Protein AF-A0A9D1ER00-F1 (afdb_monomer)

Radius of gyration: 28.33 Å; Cα contacts (8 Å, |Δi|>4): 1204; chains: 1; bounding box: 78×60×77 Å

Nearest PDB structures (foldseek):
  3gi7-assembly1_A  TM=8.477E-01  e=1.286E-01  Pseudomonas putida KT2440
  2x0c-assembly1_A  TM=5.395E-01  e=1.923E+00  Mus musculus
  6xz3-assembly1_A-2  TM=5.311E-01  e=5.237E+00  Homo sapiens

Mean predicted aligned error: 19.42 Å

Organism: NCBI:txid2840858

InterPro domains:
  IPR009739 Lysozyme inhibitor LprI-like, N-terminal [PF07007] (225-310)

pLDDT: mean 79.32, std 17.95, range [24.09, 98.5]

Structure (mmCIF, N/CA/C/O backbone):
data_AF-A0A9D1ER00-F1
#
_entry.id   AF-A0A9D1ER00-F1
#
loop_
_atom_site.group_PDB
_atom_site.id
_atom_site.type_symbol
_atom_site.label_atom_id
_atom_site.label_alt_id
_atom_site.label_comp_id
_atom_site.label_asym_id
_atom_site.label_entity_id
_atom_site.label_seq_id
_atom_site.pdbx_PDB_ins_code
_atom_site.Cartn_x
_atom_site.Cartn_y
_atom_site.Cartn_z
_atom_site.occupancy
_atom_site.B_iso_or_equiv
_atom_site.auth_seq_id
_atom_site.auth_comp_id
_atom_site.auth_asym_id
_atom_site.auth_atom_id
_atom_site.pdbx_PDB_model_num
ATOM 1 N N . MET A 1 1 ? -41.729 -17.213 -13.307 1.00 31.91 1 MET A N 1
ATOM 2 C CA . MET A 1 1 ? -41.704 -18.396 -14.199 1.00 31.91 1 MET A CA 1
ATOM 3 C C . MET A 1 1 ? -40.243 -18.721 -14.477 1.00 31.91 1 MET A C 1
ATOM 5 O O . MET A 1 1 ? -39.543 -17.825 -14.893 1.00 31.91 1 MET A O 1
ATOM 9 N N . LYS A 1 2 ? -39.815 -19.952 -14.155 1.00 29.03 2 LYS A N 1
ATOM 10 C CA . LYS A 1 2 ? -38.560 -20.651 -14.523 1.00 29.03 2 LYS A CA 1
ATOM 11 C C . LYS A 1 2 ? -37.266 -19.824 -14.712 1.00 29.03 2 LYS A C 1
ATOM 13 O O . LYS A 1 2 ? -37.032 -19.292 -15.785 1.00 29.03 2 LYS A O 1
ATOM 18 N N . LYS A 1 3 ? -36.382 -19.913 -13.706 1.00 28.33 3 LYS A N 1
ATOM 19 C CA . LYS A 1 3 ? -34.921 -19.758 -13.833 1.00 28.33 3 LYS A CA 1
ATOM 20 C C . LYS A 1 3 ? -34.381 -20.762 -14.867 1.00 28.33 3 LYS A C 1
ATOM 22 O O . LYS A 1 3 ? -34.743 -21.942 -14.795 1.00 28.33 3 LYS A O 1
ATOM 27 N N . GLN A 1 4 ? -33.545 -20.320 -15.805 1.00 27.89 4 GLN A N 1
ATOM 28 C CA . GLN A 1 4 ? -32.724 -21.202 -16.637 1.00 27.89 4 GLN A CA 1
ATOM 29 C C . GLN A 1 4 ? -31.275 -21.137 -16.153 1.00 27.89 4 GLN A C 1
ATOM 31 O O . GLN A 1 4 ? -30.645 -20.092 -16.194 1.00 27.89 4 GLN A O 1
ATOM 36 N N . ASN A 1 5 ? -30.786 -22.282 -15.678 1.00 25.17 5 ASN A N 1
ATOM 37 C CA . ASN A 1 5 ? -29.382 -22.538 -15.380 1.00 25.17 5 ASN A CA 1
ATOM 38 C C . ASN A 1 5 ? -28.602 -22.646 -16.700 1.00 25.17 5 ASN A C 1
ATOM 40 O O . ASN A 1 5 ? -28.935 -23.521 -17.508 1.00 25.17 5 ASN A O 1
ATOM 44 N N . PHE A 1 6 ? -27.547 -21.854 -16.885 1.00 24.92 6 PHE A N 1
ATOM 45 C CA . PHE A 1 6 ? -26.534 -22.124 -17.907 1.00 24.92 6 PHE A CA 1
ATOM 46 C C . PHE A 1 6 ? -25.452 -23.052 -17.342 1.00 24.92 6 PHE A C 1
ATOM 48 O O . PHE A 1 6 ? -25.028 -22.938 -16.196 1.00 24.92 6 PHE A O 1
ATOM 55 N N . ARG A 1 7 ? -25.094 -24.067 -18.133 1.00 25.67 7 ARG A N 1
ATOM 56 C CA . ARG A 1 7 ? -24.102 -25.097 -17.811 1.00 25.67 7 ARG A CA 1
ATOM 57 C C . ARG A 1 7 ? -22.762 -24.719 -18.436 1.00 25.67 7 ARG A C 1
ATOM 59 O O . ARG A 1 7 ? -22.700 -24.543 -19.649 1.00 25.67 7 ARG A O 1
ATOM 66 N N . ILE A 1 8 ? -21.715 -24.718 -17.616 1.00 24.27 8 ILE A N 1
ATOM 67 C CA . ILE A 1 8 ? -20.301 -24.679 -18.010 1.00 24.27 8 ILE A CA 1
ATOM 68 C C . ILE A 1 8 ? -19.996 -25.874 -18.929 1.00 24.27 8 ILE A C 1
ATOM 70 O O . ILE A 1 8 ? -20.305 -27.021 -18.586 1.00 24.27 8 ILE A O 1
ATOM 74 N N . THR A 1 9 ? -19.402 -25.616 -20.097 1.00 26.38 9 THR A N 1
ATOM 75 C CA . THR A 1 9 ? -18.871 -26.649 -21.001 1.00 26.38 9 THR A CA 1
ATOM 76 C C . THR A 1 9 ? -17.350 -26.555 -21.019 1.00 26.38 9 THR A C 1
ATOM 78 O O . THR A 1 9 ? -16.794 -25.550 -21.437 1.00 26.38 9 THR A O 1
ATOM 81 N N . ALA A 1 10 ? -16.700 -27.623 -20.556 1.00 24.77 10 ALA A N 1
ATOM 82 C CA . ALA A 1 10 ? -15.254 -27.801 -20.545 1.00 24.77 10 ALA A CA 1
ATOM 83 C C . ALA A 1 10 ? -14.670 -27.914 -21.967 1.00 24.77 10 ALA A C 1
ATOM 85 O O . ALA A 1 10 ? -15.189 -28.679 -22.787 1.00 24.77 10 ALA A O 1
ATOM 86 N N . VAL A 1 11 ? -13.553 -27.229 -22.225 1.00 25.09 11 VAL A N 1
ATOM 87 C CA . VAL A 1 11 ? -12.716 -27.426 -23.418 1.00 25.09 11 VAL A CA 1
ATOM 88 C C . VAL A 1 11 ? -11.521 -28.307 -23.045 1.00 25.09 11 VAL A C 1
ATOM 90 O O . VAL A 1 11 ? -10.821 -28.074 -22.065 1.00 25.09 11 VAL A O 1
ATOM 93 N N . LEU A 1 12 ? -11.340 -29.382 -23.810 1.00 27.78 12 LEU A N 1
ATOM 94 C CA . LEU A 1 12 ? -10.304 -30.399 -23.641 1.00 27.78 12 LEU A CA 1
ATOM 95 C C . LEU A 1 12 ? -8.987 -29.965 -24.304 1.00 27.78 12 LEU A C 1
ATOM 97 O O . LEU A 1 12 ? -8.953 -29.741 -25.513 1.00 27.78 12 LEU A O 1
ATOM 101 N N . CYS A 1 13 ? -7.897 -29.978 -23.533 1.00 24.09 13 CYS A N 1
ATOM 102 C CA . CYS A 1 13 ? -6.519 -29.949 -24.025 1.00 24.09 13 CYS A CA 1
ATOM 103 C C . CYS A 1 13 ? -6.215 -31.133 -24.959 1.00 24.09 13 CYS A C 1
ATOM 105 O O . CYS A 1 13 ? -6.508 -32.287 -24.633 1.00 24.09 13 CYS A O 1
ATOM 107 N N . ALA A 1 14 ? -5.512 -30.869 -26.062 1.00 26.39 14 ALA A N 1
ATOM 108 C CA . ALA A 1 14 ? -4.847 -31.897 -26.857 1.00 26.39 14 ALA A CA 1
ATOM 109 C C . ALA A 1 14 ? -3.398 -31.485 -27.164 1.00 26.39 14 ALA A C 1
ATOM 111 O O . ALA A 1 14 ? -3.137 -30.624 -27.999 1.00 26.39 14 ALA A O 1
ATOM 112 N N . PHE A 1 15 ? -2.457 -32.146 -26.486 1.00 27.45 15 PHE A N 1
ATOM 113 C CA . PHE A 1 15 ? -1.024 -32.113 -26.779 1.00 27.45 15 PHE A CA 1
ATOM 114 C C . PHE A 1 15 ? -0.718 -32.762 -28.139 1.00 27.45 15 PHE A C 1
ATOM 116 O O . PHE A 1 15 ? -1.147 -33.886 -28.408 1.00 27.45 15 PHE A O 1
ATOM 123 N N . GLY A 1 16 ? 0.123 -32.106 -28.942 1.00 26.30 16 GLY A N 1
ATOM 124 C CA . GLY A 1 16 ? 0.740 -32.671 -30.142 1.00 26.30 16 GLY A CA 1
ATOM 125 C C . GLY A 1 16 ? 2.215 -32.281 -30.245 1.00 26.30 16 GLY A C 1
ATOM 126 O O . GLY A 1 16 ? 2.541 -31.169 -30.636 1.00 26.30 16 GLY A O 1
ATOM 127 N N . LEU A 1 17 ? 3.107 -33.213 -29.901 1.00 29.73 17 LEU A N 1
ATOM 128 C CA . LEU A 1 17 ? 4.558 -33.126 -30.105 1.00 29.73 17 LEU A CA 1
ATOM 129 C C . LEU A 1 17 ? 4.915 -33.181 -31.600 1.00 29.73 17 LEU A C 1
ATOM 131 O O . LEU A 1 17 ? 4.632 -34.190 -32.245 1.00 29.73 17 LEU A O 1
ATOM 135 N N . ILE A 1 18 ? 5.659 -32.193 -32.112 1.00 31.88 18 ILE A N 1
ATOM 136 C CA . ILE A 1 18 ? 6.542 -32.364 -33.278 1.00 31.88 18 ILE A CA 1
ATOM 137 C C . ILE A 1 18 ? 7.881 -31.680 -32.986 1.00 31.88 18 ILE A C 1
ATOM 139 O O . ILE A 1 18 ? 7.949 -30.515 -32.614 1.00 31.88 18 ILE A O 1
ATOM 143 N N . SER A 1 19 ? 8.954 -32.449 -33.146 1.00 33.97 19 SER A N 1
ATOM 144 C CA . SER A 1 19 ? 10.349 -32.028 -33.042 1.00 33.97 19 SER A CA 1
ATOM 145 C C . SER A 1 19 ? 10.915 -31.728 -34.434 1.00 33.97 19 SER A C 1
ATOM 147 O O . SER A 1 19 ? 10.646 -32.467 -35.380 1.00 33.97 19 SER A O 1
ATOM 149 N N . GLY A 1 20 ? 11.744 -30.684 -34.550 1.00 29.16 20 GLY A N 1
ATOM 150 C CA . GLY A 1 20 ? 12.552 -30.424 -35.748 1.00 29.16 20 GLY A CA 1
ATOM 151 C C . GLY A 1 20 ? 12.990 -28.966 -35.908 1.00 29.16 20 GLY A C 1
ATOM 152 O O . GLY A 1 20 ? 12.280 -28.168 -36.502 1.00 29.16 20 GLY A O 1
ATOM 153 N N . VAL A 1 21 ? 14.185 -28.638 -35.413 1.00 37.06 21 VAL A N 1
ATOM 154 C CA . VAL A 1 21 ? 14.904 -27.372 -35.655 1.00 37.06 21 VAL A CA 1
ATOM 155 C C . VAL A 1 21 ? 15.227 -27.230 -37.146 1.00 37.06 21 VAL A C 1
ATOM 157 O O . VAL A 1 21 ? 15.853 -28.151 -37.656 1.00 37.06 21 VAL A O 1
ATOM 160 N N . GLN A 1 22 ? 14.880 -26.104 -37.798 1.00 29.39 22 GLN A N 1
ATOM 161 C CA . GLN A 1 22 ? 15.716 -25.310 -38.734 1.00 29.39 22 GLN A CA 1
ATOM 162 C C . GLN A 1 22 ? 14.981 -24.026 -39.197 1.00 29.39 22 GLN A C 1
ATOM 164 O O . GLN A 1 22 ? 13.954 -24.115 -39.857 1.00 29.39 22 GLN A O 1
ATOM 169 N N . GLY A 1 23 ? 15.590 -22.858 -38.935 1.00 30.16 23 GLY A N 1
ATOM 170 C CA . GLY A 1 23 ? 15.351 -21.583 -39.633 1.00 30.16 23 GLY A CA 1
ATOM 171 C C . GLY A 1 23 ? 14.225 -20.706 -39.077 1.00 30.16 23 GLY A C 1
ATOM 172 O O . GLY A 1 23 ? 13.063 -20.966 -39.354 1.00 30.16 23 GLY A O 1
ATOM 173 N N . LEU A 1 24 ? 14.576 -19.629 -38.362 1.00 33.94 24 LEU A N 1
ATOM 174 C CA . LEU A 1 24 ? 13.666 -18.504 -38.107 1.00 33.94 24 LEU A CA 1
ATOM 175 C C . LEU A 1 24 ? 13.264 -17.878 -39.456 1.00 33.94 24 LEU A C 1
ATOM 177 O O . LEU A 1 24 ? 14.152 -17.382 -40.159 1.00 33.94 24 LEU A O 1
ATOM 181 N N . PRO A 1 25 ? 11.978 -17.881 -39.848 1.00 36.34 25 PRO A N 1
ATOM 182 C CA . PRO A 1 25 ? 11.511 -16.985 -40.886 1.00 36.34 25 PRO A CA 1
ATOM 183 C C . PRO A 1 25 ? 11.309 -15.599 -40.261 1.00 36.34 25 PRO A C 1
ATOM 185 O O . PRO A 1 25 ? 10.821 -15.479 -39.140 1.00 36.34 25 PRO A O 1
ATOM 188 N N . ALA A 1 26 ? 11.698 -14.550 -40.982 1.00 38.59 26 ALA A N 1
ATOM 189 C CA . ALA A 1 26 ? 11.257 -13.196 -40.673 1.00 38.59 26 ALA A CA 1
ATOM 190 C C . ALA A 1 26 ? 9.719 -13.195 -40.593 1.00 38.59 26 ALA A C 1
ATOM 192 O O . ALA A 1 26 ? 9.073 -13.674 -41.529 1.00 38.59 26 ALA A O 1
ATOM 193 N N . LEU A 1 27 ? 9.161 -12.728 -39.471 1.00 37.25 27 LEU A N 1
ATOM 194 C CA . LEU A 1 27 ? 7.717 -12.605 -39.270 1.00 37.25 27 LEU A CA 1
ATOM 195 C C . LEU A 1 27 ? 7.138 -11.750 -40.402 1.00 37.25 27 LEU A C 1
ATOM 197 O O . LEU A 1 27 ? 7.482 -10.580 -40.558 1.00 37.25 27 LEU A O 1
ATOM 201 N N . ALA A 1 28 ? 6.304 -12.370 -41.231 1.00 36.66 28 ALA A N 1
ATOM 202 C CA . ALA A 1 28 ? 5.377 -11.648 -42.082 1.00 36.66 28 ALA A CA 1
ATOM 203 C C . ALA A 1 28 ? 4.348 -10.982 -41.158 1.00 36.66 28 ALA A C 1
ATOM 205 O O . ALA A 1 28 ? 3.853 -11.641 -40.247 1.00 36.66 28 ALA A O 1
ATOM 206 N N . SER A 1 29 ? 4.062 -9.695 -41.362 1.00 42.78 29 SER A N 1
ATOM 207 C CA . SER A 1 29 ? 3.009 -8.981 -40.637 1.00 42.78 29 SER A CA 1
ATOM 208 C C . SER A 1 29 ? 1.664 -9.653 -40.917 1.00 42.78 29 SER A C 1
ATOM 210 O O . SER A 1 29 ? 1.208 -9.638 -42.063 1.00 42.78 29 SER A O 1
ATOM 212 N N . GLU A 1 30 ? 1.049 -10.276 -39.915 1.00 56.97 30 GLU A N 1
ATOM 213 C CA . GLU A 1 30 ? -0.347 -10.696 -40.031 1.00 56.97 30 GLU A CA 1
ATOM 214 C C . GLU A 1 30 ? -1.238 -9.442 -40.070 1.00 56.97 30 GLU A C 1
ATOM 216 O O . GLU A 1 30 ? -1.031 -8.512 -39.289 1.00 56.97 30 GLU A O 1
ATOM 221 N N . ASP A 1 31 ? -2.180 -9.387 -41.021 1.00 75.69 31 ASP A N 1
ATOM 222 C CA . ASP A 1 31 ? -3.221 -8.352 -41.053 1.00 75.69 31 ASP A CA 1
ATOM 223 C C . ASP A 1 31 ? -4.054 -8.424 -39.755 1.00 75.69 31 ASP A C 1
ATOM 225 O O . ASP A 1 31 ? -4.236 -9.504 -39.188 1.00 75.69 31 ASP A O 1
ATOM 229 N N . PHE A 1 32 ? -4.548 -7.279 -39.278 1.00 86.69 32 PHE A N 1
ATOM 230 C CA . PHE A 1 32 ? -5.266 -7.175 -38.003 1.00 86.69 32 PHE A CA 1
ATOM 231 C C . PHE A 1 32 ? -6.473 -8.117 -37.907 1.00 86.69 32 PHE A C 1
ATOM 233 O O . PHE A 1 32 ? -7.234 -8.280 -38.864 1.00 86.69 32 PHE A O 1
ATOM 240 N N . SER A 1 33 ? -6.687 -8.684 -36.719 1.00 90.50 33 SER A N 1
ATOM 241 C CA . SER A 1 33 ? -7.902 -9.432 -36.384 1.00 90.50 33 SER A CA 1
ATOM 242 C C . SER A 1 33 ? -8.307 -9.190 -34.933 1.00 90.50 33 SER A C 1
ATOM 244 O O . SER A 1 33 ? -7.452 -8.959 -34.081 1.00 90.50 33 SER A O 1
ATOM 246 N N . PHE A 1 34 ? -9.596 -9.342 -34.617 1.00 90.25 34 PHE A N 1
ATOM 247 C CA . PHE A 1 34 ? -10.085 -9.215 -33.237 1.00 90.25 34 PHE A CA 1
ATOM 248 C C . PHE A 1 34 ? -9.451 -10.223 -32.266 1.00 90.25 34 PHE A C 1
ATOM 250 O O . PHE A 1 34 ? -9.436 -9.988 -31.064 1.00 90.25 34 PHE A O 1
ATOM 257 N N . GLY A 1 35 ? -8.865 -11.322 -32.758 1.00 84.56 35 GLY A N 1
ATOM 258 C CA . GLY A 1 35 ? -8.090 -12.246 -31.924 1.00 84.56 35 GLY A CA 1
ATOM 259 C C . GLY A 1 35 ? -6.870 -11.598 -31.257 1.00 84.56 35 GLY A C 1
ATOM 260 O O . GLY A 1 35 ? -6.437 -12.069 -30.214 1.00 84.56 35 GLY A O 1
ATOM 261 N N . GLN A 1 36 ? -6.350 -10.500 -31.809 1.00 85.88 36 GLN A N 1
ATOM 262 C CA . GLN A 1 36 ? -5.278 -9.710 -31.191 1.00 85.88 36 GLN A CA 1
ATOM 263 C C . GLN A 1 36 ? -5.780 -8.825 -30.042 1.00 85.88 36 GLN A C 1
ATOM 265 O O . GLN A 1 36 ? -4.969 -8.302 -29.292 1.00 85.88 36 GLN A O 1
ATOM 270 N N . LEU A 1 37 ? -7.101 -8.652 -29.917 1.00 87.94 37 LEU A N 1
ATOM 271 C CA . LEU A 1 37 ? -7.740 -7.851 -28.872 1.00 87.94 37 LEU A CA 1
ATOM 272 C C . LEU A 1 37 ? -8.318 -8.702 -27.740 1.00 87.94 37 LEU A C 1
ATOM 274 O O . LEU A 1 37 ? -8.790 -8.155 -26.751 1.00 87.94 37 LEU A O 1
ATOM 278 N N . SER A 1 38 ? -8.325 -10.033 -27.878 1.00 75.00 38 SER A N 1
ATOM 279 C CA . SER A 1 38 ? -9.054 -10.913 -26.953 1.00 75.00 38 SER A CA 1
ATOM 280 C C . SER A 1 38 ? -8.504 -10.937 -25.529 1.00 75.00 38 SER A C 1
ATOM 282 O O . SER A 1 38 ? -9.175 -11.432 -24.632 1.00 75.00 38 SER A O 1
ATOM 284 N N . ASN A 1 39 ? -7.291 -10.425 -25.335 1.00 74.12 39 ASN A N 1
ATOM 285 C CA . ASN A 1 39 ? -6.653 -10.225 -24.043 1.00 74.12 39 ASN A CA 1
ATOM 286 C C . ASN A 1 39 ? -6.589 -8.740 -23.671 1.00 74.12 39 ASN A C 1
ATOM 288 O O . ASN A 1 39 ? -5.721 -8.381 -22.894 1.00 74.12 39 ASN A O 1
ATOM 292 N N . LEU A 1 40 ? -7.419 -7.872 -24.250 1.00 81.19 40 LEU A N 1
ATOM 293 C CA . LEU A 1 40 ? -7.437 -6.444 -23.944 1.00 81.19 40 LEU A CA 1
ATOM 294 C C . LEU A 1 40 ? -8.792 -6.033 -23.366 1.00 81.19 40 LEU A C 1
ATOM 296 O O . LEU A 1 40 ? -9.843 -6.548 -23.763 1.00 81.19 40 LEU A O 1
ATOM 300 N N . THR A 1 41 ? -8.754 -5.066 -22.460 1.00 82.94 41 THR A N 1
ATOM 301 C CA . THR A 1 41 ? -9.919 -4.288 -22.038 1.00 82.94 41 THR A CA 1
ATOM 302 C C . THR A 1 41 ? -9.703 -2.849 -22.470 1.00 82.94 41 THR A C 1
ATOM 304 O O . THR A 1 41 ? -8.606 -2.315 -22.327 1.00 82.94 41 THR A O 1
ATOM 307 N N . PHE A 1 42 ? -10.738 -2.230 -23.028 1.00 88.94 42 PHE A N 1
ATOM 308 C CA . PHE A 1 42 ? -10.734 -0.832 -23.438 1.00 88.94 42 PHE A CA 1
ATOM 309 C C . PHE A 1 42 ? -11.489 -0.008 -22.403 1.00 88.94 42 PHE A C 1
ATOM 311 O O . PHE A 1 42 ? -12.615 -0.366 -22.066 1.00 88.94 42 PHE A O 1
ATOM 318 N N . ALA A 1 43 ? -10.906 1.097 -21.944 1.00 83.50 43 ALA A N 1
ATOM 319 C CA . ALA A 1 43 ? -11.542 2.027 -21.016 1.00 83.50 43 ALA A CA 1
ATOM 320 C C . ALA A 1 43 ? -11.615 3.447 -21.578 1.00 83.50 43 ALA A C 1
ATOM 322 O O . ALA A 1 43 ? -10.688 3.926 -22.234 1.00 83.50 43 ALA A O 1
ATOM 323 N N . PHE A 1 44 ? -12.722 4.114 -21.269 1.00 86.62 44 PHE A N 1
ATOM 324 C CA . PHE A 1 44 ? -13.001 5.514 -21.558 1.00 86.62 44 PHE A CA 1
ATOM 325 C C . PHE A 1 44 ? -13.473 6.209 -20.285 1.00 86.62 44 PHE A C 1
ATOM 327 O O . PHE A 1 44 ? -14.512 5.857 -19.730 1.00 86.62 44 PHE A O 1
ATOM 334 N N . SER A 1 45 ? -12.711 7.197 -19.831 1.00 76.81 45 SER A N 1
ATOM 335 C CA . SER A 1 45 ? -13.039 8.054 -18.691 1.00 76.81 45 SER A CA 1
ATOM 336 C C . SER A 1 45 ? -12.275 9.379 -18.808 1.00 76.81 45 SER A C 1
ATOM 338 O O . SER A 1 45 ? -11.364 9.513 -19.626 1.00 76.81 45 SER A O 1
ATOM 340 N N . SER A 1 46 ? -12.639 10.387 -18.008 1.00 63.00 46 SER A N 1
ATOM 341 C CA . SER A 1 46 ? -11.888 11.654 -17.926 1.00 63.00 46 SER A CA 1
ATOM 342 C C . SER A 1 46 ? -10.761 11.652 -16.889 1.00 63.00 46 SER A C 1
ATOM 344 O O . SER A 1 46 ? -10.090 12.672 -16.746 1.00 63.00 46 SER A O 1
ATOM 346 N N . GLY A 1 47 ? -10.599 10.575 -16.109 1.00 49.00 47 GLY A N 1
ATOM 347 C CA . GLY A 1 47 ? -9.684 10.530 -14.955 1.00 49.00 47 GLY A CA 1
ATOM 348 C C . GLY A 1 47 ? -10.064 11.471 -13.797 1.00 49.00 47 GLY A C 1
ATOM 349 O O . GLY A 1 47 ? -9.294 11.644 -12.859 1.00 49.00 47 GLY A O 1
ATOM 350 N N . VAL A 1 48 ? -11.240 12.108 -13.866 1.00 39.78 48 VAL A N 1
ATOM 351 C CA . VAL A 1 48 ? -11.801 13.020 -12.856 1.00 39.78 48 VAL A CA 1
ATOM 352 C C . VAL A 1 48 ? -13.305 12.764 -12.783 1.00 39.78 48 VAL A C 1
ATOM 354 O O . VAL A 1 48 ? -13.999 12.958 -13.784 1.00 39.78 48 VAL A O 1
ATOM 357 N N . GLY A 1 49 ? -13.796 12.359 -11.611 1.00 41.69 49 GLY A N 1
ATOM 358 C CA . GLY A 1 49 ? -15.185 11.941 -11.390 1.00 41.69 49 GLY A CA 1
ATOM 359 C C . GLY A 1 49 ? -15.364 10.418 -11.408 1.00 41.69 49 GLY A C 1
ATOM 360 O O . GLY A 1 49 ? -14.538 9.697 -11.954 1.00 41.69 49 GLY A O 1
ATOM 361 N N . ALA A 1 50 ? -16.441 9.937 -10.786 1.00 54.50 50 ALA A N 1
ATOM 362 C CA . ALA A 1 50 ? -16.745 8.514 -10.630 1.00 54.50 50 ALA A CA 1
ATOM 363 C C . ALA A 1 50 ? -17.571 7.982 -11.816 1.00 54.50 50 ALA A C 1
ATOM 365 O O . ALA A 1 50 ? -18.711 7.540 -11.643 1.00 54.50 50 ALA A O 1
ATOM 366 N N . TRP A 1 51 ? -17.009 8.082 -13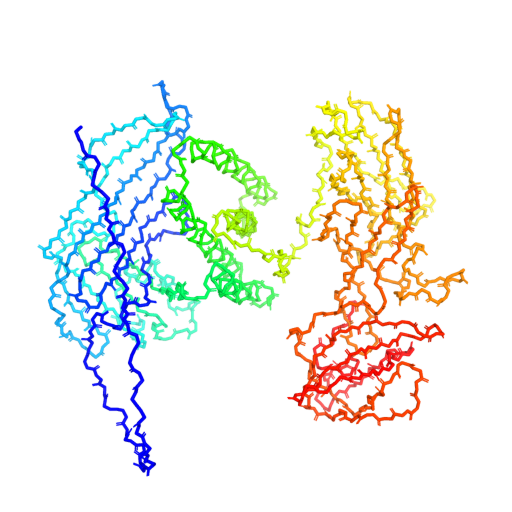.027 1.00 80.75 51 TRP A N 1
ATOM 367 C CA . TRP A 1 51 ? -17.630 7.572 -14.248 1.00 80.75 51 TRP A CA 1
ATOM 368 C C . TRP A 1 51 ? -16.630 6.928 -15.207 1.00 80.75 51 TRP A C 1
ATOM 370 O O . TRP A 1 51 ? -15.467 7.328 -15.290 1.00 80.75 51 TRP A O 1
ATOM 380 N N . GLY A 1 52 ? -17.106 5.971 -15.996 1.00 72.12 52 GLY A N 1
ATOM 381 C CA . GLY A 1 52 ? -16.313 5.353 -17.047 1.00 72.12 52 GLY A CA 1
ATOM 382 C C . GLY A 1 52 ? -17.093 4.333 -17.860 1.00 72.12 52 GLY A C 1
ATOM 383 O O . GLY A 1 52 ? -18.125 3.827 -17.418 1.00 72.12 52 GLY A O 1
ATOM 384 N N . THR A 1 53 ? -16.574 4.036 -19.048 1.00 82.88 53 THR A N 1
ATOM 385 C CA . THR A 1 53 ? -17.041 2.951 -19.913 1.00 82.88 53 THR A CA 1
ATOM 386 C C . THR A 1 53 ? -15.916 1.956 -20.132 1.00 82.88 53 THR A C 1
ATOM 388 O O . THR A 1 53 ? -14.844 2.337 -20.603 1.00 82.88 53 THR A O 1
ATOM 391 N N . THR A 1 54 ? -16.167 0.682 -19.855 1.00 81.69 54 THR A N 1
ATOM 392 C CA . THR A 1 54 ? -15.264 -0.431 -20.156 1.00 81.69 54 THR A CA 1
ATOM 393 C C . THR A 1 54 ? -15.877 -1.325 -21.230 1.00 81.69 54 THR A C 1
ATOM 395 O O . THR A 1 54 ? -17.095 -1.486 -21.305 1.00 81.69 54 THR A O 1
ATOM 398 N N . LEU A 1 55 ? -15.049 -1.905 -22.101 1.00 87.94 55 LEU A N 1
ATOM 399 C CA . LEU A 1 55 ? -15.481 -2.975 -23.000 1.00 87.94 55 LEU A CA 1
ATOM 400 C C . LEU A 1 55 ? -14.377 -3.996 -23.282 1.00 87.94 55 LEU A C 1
ATOM 402 O O . LEU A 1 55 ? -13.193 -3.665 -23.357 1.00 87.94 55 LEU A O 1
ATOM 406 N N . THR A 1 56 ? -14.785 -5.237 -23.524 1.00 84.12 56 THR A N 1
ATOM 407 C CA . THR A 1 56 ? -13.922 -6.329 -23.985 1.00 84.12 56 THR A CA 1
ATOM 408 C C . THR A 1 56 ? -14.387 -6.833 -25.345 1.00 84.12 56 THR A C 1
ATOM 410 O O . THR A 1 56 ? -15.567 -6.745 -25.691 1.00 84.12 56 THR A O 1
ATOM 413 N N . ILE A 1 57 ? -13.454 -7.345 -26.155 1.00 89.62 57 ILE A N 1
ATOM 414 C CA . ILE A 1 57 ? -13.732 -7.765 -27.533 1.00 89.62 57 ILE A CA 1
ATOM 415 C C . ILE A 1 57 ? -13.275 -9.208 -27.731 1.00 89.62 57 ILE A C 1
ATOM 417 O O . ILE A 1 57 ? -12.103 -9.544 -27.600 1.00 89.62 57 ILE A O 1
ATOM 421 N N . SER A 1 58 ? -14.214 -10.074 -28.090 1.00 85.00 58 SER A N 1
ATOM 422 C CA . SER A 1 58 ? -13.957 -11.471 -28.423 1.00 85.00 58 SER A CA 1
ATOM 423 C C . SER A 1 58 ? -13.306 -11.618 -29.797 1.00 85.00 58 SER A C 1
ATOM 425 O O . SER A 1 58 ? -13.507 -10.815 -30.705 1.00 85.00 58 SER A O 1
ATOM 427 N N . SER A 1 59 ? -12.585 -12.726 -29.989 1.00 86.38 59 SER A N 1
ATOM 428 C CA . SER A 1 59 ? -11.875 -13.034 -31.244 1.00 86.38 59 SER A CA 1
ATOM 429 C C . SER A 1 59 ? -12.740 -13.057 -32.516 1.00 86.38 59 SER A C 1
ATOM 431 O O . SER A 1 59 ? -12.202 -12.971 -33.618 1.00 86.38 59 SER A O 1
ATOM 433 N N . ASP A 1 60 ? -14.063 -13.178 -32.388 1.00 87.31 60 ASP A N 1
ATOM 434 C CA . ASP A 1 60 ? -15.012 -13.169 -33.502 1.00 87.31 60 ASP A CA 1
ATOM 435 C C . ASP A 1 60 ? -15.657 -11.788 -33.752 1.00 87.31 60 ASP A C 1
ATOM 437 O O . ASP A 1 60 ? -16.526 -11.672 -34.621 1.00 87.31 60 ASP A O 1
ATOM 441 N N . GLY A 1 61 ? -15.245 -10.759 -33.005 1.00 90.50 61 GLY A N 1
ATOM 442 C CA . GLY A 1 61 ? -15.740 -9.387 -33.106 1.00 90.50 61 GLY A CA 1
ATOM 443 C C . GLY A 1 61 ? -16.987 -9.081 -32.278 1.00 90.50 61 GLY A C 1
ATOM 444 O O . GLY A 1 61 ? -17.500 -7.966 -32.384 1.00 90.50 61 GLY A O 1
ATOM 445 N N . SER A 1 62 ? -17.506 -10.019 -31.472 1.00 93.94 62 SER A N 1
ATOM 446 C CA . SER A 1 62 ? -18.494 -9.657 -30.446 1.00 93.94 62 SER A CA 1
ATOM 447 C C . SER A 1 62 ? -17.833 -8.902 -29.298 1.00 93.94 62 SER A C 1
ATOM 449 O O . SER A 1 62 ? -16.688 -9.188 -28.958 1.00 93.94 62 SER A O 1
ATOM 451 N N . PHE A 1 63 ? -18.557 -7.981 -28.678 1.00 93.50 63 PHE A N 1
ATOM 452 C CA . PHE A 1 63 ? -18.074 -7.218 -27.534 1.00 93.50 63 PHE A CA 1
ATOM 453 C C . PHE A 1 63 ? -19.137 -7.116 -26.446 1.00 93.50 63 PHE A C 1
ATOM 455 O O . PHE A 1 63 ? -20.334 -7.212 -26.727 1.00 93.50 63 PHE A O 1
ATOM 462 N N . GLU A 1 64 ? -18.689 -6.904 -25.219 1.00 88.25 64 GLU A N 1
ATOM 463 C CA . GLU A 1 64 ? -19.522 -6.613 -24.054 1.00 88.25 64 GLU A CA 1
ATOM 464 C C . GLU A 1 64 ? -18.855 -5.536 -23.205 1.00 88.25 64 GLU A C 1
ATOM 466 O O . GLU A 1 64 ? -17.634 -5.373 -23.266 1.00 88.25 64 GLU A O 1
ATOM 471 N N . GLY A 1 65 ? -19.651 -4.776 -22.462 1.00 83.06 65 GLY A N 1
ATOM 472 C CA . GLY A 1 65 ? -19.142 -3.676 -21.663 1.00 83.06 65 GLY A CA 1
ATOM 473 C C . GLY A 1 65 ? -20.174 -3.039 -20.746 1.00 83.06 65 GLY A C 1
ATOM 474 O O . GLY A 1 65 ? -21.373 -3.340 -20.802 1.00 83.06 65 GLY A O 1
ATOM 475 N N . THR A 1 66 ? -19.674 -2.125 -19.928 1.00 77.62 66 THR A N 1
ATOM 476 C CA . THR A 1 66 ? -20.419 -1.418 -18.890 1.00 77.62 66 THR A CA 1
ATOM 477 C C . THR A 1 66 ? -20.053 0.057 -18.917 1.00 77.62 66 THR A C 1
ATOM 479 O O . THR A 1 66 ? -18.887 0.414 -19.040 1.00 77.62 66 THR A O 1
ATOM 482 N N . TYR A 1 67 ? -21.052 0.928 -18.814 1.00 86.81 67 TYR A N 1
ATOM 483 C CA . TYR A 1 67 ? -20.881 2.348 -18.512 1.00 86.81 67 TYR A CA 1
ATOM 484 C C . TYR A 1 67 ? -21.531 2.646 -17.169 1.00 86.81 67 TYR A C 1
ATOM 486 O O . TYR A 1 67 ? -22.676 2.243 -16.963 1.00 86.81 67 TYR A O 1
ATOM 494 N N . SER A 1 68 ? -20.836 3.377 -16.303 1.00 73.00 68 SER A N 1
ATOM 495 C CA . SER A 1 68 ? -21.356 3.873 -15.029 1.00 73.00 68 SER A CA 1
ATOM 496 C C . SER A 1 68 ? -20.979 5.342 -14.835 1.00 73.00 68 SER A C 1
ATOM 498 O O . SER A 1 68 ? -19.891 5.744 -15.242 1.00 73.00 68 SER A O 1
ATOM 500 N N . ASP A 1 69 ? -21.851 6.134 -14.211 1.00 77.38 69 ASP A N 1
ATOM 501 C CA . ASP A 1 69 ? -21.577 7.493 -13.717 1.00 77.38 69 ASP A CA 1
ATOM 502 C C . ASP A 1 69 ? -22.334 7.738 -12.408 1.00 77.38 69 ASP A C 1
ATOM 504 O O . ASP A 1 69 ? -23.564 7.663 -12.357 1.00 77.38 69 ASP A O 1
ATOM 508 N N . SER A 1 70 ? -21.591 8.005 -11.338 1.00 71.50 70 SER A N 1
ATOM 509 C CA . SER A 1 70 ? -22.123 8.189 -9.990 1.00 71.50 70 SER A CA 1
ATOM 510 C C . SER A 1 70 ? -22.309 9.669 -9.645 1.00 71.50 70 SER A C 1
ATOM 512 O O . SER A 1 70 ? -21.381 10.345 -9.203 1.00 71.50 70 SER A O 1
ATOM 514 N N . ASP A 1 71 ? -23.550 10.154 -9.734 1.00 73.44 71 ASP A N 1
ATOM 515 C CA . ASP A 1 71 ? -23.964 11.471 -9.241 1.00 73.44 71 ASP A CA 1
ATOM 516 C C . ASP A 1 71 ? -24.557 11.348 -7.829 1.00 73.44 71 ASP A C 1
ATOM 518 O O . ASP A 1 71 ? -25.773 11.334 -7.601 1.00 73.44 71 ASP A O 1
ATOM 522 N N . MET A 1 72 ? -23.665 11.256 -6.843 1.00 62.28 72 MET A N 1
ATOM 523 C CA . MET A 1 72 ? -24.044 11.136 -5.431 1.00 62.28 72 MET A CA 1
ATOM 524 C C . MET A 1 72 ? -24.719 12.408 -4.877 1.00 62.28 72 MET A C 1
ATOM 526 O O . MET A 1 72 ? -25.332 12.378 -3.808 1.00 62.28 72 MET A O 1
ATOM 530 N N . GLY A 1 73 ? -24.646 13.531 -5.605 1.00 64.19 73 GLY A N 1
ATOM 531 C CA . GLY A 1 73 ? -25.324 14.781 -5.264 1.00 64.19 73 GLY A CA 1
ATOM 532 C C . GLY A 1 73 ? -26.815 14.788 -5.620 1.00 64.19 73 GLY A C 1
ATOM 533 O O . GLY A 1 73 ? -27.600 15.462 -4.942 1.00 64.19 73 GLY A O 1
ATOM 534 N N . ASP A 1 74 ? -27.231 14.025 -6.636 1.00 80.94 74 ASP A N 1
ATOM 535 C CA . ASP A 1 74 ? -28.635 13.870 -7.035 1.00 80.94 74 ASP A CA 1
ATOM 536 C C . ASP A 1 74 ? -29.354 12.821 -6.169 1.00 80.94 74 ASP A C 1
ATOM 538 O O . ASP A 1 74 ? -29.548 11.668 -6.560 1.00 80.94 74 ASP A O 1
ATOM 542 N N . SER A 1 75 ? -29.763 13.233 -4.966 1.00 85.12 75 SER A N 1
ATOM 543 C CA . SER A 1 75 ? -30.520 12.415 -4.005 1.00 85.12 75 SER A CA 1
ATOM 544 C C . SER A 1 75 ? -31.960 12.912 -3.811 1.00 85.12 75 SER A C 1
ATOM 546 O O . SER A 1 75 ? -32.288 14.085 -4.026 1.00 85.12 75 SER A O 1
ATOM 548 N N . GLY A 1 76 ? -32.862 12.021 -3.386 1.00 82.62 76 GLY A N 1
ATOM 549 C CA . GLY A 1 76 ? -34.279 12.360 -3.232 1.00 82.62 76 GLY A CA 1
ATOM 550 C C . GLY A 1 76 ? -35.092 11.412 -2.353 1.00 82.62 76 GLY A C 1
ATOM 551 O O . GLY A 1 76 ? -34.581 10.495 -1.711 1.00 82.62 76 GLY A O 1
ATOM 552 N N . GLU A 1 77 ? -36.406 11.654 -2.290 1.00 82.94 77 GLU A N 1
ATOM 553 C CA . GLU A 1 77 ? -37.321 10.838 -1.485 1.00 82.94 77 GLU A CA 1
ATOM 554 C C . GLU A 1 77 ? -37.366 9.399 -2.024 1.00 82.94 77 GLU A C 1
ATOM 556 O O . GLU A 1 77 ? -37.840 9.147 -3.131 1.00 82.94 77 GLU A O 1
ATOM 561 N N . GLY A 1 78 ? -36.864 8.454 -1.225 1.00 77.69 78 GLY A N 1
ATOM 562 C CA . GLY A 1 78 ? -36.748 7.041 -1.589 1.00 77.69 78 GLY A CA 1
ATOM 563 C C . GLY A 1 78 ? -35.379 6.640 -2.139 1.00 77.69 78 GLY A C 1
ATOM 564 O O . GLY A 1 78 ? -35.100 5.448 -2.151 1.00 77.69 78 GLY A O 1
ATOM 565 N N . TYR A 1 79 ? -34.524 7.598 -2.509 1.00 81.88 79 TYR A N 1
ATOM 566 C CA . TYR A 1 79 ? -33.151 7.351 -2.954 1.00 81.88 79 TYR A CA 1
ATOM 567 C C . TYR A 1 79 ? -32.145 8.325 -2.290 1.00 81.88 79 TYR A C 1
ATOM 569 O O . TYR A 1 79 ? -31.637 9.251 -2.925 1.00 81.88 79 TYR A O 1
ATOM 577 N N . PRO A 1 80 ? -31.900 8.200 -0.969 1.00 61.19 80 PRO A N 1
ATOM 578 C CA . PRO A 1 80 ? -30.982 9.085 -0.247 1.00 61.19 80 PRO A CA 1
ATOM 579 C C . PRO A 1 80 ? -29.507 8.922 -0.643 1.00 61.19 80 PRO A C 1
ATOM 581 O O . PRO A 1 80 ? -28.725 9.824 -0.363 1.00 61.19 80 PRO A O 1
ATOM 584 N N . ASN A 1 81 ? -29.138 7.818 -1.295 1.00 53.41 81 ASN A N 1
ATOM 585 C CA . ASN A 1 81 ? -27.756 7.453 -1.612 1.00 53.41 81 ASN A CA 1
ATOM 586 C C . ASN A 1 81 ? -27.323 7.934 -3.008 1.00 53.41 81 ASN A C 1
ATOM 588 O O . ASN A 1 81 ? -26.367 7.416 -3.567 1.00 53.41 81 ASN A O 1
ATOM 592 N N . GLY A 1 82 ? -28.043 8.899 -3.589 1.00 72.75 82 GLY A N 1
ATOM 593 C CA . GLY A 1 82 ? -27.699 9.488 -4.881 1.00 72.75 82 GLY A CA 1
ATOM 594 C C . GLY A 1 82 ? -28.247 8.734 -6.093 1.00 72.75 82 GLY A C 1
ATOM 595 O O . GLY A 1 82 ? -29.128 7.867 -5.984 1.00 72.75 82 GLY A O 1
ATOM 596 N N . THR A 1 83 ? -27.738 9.107 -7.267 1.00 77.69 83 THR A N 1
ATOM 597 C CA . THR A 1 83 ? -28.152 8.570 -8.564 1.00 77.69 83 THR A CA 1
ATOM 598 C C . THR A 1 83 ? -26.949 8.004 -9.313 1.00 77.69 83 THR A C 1
ATOM 600 O O . THR A 1 83 ? -25.896 8.628 -9.362 1.00 77.69 83 THR A O 1
ATOM 603 N N . VAL A 1 84 ? -27.113 6.826 -9.913 1.00 73.12 84 VAL A N 1
ATOM 604 C CA . VAL A 1 84 ? -26.118 6.185 -10.779 1.00 73.12 84 VAL A CA 1
ATOM 605 C C . VAL A 1 84 ? -26.708 6.057 -12.176 1.00 73.12 84 VAL A C 1
ATOM 607 O O . VAL A 1 84 ? -27.780 5.470 -12.347 1.00 73.12 84 VAL A O 1
ATOM 610 N N . TYR A 1 85 ? -26.027 6.596 -13.178 1.00 84.31 85 TYR A N 1
ATOM 611 C CA . TYR A 1 85 ? -26.328 6.321 -14.578 1.00 84.31 85 TYR A CA 1
ATOM 612 C C . TYR A 1 85 ? -25.607 5.041 -14.980 1.00 84.31 85 TYR A C 1
ATOM 614 O O . TYR A 1 85 ? -24.427 4.897 -14.687 1.00 84.31 85 TYR A O 1
ATOM 622 N N . LEU A 1 86 ? -26.316 4.100 -15.601 1.00 81.50 86 LEU A N 1
ATOM 623 C CA . LEU A 1 86 ? -25.785 2.768 -15.886 1.00 81.50 86 LEU A CA 1
ATOM 624 C C . LEU A 1 86 ? -26.189 2.306 -17.287 1.00 81.50 86 LEU A C 1
ATOM 626 O O . LEU A 1 86 ? -27.331 2.486 -17.714 1.00 81.50 86 LEU A O 1
ATOM 630 N N . SER A 1 87 ? -25.274 1.644 -17.985 1.00 87.12 87 SER A N 1
ATOM 631 C CA . SER A 1 87 ? -25.570 0.909 -19.212 1.00 87.12 87 SER A CA 1
ATOM 632 C C . SER A 1 87 ? -24.727 -0.356 -19.278 1.00 87.12 87 SER A C 1
ATOM 634 O O . SER A 1 87 ? -23.521 -0.280 -19.477 1.00 87.12 87 SER A O 1
ATOM 636 N N . GLU A 1 88 ? -25.368 -1.518 -19.196 1.00 80.88 88 GLU A N 1
ATOM 637 C CA . GLU A 1 88 ? -24.760 -2.808 -19.536 1.00 80.88 88 GLU A CA 1
ATOM 638 C C . GLU A 1 88 ? -25.112 -3.152 -20.983 1.00 80.88 88 GLU A C 1
ATOM 640 O O . GLU A 1 88 ? -26.286 -3.097 -21.374 1.00 80.88 88 GLU A O 1
ATOM 645 N N . PHE A 1 89 ? -24.114 -3.495 -21.795 1.00 92.44 89 PHE A N 1
ATOM 646 C CA . PHE A 1 89 ? -24.311 -3.680 -23.226 1.00 92.44 89 PHE A CA 1
ATOM 647 C C . PHE A 1 89 ? -23.490 -4.822 -23.810 1.00 92.44 89 PHE A C 1
ATOM 649 O O . PHE A 1 89 ? -22.403 -5.162 -23.358 1.00 92.44 89 PHE A O 1
ATOM 656 N N . GLN A 1 90 ? -24.021 -5.383 -24.890 1.00 92.44 90 GLN A N 1
ATOM 657 C CA . GLN A 1 90 ? -23.334 -6.344 -25.740 1.00 92.44 90 GLN A CA 1
ATOM 658 C C . GLN A 1 90 ? -23.596 -6.023 -27.208 1.00 92.44 90 GLN A C 1
ATOM 660 O O . GLN A 1 90 ? -24.686 -5.573 -27.572 1.00 92.44 90 GLN A O 1
ATOM 665 N N . GLY A 1 91 ? -22.632 -6.292 -28.075 1.00 94.62 91 GLY A N 1
ATOM 666 C CA . GLY A 1 91 ? -22.751 -5.998 -29.493 1.00 94.62 91 GLY A CA 1
ATOM 667 C C . GLY A 1 91 ? -21.794 -6.784 -30.370 1.00 94.62 91 GLY A C 1
ATOM 668 O O . GLY A 1 91 ? -21.137 -7.734 -29.936 1.00 94.62 91 GLY A O 1
ATOM 669 N N . ARG A 1 92 ? -21.747 -6.404 -31.645 1.00 95.69 92 ARG A N 1
ATOM 670 C CA . ARG A 1 92 ? -20.845 -7.003 -32.630 1.00 95.69 92 ARG A CA 1
ATOM 671 C C . ARG A 1 92 ? -20.323 -5.964 -33.606 1.00 95.69 92 ARG A C 1
ATOM 673 O O . ARG A 1 92 ? -21.107 -5.211 -34.184 1.00 95.69 92 ARG A O 1
ATOM 680 N N . PHE A 1 93 ? -19.015 -5.963 -33.826 1.00 97.00 93 PHE A N 1
ATOM 681 C CA . PHE A 1 93 ? -18.387 -5.172 -34.876 1.00 97.00 93 PHE A CA 1
ATOM 682 C C . PHE A 1 93 ? -18.498 -5.852 -36.245 1.00 97.00 93 PHE A C 1
ATOM 684 O O . PHE A 1 93 ? -18.625 -7.074 -36.363 1.00 97.00 93 PHE A O 1
ATOM 691 N N . SER A 1 94 ? -18.428 -5.054 -37.306 1.00 96.75 94 SER A N 1
ATOM 692 C CA . SER A 1 94 ? -18.208 -5.544 -38.663 1.00 96.75 94 SER A CA 1
ATOM 693 C C . SER A 1 94 ? -16.798 -6.112 -38.832 1.00 96.75 94 SER A C 1
ATOM 695 O O . SER A 1 94 ? -15.912 -5.890 -38.013 1.00 96.75 94 SER A O 1
ATOM 697 N N . GLU A 1 95 ? -16.559 -6.788 -39.956 1.00 93.94 95 GLU A N 1
ATOM 698 C CA . GLU A 1 95 ? -15.196 -7.140 -40.367 1.00 93.94 95 GLU A CA 1
ATOM 699 C C . GLU A 1 95 ? -14.320 -5.875 -40.488 1.00 93.94 95 GLU A C 1
ATOM 701 O O . GLU A 1 95 ? -14.787 -4.874 -41.052 1.00 93.94 95 GLU A O 1
ATOM 706 N N . PRO A 1 96 ? -13.070 -5.900 -39.993 1.00 95.81 96 PRO A N 1
ATOM 707 C CA . PRO A 1 96 ? -12.197 -4.738 -40.014 1.00 95.81 96 PRO A CA 1
ATOM 708 C C . PRO A 1 96 ? -11.716 -4.405 -41.425 1.00 95.81 96 PRO A C 1
ATOM 710 O O . PRO A 1 96 ? -11.272 -5.263 -42.191 1.00 95.81 96 PRO A O 1
ATOM 713 N N . SER A 1 97 ? -11.759 -3.118 -41.756 1.00 95.12 97 SER A N 1
ATOM 714 C CA . SER A 1 97 ? -11.237 -2.569 -43.005 1.00 95.12 97 SER A CA 1
ATOM 715 C C . SER A 1 97 ? -9.948 -1.798 -42.738 1.00 95.12 97 SER A C 1
ATOM 717 O O . SER A 1 97 ? -9.944 -0.827 -41.986 1.00 95.12 97 SER A O 1
ATOM 719 N N . LYS A 1 98 ? -8.840 -2.211 -43.364 1.00 96.19 98 LYS A N 1
ATOM 720 C CA . LYS A 1 98 ? -7.546 -1.526 -43.219 1.00 96.19 98 LYS A CA 1
ATOM 721 C C . LYS A 1 98 ? -7.619 -0.104 -43.788 1.00 96.19 98 LYS A C 1
ATOM 723 O O . LYS A 1 98 ? -7.912 0.065 -44.973 1.00 96.19 98 LYS A O 1
ATOM 728 N N . VAL A 1 99 ? -7.308 0.897 -42.964 1.00 96.75 99 VAL A N 1
ATOM 729 C CA . VAL A 1 99 ? -7.225 2.314 -43.363 1.00 96.75 99 VAL A CA 1
ATOM 730 C C . VAL A 1 99 ? -5.787 2.659 -43.756 1.00 96.75 99 VAL A C 1
ATOM 732 O O . VAL A 1 99 ? -5.541 3.185 -44.842 1.00 96.75 99 VAL A O 1
ATOM 735 N N . ASN A 1 100 ? -4.829 2.311 -42.897 1.00 94.81 100 ASN A N 1
ATOM 736 C CA . ASN A 1 100 ? -3.387 2.439 -43.122 1.00 94.81 100 ASN A CA 1
ATOM 737 C C . ASN A 1 100 ? -2.642 1.329 -42.344 1.00 94.81 100 ASN A C 1
ATOM 739 O O . ASN A 1 100 ? -3.264 0.357 -41.921 1.00 94.81 100 ASN A O 1
ATOM 743 N N . ASP A 1 101 ? -1.319 1.417 -42.195 1.00 93.31 101 ASP A N 1
ATOM 744 C CA . ASP A 1 101 ? -0.522 0.352 -41.564 1.00 93.31 101 ASP A CA 1
ATOM 745 C C . ASP A 1 101 ? -0.772 0.160 -40.061 1.00 93.31 101 ASP A C 1
ATOM 747 O O . ASP A 1 101 ? -0.505 -0.925 -39.551 1.00 93.31 101 ASP A O 1
ATOM 751 N N . TYR A 1 102 ? -1.346 1.154 -39.385 1.00 94.19 102 TYR A N 1
ATOM 752 C CA . TYR A 1 102 ? -1.592 1.155 -37.942 1.00 94.19 102 TYR A CA 1
ATOM 753 C C . TYR A 1 102 ? -3.052 1.500 -37.586 1.00 94.19 102 TYR A C 1
ATOM 755 O O . TYR A 1 102 ? -3.356 1.702 -36.419 1.00 94.19 102 TYR A O 1
ATOM 763 N N . THR A 1 103 ? -3.966 1.588 -38.561 1.00 97.62 103 THR A N 1
ATOM 764 C CA . THR A 1 103 ? -5.376 1.963 -38.344 1.00 97.62 103 THR A CA 1
ATOM 765 C C . THR A 1 103 ? -6.330 1.038 -39.091 1.00 97.62 103 THR A C 1
ATOM 767 O O . THR A 1 103 ? -6.193 0.834 -40.305 1.00 97.62 103 THR A O 1
ATOM 770 N N . TYR A 1 104 ? -7.343 0.540 -38.384 1.00 97.81 104 TYR A N 1
ATOM 771 C CA . TYR A 1 104 ? -8.431 -0.274 -38.930 1.00 97.81 104 TYR A CA 1
ATOM 772 C C . TYR A 1 104 ? -9.787 0.326 -38.557 1.00 97.81 104 TYR A C 1
ATOM 774 O O . TYR A 1 104 ? -9.953 0.817 -37.450 1.00 97.81 104 TYR A O 1
ATOM 782 N N . SER A 1 105 ? -10.745 0.289 -39.481 1.00 97.81 105 SER A N 1
ATOM 783 C CA . SER A 1 105 ? -12.100 0.828 -39.309 1.00 97.81 105 SER A CA 1
ATOM 784 C C . SER A 1 105 ? -13.129 -0.301 -39.219 1.00 97.81 105 SER A C 1
ATOM 786 O O . SER A 1 105 ? -13.036 -1.287 -39.964 1.00 97.81 105 SER A O 1
ATOM 788 N N . VAL A 1 106 ? -14.090 -0.163 -38.304 1.00 97.75 106 VAL A N 1
ATOM 789 C CA . VAL A 1 106 ? -15.239 -1.060 -38.117 1.00 97.75 106 VAL A CA 1
ATOM 790 C C . VAL A 1 106 ? -16.523 -0.260 -37.868 1.00 97.75 106 VAL A C 1
ATOM 792 O O . VAL A 1 106 ? -16.489 0.892 -37.441 1.00 97.75 106 VAL A O 1
ATOM 795 N N . GLU A 1 107 ? -17.667 -0.909 -38.072 1.00 97.62 107 GLU A N 1
ATOM 796 C CA . GLU A 1 107 ? -18.996 -0.413 -37.694 1.00 97.62 107 GLU A CA 1
ATOM 797 C C . GLU A 1 107 ? -19.590 -1.299 -36.585 1.00 97.62 107 GLU A C 1
ATOM 799 O O . GLU A 1 107 ? -19.348 -2.510 -36.566 1.00 97.62 107 GLU A O 1
ATOM 804 N N . ILE A 1 108 ? -20.414 -0.742 -35.691 1.00 95.94 108 ILE A N 1
ATOM 805 C CA . ILE A 1 108 ? -21.231 -1.540 -34.760 1.00 95.94 108 ILE A CA 1
ATOM 806 C C . ILE A 1 108 ? -22.455 -2.070 -35.524 1.00 95.94 108 ILE A C 1
ATOM 808 O O . ILE A 1 108 ? -23.345 -1.311 -35.901 1.00 95.94 108 ILE A O 1
ATOM 812 N N . GLN A 1 109 ? -22.513 -3.380 -35.770 1.00 93.62 109 GLN A N 1
ATOM 813 C CA . GLN A 1 109 ? -23.600 -4.017 -36.528 1.00 93.62 109 GLN A CA 1
ATOM 814 C C . GLN A 1 109 ? -24.861 -4.225 -35.692 1.00 93.62 109 GLN A C 1
ATOM 816 O O . GLN A 1 109 ? -25.980 -4.112 -36.196 1.00 93.62 109 GLN A O 1
ATOM 821 N N . GLU A 1 110 ? -24.672 -4.570 -34.424 1.00 91.75 110 GLU A N 1
ATOM 822 C CA . GLU A 1 110 ? -25.738 -4.763 -33.454 1.00 91.75 110 GLU A CA 1
ATOM 823 C C . GLU A 1 110 ? -25.247 -4.359 -32.068 1.00 91.75 110 GLU A C 1
ATOM 825 O O . GLU A 1 110 ? -24.082 -4.569 -31.733 1.00 91.75 110 GLU A O 1
ATOM 830 N N . MET A 1 111 ? -26.151 -3.788 -31.275 1.00 94.56 111 MET A N 1
ATOM 831 C CA . MET A 1 111 ? -25.942 -3.485 -29.866 1.00 94.56 111 MET A CA 1
ATOM 832 C C . MET A 1 111 ? -27.256 -3.716 -29.126 1.00 94.56 111 MET A C 1
ATOM 834 O O . MET A 1 111 ? -28.322 -3.293 -29.579 1.00 94.56 111 MET A O 1
ATOM 838 N N . THR A 1 112 ? -27.184 -4.440 -28.018 1.00 94.75 112 THR A N 1
ATOM 839 C CA . THR A 1 112 ? -28.298 -4.722 -27.115 1.00 94.75 112 THR A CA 1
ATOM 840 C C . THR A 1 112 ? -27.912 -4.236 -25.732 1.00 94.75 112 THR A C 1
ATOM 842 O O . THR A 1 112 ? -26.814 -4.535 -25.269 1.00 94.75 112 THR A O 1
ATOM 845 N N . LEU A 1 113 ? -28.820 -3.505 -25.094 1.00 93.31 113 LEU A N 1
ATOM 846 C CA . LEU A 1 113 ? -28.673 -3.040 -23.720 1.00 93.31 113 LEU A CA 1
ATOM 847 C C . LEU A 1 113 ? -29.465 -3.967 -22.796 1.00 93.31 113 LEU A C 1
ATOM 849 O O . LEU A 1 113 ? -30.512 -4.484 -23.204 1.00 93.31 113 LEU A O 1
ATOM 853 N N . ALA A 1 114 ? -28.967 -4.196 -21.582 1.00 84.19 114 ALA A N 1
ATOM 854 C CA . ALA A 1 114 ? -29.656 -5.033 -20.600 1.00 84.19 114 ALA A CA 1
ATOM 855 C C . ALA A 1 114 ? -31.015 -4.439 -20.198 1.00 84.19 114 ALA A C 1
ATOM 857 O O . ALA A 1 114 ? -31.997 -5.174 -20.079 1.00 84.19 114 ALA A O 1
ATOM 858 N N . GLU A 1 115 ? -31.075 -3.111 -20.069 1.00 92.81 115 GLU A N 1
ATOM 859 C CA . GLU A 1 115 ? -32.258 -2.355 -19.661 1.00 92.81 115 GLU A CA 1
ATOM 860 C C . GLU A 1 115 ? -32.609 -1.253 -20.676 1.00 92.81 115 GLU A C 1
ATOM 862 O O . GLU A 1 115 ? -31.775 -0.790 -21.458 1.00 92.81 115 GLU A O 1
ATOM 867 N N . ASP A 1 116 ? -33.879 -0.839 -20.689 1.00 94.12 116 ASP A N 1
ATOM 868 C CA . ASP A 1 116 ? -34.388 0.157 -21.638 1.00 94.12 116 ASP A CA 1
ATOM 869 C C . ASP A 1 116 ? -33.889 1.574 -21.286 1.00 94.12 116 ASP A C 1
ATOM 871 O O . ASP A 1 116 ? -34.106 2.069 -20.174 1.00 94.12 116 ASP A O 1
ATOM 875 N N . VAL A 1 117 ? -33.312 2.284 -22.262 1.00 94.69 117 VAL A N 1
ATOM 876 C CA . VAL A 1 117 ? -32.833 3.670 -22.094 1.00 94.69 117 VAL A CA 1
ATOM 877 C C . VAL A 1 117 ? -33.937 4.594 -21.569 1.00 94.69 117 VAL A C 1
ATOM 879 O O . VAL A 1 117 ? -35.063 4.625 -22.076 1.00 94.69 117 VAL A O 1
ATOM 882 N N . GLY A 1 118 ? -33.594 5.402 -20.569 1.00 91.38 118 GLY A N 1
ATOM 883 C CA . GLY A 1 118 ? -34.476 6.370 -19.924 1.00 91.38 118 GLY A CA 1
ATOM 884 C C . GLY A 1 118 ? -35.404 5.763 -18.873 1.00 91.38 118 GLY A C 1
ATOM 885 O O . GLY A 1 118 ? -36.206 6.493 -18.281 1.00 91.38 118 GLY A O 1
ATOM 886 N N . THR A 1 119 ? -35.323 4.453 -18.630 1.00 95.69 119 THR A N 1
ATOM 887 C CA . THR A 1 119 ? -35.953 3.840 -17.460 1.00 95.69 119 THR A CA 1
ATOM 888 C C . THR A 1 119 ? -35.093 4.042 -16.217 1.00 95.69 119 THR A C 1
ATOM 890 O O . THR A 1 119 ? -33.920 4.404 -16.290 1.00 95.69 119 THR A O 1
ATOM 893 N N . SER A 1 120 ? -35.707 3.891 -15.047 1.00 93.75 120 SER A N 1
ATOM 894 C CA . SER A 1 120 ? -34.992 3.998 -13.783 1.00 93.75 120 SER A CA 1
ATOM 895 C C . SER A 1 120 ? -35.639 3.132 -12.725 1.00 93.75 120 SER A C 1
ATOM 897 O O . SER A 1 120 ? -36.870 3.018 -12.690 1.00 93.75 120 SER A O 1
ATOM 899 N N . GLU A 1 121 ? -34.836 2.641 -11.801 1.00 92.00 121 GLU A N 1
ATOM 900 C CA . GLU A 1 121 ? -35.309 1.953 -10.612 1.00 92.00 121 GLU A CA 1
ATOM 901 C C . GLU A 1 121 ? -34.580 2.430 -9.361 1.00 92.00 121 GLU A C 1
ATOM 903 O O . GLU A 1 121 ? -33.557 3.103 -9.431 1.00 92.00 121 GLU A O 1
ATOM 908 N N . ILE A 1 122 ? -35.168 2.137 -8.205 1.00 86.88 122 ILE A N 1
ATOM 909 C CA . ILE A 1 122 ? -34.555 2.424 -6.914 1.00 86.88 122 ILE A CA 1
ATOM 910 C C . ILE A 1 122 ? -34.256 1.088 -6.262 1.00 86.88 122 ILE A C 1
ATOM 912 O O . ILE A 1 122 ? -35.178 0.309 -5.997 1.00 86.88 122 ILE A O 1
ATOM 916 N N . ILE A 1 123 ? -32.980 0.861 -5.986 1.00 68.75 123 ILE A N 1
ATOM 917 C CA . ILE A 1 123 ? -32.475 -0.324 -5.305 1.00 68.75 123 ILE A CA 1
ATOM 918 C C . ILE A 1 123 ? -31.726 0.183 -4.080 1.00 68.75 123 ILE A C 1
ATOM 920 O O . ILE A 1 123 ? -30.830 1.009 -4.200 1.00 68.75 123 ILE A O 1
ATOM 924 N N . ASP A 1 124 ? -32.174 -0.244 -2.899 1.00 59.66 124 ASP A N 1
ATOM 925 C CA . ASP A 1 124 ? -31.507 0.013 -1.615 1.00 59.66 124 ASP A CA 1
ATOM 926 C C . ASP A 1 124 ? -31.133 1.482 -1.348 1.00 59.66 124 ASP A C 1
ATOM 928 O O . ASP A 1 124 ? -30.133 1.798 -0.715 1.00 59.66 124 ASP A O 1
ATOM 932 N N . GLY A 1 125 ? -31.991 2.404 -1.794 1.00 62.72 125 GLY A N 1
ATOM 933 C CA . GLY A 1 125 ? -31.805 3.838 -1.579 1.00 62.72 125 GLY A CA 1
ATOM 934 C C . GLY A 1 125 ? -30.917 4.534 -2.612 1.00 62.72 125 GLY A C 1
ATOM 935 O O . GLY A 1 125 ? -30.703 5.735 -2.479 1.00 62.72 125 GLY A O 1
ATOM 936 N N . THR A 1 126 ? -30.474 3.839 -3.657 1.00 68.75 126 THR A N 1
ATOM 937 C CA . THR A 1 126 ? -29.799 4.415 -4.828 1.00 68.75 126 THR A CA 1
ATOM 938 C C . THR A 1 126 ? -30.743 4.389 -6.020 1.00 68.75 126 THR A C 1
ATOM 940 O O . THR A 1 126 ? -31.462 3.409 -6.241 1.00 68.75 126 THR A O 1
ATOM 943 N N . ARG A 1 127 ? -30.776 5.473 -6.795 1.00 87.56 127 ARG A N 1
ATOM 944 C CA . ARG A 1 127 ? -31.547 5.530 -8.038 1.00 87.56 127 ARG A CA 1
ATOM 945 C C . ARG A 1 127 ? -30.656 5.163 -9.218 1.00 87.56 127 ARG A C 1
ATOM 947 O O . ARG A 1 127 ? -29.757 5.917 -9.553 1.00 87.56 127 ARG A O 1
ATOM 954 N N . TYR A 1 128 ? -30.958 4.062 -9.890 1.00 80.25 128 TYR A N 1
ATOM 955 C CA . TYR A 1 128 ? -30.307 3.678 -11.139 1.00 80.25 128 TYR A CA 1
ATOM 956 C C . TYR A 1 128 ? -31.088 4.251 -12.316 1.00 80.25 128 TYR A C 1
ATOM 958 O O . TYR A 1 128 ? -32.303 4.061 -12.403 1.00 80.25 128 TYR A O 1
ATOM 966 N N . VAL A 1 129 ? -30.415 4.980 -13.201 1.00 92.31 129 VAL A N 1
ATOM 967 C CA . VAL A 1 129 ? -30.977 5.553 -14.428 1.00 92.31 129 VAL A CA 1
ATOM 968 C C . VAL A 1 129 ? -30.282 4.907 -15.617 1.00 92.31 129 VAL A C 1
ATOM 970 O O . VAL A 1 129 ? -29.090 5.095 -15.826 1.00 92.31 129 VAL A O 1
ATOM 973 N N . TYR A 1 130 ? -31.033 4.159 -16.417 1.00 92.88 130 TYR A N 1
ATOM 974 C CA . TYR A 1 130 ? -30.469 3.418 -17.537 1.00 92.88 130 TYR A CA 1
ATOM 975 C C . TYR A 1 130 ? -30.272 4.328 -18.752 1.00 92.88 130 TYR A C 1
ATOM 977 O O . TYR A 1 130 ? -31.215 5.000 -19.187 1.00 92.88 130 TYR A O 1
ATOM 985 N N . SER A 1 131 ? -29.056 4.381 -19.292 1.00 92.25 131 SER A N 1
ATOM 986 C CA . SER A 1 131 ? -28.660 5.291 -20.376 1.00 92.25 131 SER A CA 1
ATOM 987 C C . SER A 1 131 ? -28.134 4.550 -21.608 1.00 92.25 131 SER A C 1
ATOM 989 O O . SER A 1 131 ? -28.091 3.325 -21.647 1.00 92.25 131 SER A O 1
ATOM 991 N N . GLU A 1 132 ? -27.757 5.302 -22.645 1.00 94.19 132 GLU A N 1
ATOM 992 C CA . GLU A 1 132 ? -26.886 4.777 -23.703 1.00 94.19 132 GLU A CA 1
ATOM 993 C C . GLU A 1 132 ? -25.443 4.631 -23.167 1.00 94.19 132 GLU A C 1
ATOM 995 O O . GLU A 1 132 ? -25.091 5.312 -22.195 1.00 94.19 132 GLU A O 1
ATOM 1000 N N . PRO A 1 133 ? -24.611 3.752 -23.760 1.00 92.81 133 PRO A N 1
ATOM 1001 C CA . PRO A 1 133 ? -23.235 3.544 -23.320 1.00 92.81 133 PRO A CA 1
ATOM 1002 C C . PRO A 1 133 ? -22.352 4.714 -23.752 1.00 92.81 133 PRO A C 1
ATOM 1004 O O . PRO A 1 133 ? -21.969 4.815 -24.920 1.00 92.81 133 PRO A O 1
ATOM 1007 N N . TYR A 1 134 ? -22.037 5.603 -22.812 1.00 91.44 134 TYR A N 1
ATOM 1008 C CA . TYR A 1 134 ? -21.301 6.824 -23.116 1.00 91.44 134 TYR A CA 1
ATOM 1009 C C . TYR A 1 134 ? -19.930 6.515 -23.739 1.00 91.44 134 TYR A C 1
ATOM 1011 O O . TYR A 1 134 ? -19.196 5.640 -23.280 1.00 91.44 134 TYR A O 1
ATOM 1019 N N . GLY A 1 135 ? -19.600 7.199 -24.830 1.00 92.19 135 GLY A N 1
ATOM 1020 C CA . GLY A 1 135 ? -18.389 6.969 -25.619 1.00 92.19 135 GLY A CA 1
ATOM 1021 C C . GLY A 1 135 ? -18.585 6.000 -26.787 1.00 92.19 135 GLY A C 1
ATOM 1022 O O . GLY A 1 135 ? -17.860 6.083 -27.780 1.00 92.19 135 GLY A O 1
ATOM 1023 N N . LEU A 1 136 ? -19.603 5.137 -26.734 1.00 95.31 136 LEU A N 1
ATOM 1024 C CA . LEU A 1 136 ? -20.073 4.325 -27.867 1.00 95.31 136 LEU A CA 1
ATOM 1025 C C . LEU A 1 136 ? -21.441 4.787 -28.391 1.00 95.31 136 LEU A C 1
ATOM 1027 O O . LEU A 1 136 ? -21.904 4.305 -29.428 1.00 95.31 136 LEU A O 1
ATOM 1031 N N . ASP A 1 137 ? -22.086 5.732 -27.709 1.00 91.06 137 ASP A N 1
ATOM 1032 C CA . ASP A 1 137 ? -23.323 6.352 -28.154 1.00 91.06 137 ASP A CA 1
ATOM 1033 C C . ASP A 1 137 ? -23.127 7.061 -29.501 1.00 91.06 137 ASP A C 1
ATOM 1035 O O . ASP A 1 137 ? -22.085 7.650 -29.802 1.00 91.06 137 ASP A O 1
ATOM 1039 N N . GLY A 1 138 ? -24.122 6.915 -30.378 1.00 89.50 138 GLY A N 1
ATOM 1040 C CA . GLY A 1 138 ? -24.082 7.496 -31.720 1.00 89.50 138 GLY A CA 1
ATOM 1041 C C . GLY A 1 138 ? -22.946 7.000 -32.627 1.00 89.50 138 GLY A C 1
ATOM 1042 O O . GLY A 1 138 ? -22.709 7.629 -33.658 1.00 89.50 138 GLY A O 1
ATOM 1043 N N . ALA A 1 139 ? -22.247 5.910 -32.283 1.00 91.12 139 ALA A N 1
ATOM 1044 C CA . ALA A 1 139 ? -21.132 5.402 -33.078 1.00 91.12 139 ALA A CA 1
ATOM 1045 C C . ALA A 1 139 ? -21.572 4.985 -34.494 1.00 91.12 139 ALA A C 1
ATOM 1047 O O . ALA A 1 139 ? -22.346 4.044 -34.677 1.00 91.12 139 ALA A O 1
ATOM 1048 N N . GLU A 1 140 ? -21.035 5.674 -35.503 1.00 87.56 140 GLU A N 1
ATOM 1049 C CA . GLU A 1 140 ? -21.164 5.297 -36.919 1.00 87.56 140 GLU A CA 1
ATOM 1050 C C . GLU A 1 140 ? -19.914 4.552 -37.409 1.00 87.56 140 GLU A C 1
ATOM 1052 O O . GLU A 1 140 ? -20.018 3.538 -38.093 1.00 87.56 140 GLU A O 1
ATOM 1057 N N . GLU A 1 141 ? -18.735 5.038 -37.015 1.00 96.62 141 GLU A N 1
ATOM 1058 C CA . GLU A 1 141 ? -17.427 4.483 -37.358 1.00 96.62 141 GLU A CA 1
ATOM 1059 C C . GLU A 1 141 ? -16.556 4.423 -36.100 1.00 96.62 141 GLU A C 1
ATOM 1061 O O . GLU A 1 141 ? -16.410 5.418 -35.380 1.00 96.62 141 GLU A O 1
ATOM 1066 N N . ILE A 1 142 ? -15.961 3.256 -35.866 1.00 98.31 142 ILE A N 1
ATOM 1067 C CA . ILE A 1 142 ? -14.965 3.029 -34.823 1.00 98.31 142 ILE A CA 1
ATOM 1068 C C . ILE A 1 142 ? -13.616 2.756 -35.487 1.00 98.31 142 ILE A C 1
ATOM 1070 O O . ILE A 1 142 ? -13.505 1.893 -36.361 1.00 98.31 142 ILE A O 1
ATOM 1074 N N . LEU A 1 143 ? -12.580 3.467 -35.046 1.00 98.50 143 LEU A N 1
ATOM 1075 C CA . LEU A 1 143 ? -11.202 3.243 -35.474 1.00 98.50 143 LEU A CA 1
ATOM 1076 C C . LEU A 1 143 ? -10.410 2.533 -34.377 1.00 98.50 143 LEU A C 1
ATOM 1078 O O . LEU A 1 143 ? -10.384 2.992 -33.240 1.00 98.50 143 LEU A O 1
ATOM 1082 N N . PHE A 1 144 ? -9.719 1.456 -34.740 1.00 98.12 144 PHE A N 1
ATOM 1083 C CA . PHE A 1 144 ? -8.670 0.854 -33.926 1.00 98.12 144 PHE A CA 1
ATOM 1084 C C . PHE A 1 144 ? -7.309 1.395 -34.350 1.00 98.12 144 PHE A C 1
ATOM 1086 O O . PHE A 1 144 ? -6.944 1.274 -35.524 1.00 98.12 144 PHE A O 1
ATOM 1093 N N . TYR A 1 145 ? -6.554 1.941 -33.399 1.00 97.75 145 TYR A N 1
ATOM 1094 C CA . TYR A 1 145 ? -5.161 2.345 -33.588 1.00 97.75 145 TYR A CA 1
ATOM 1095 C C . TYR A 1 145 ? -4.249 1.284 -32.987 1.00 97.75 145 TYR A C 1
ATOM 1097 O O . TYR A 1 145 ? -4.374 0.966 -31.812 1.00 97.75 145 TYR A O 1
ATOM 1105 N N . LEU A 1 146 ? -3.350 0.714 -33.780 1.00 95.31 146 LEU A N 1
ATOM 1106 C CA . LEU A 1 146 ? -2.413 -0.299 -33.302 1.00 95.31 146 LEU A CA 1
ATOM 1107 C C . LEU A 1 146 ? -1.231 0.345 -32.559 1.00 95.31 146 LEU A C 1
ATOM 1109 O O . LEU A 1 146 ? -0.859 1.476 -32.893 1.00 95.31 146 LEU A O 1
ATOM 1113 N N . PRO A 1 147 ? -0.588 -0.385 -31.627 1.00 91.94 147 PRO A N 1
ATOM 1114 C CA . PRO A 1 147 ? 0.672 0.047 -31.036 1.00 91.94 147 PRO A CA 1
ATOM 1115 C C . PRO A 1 147 ? 1.700 0.396 -32.121 1.00 91.94 147 PRO A C 1
ATOM 1117 O O . PRO A 1 147 ? 1.821 -0.311 -33.127 1.00 91.94 147 PRO A O 1
ATOM 1120 N N . GLY A 1 148 ? 2.433 1.491 -31.926 1.00 89.94 148 GLY A N 1
ATOM 1121 C CA . GLY A 1 148 ? 3.345 2.054 -32.925 1.00 89.94 148 GLY A CA 1
ATOM 1122 C C . GLY A 1 148 ? 2.710 3.105 -33.848 1.00 89.94 148 GLY A C 1
ATOM 1123 O O . GLY A 1 148 ? 3.389 3.625 -34.731 1.00 89.94 148 GLY A O 1
ATOM 1124 N N . ALA A 1 149 ? 1.422 3.435 -33.688 1.00 95.69 149 ALA A N 1
ATOM 1125 C CA . ALA A 1 149 ? 0.793 4.523 -34.440 1.00 95.69 149 ALA A CA 1
ATOM 1126 C C . ALA A 1 149 ? 1.456 5.876 -34.099 1.00 95.69 149 ALA A C 1
ATOM 1128 O O . ALA A 1 149 ? 1.484 6.234 -32.921 1.00 95.69 149 ALA A O 1
ATOM 1129 N N . PRO A 1 150 ? 1.956 6.662 -35.075 1.00 97.12 150 PRO A N 1
ATOM 1130 C CA . PRO A 1 150 ? 2.590 7.948 -34.787 1.00 97.12 150 PRO A CA 1
ATOM 1131 C C . PRO A 1 150 ? 1.608 8.915 -34.120 1.00 97.12 150 PRO A C 1
ATOM 1133 O O . PRO A 1 150 ? 0.562 9.227 -34.694 1.00 97.12 150 PRO A O 1
ATOM 1136 N N . LEU A 1 151 ? 1.947 9.430 -32.935 1.00 93.56 151 LEU A N 1
ATOM 1137 C CA . LEU A 1 151 ? 1.045 10.289 -32.156 1.00 93.56 151 LEU A CA 1
ATOM 1138 C C . LEU A 1 151 ? 0.653 11.559 -32.928 1.00 93.56 151 LEU A C 1
ATOM 1140 O O . LEU A 1 151 ? -0.495 11.992 -32.874 1.00 93.56 151 LEU A O 1
ATOM 1144 N N . GLU A 1 152 ? 1.573 12.126 -33.711 1.00 95.44 152 GLU A N 1
ATOM 1145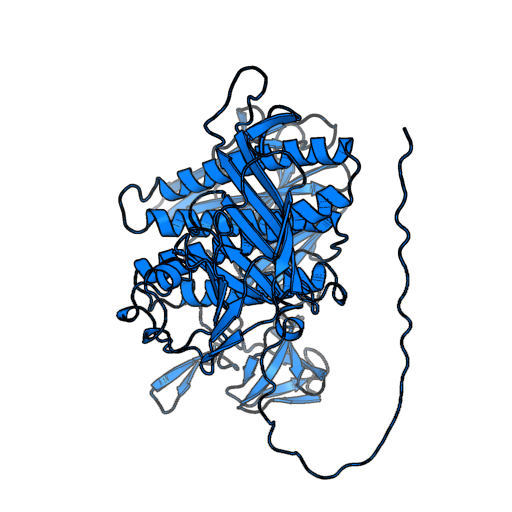 C CA . GLU A 1 152 ? 1.309 13.306 -34.548 1.00 95.44 152 GLU A CA 1
ATOM 1146 C C . GLU A 1 152 ? 0.250 13.065 -35.641 1.00 95.44 152 GLU A C 1
ATOM 1148 O O . GLU A 1 152 ? -0.348 14.023 -36.138 1.00 95.44 152 GLU A O 1
ATOM 1153 N N . GLU A 1 153 ? 0.010 11.808 -36.027 1.00 95.62 153 GLU A N 1
ATOM 1154 C CA . GLU A 1 153 ? -0.970 11.429 -37.053 1.00 95.62 153 GLU A CA 1
ATOM 1155 C C . GLU A 1 153 ? -2.358 11.117 -36.458 1.00 95.62 153 GLU A C 1
ATOM 1157 O O . GLU A 1 153 ? -3.330 10.991 -37.208 1.00 95.62 153 GLU A O 1
ATOM 1162 N N . LEU A 1 154 ? -2.481 11.047 -35.125 1.00 97.25 154 LEU A N 1
ATOM 1163 C CA . LEU A 1 154 ? -3.741 10.772 -34.433 1.00 97.25 154 LEU A CA 1
ATOM 1164 C C . LEU A 1 154 ? -4.570 12.053 -34.193 1.00 97.25 154 LEU A C 1
ATOM 1166 O O . LEU A 1 154 ? -4.006 13.113 -33.882 1.00 97.25 154 LEU A O 1
ATOM 1170 N N . PRO A 1 155 ? -5.918 11.980 -34.274 1.00 96.94 155 PRO A N 1
ATOM 1171 C CA . PRO A 1 155 ? -6.788 13.123 -34.001 1.00 96.94 155 PRO A CA 1
ATOM 1172 C C . PRO A 1 155 ? -6.542 13.726 -32.613 1.00 96.94 155 PRO A C 1
ATOM 1174 O O . PRO A 1 155 ? -6.446 13.001 -31.625 1.00 96.94 155 PRO A O 1
ATOM 1177 N N . GLU A 1 156 ? -6.499 15.058 -32.518 1.00 94.75 156 GLU A N 1
ATOM 1178 C CA . GLU A 1 156 ? -6.322 15.766 -31.239 1.00 94.75 156 GLU A CA 1
ATOM 1179 C C . GLU A 1 156 ? -7.401 15.390 -30.218 1.00 94.75 156 GLU A C 1
ATOM 1181 O O . GLU A 1 156 ? -7.080 15.161 -29.058 1.00 94.75 156 GLU A O 1
ATOM 1186 N N . ALA A 1 157 ? -8.652 15.229 -30.662 1.00 93.44 157 ALA A N 1
ATOM 1187 C CA . ALA A 1 157 ? -9.741 14.818 -29.784 1.00 93.44 157 ALA A CA 1
ATOM 1188 C C . ALA A 1 157 ? -9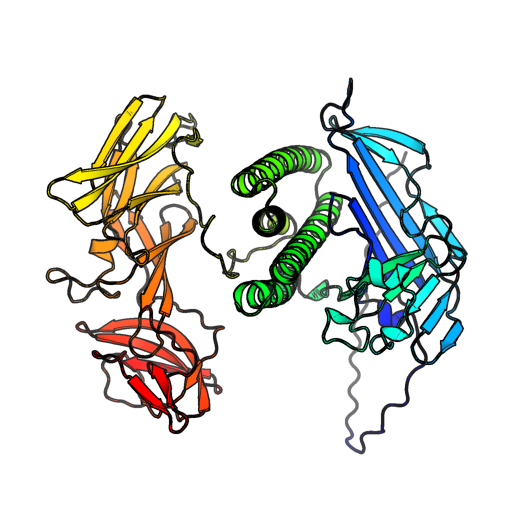.504 13.423 -29.182 1.00 93.44 157 ALA A C 1
ATOM 1190 O O . ALA A 1 157 ? -9.616 13.263 -27.973 1.00 93.44 157 ALA A O 1
ATOM 1191 N N . TYR A 1 158 ? -9.060 12.442 -29.979 1.00 96.56 158 TYR A N 1
ATOM 1192 C CA . TYR A 1 158 ? -8.644 11.139 -29.448 1.00 96.56 158 TYR A CA 1
ATOM 1193 C C . TYR A 1 158 ? -7.500 11.296 -28.439 1.00 96.56 158 TYR A C 1
ATOM 1195 O O . TYR A 1 158 ? -7.600 10.832 -27.307 1.00 96.56 158 TYR A O 1
ATOM 1203 N N . ARG A 1 159 ? -6.437 12.012 -28.825 1.00 94.12 159 ARG A N 1
ATOM 1204 C CA . ARG A 1 159 ? -5.260 12.236 -27.976 1.00 94.12 159 ARG A CA 1
ATOM 1205 C C . ARG A 1 159 ? -5.595 12.906 -26.647 1.00 94.12 159 ARG A C 1
ATOM 1207 O O . ARG A 1 159 ? -4.944 12.610 -25.651 1.00 94.12 159 ARG A O 1
ATOM 1214 N N . SER A 1 160 ? -6.594 13.786 -26.623 1.00 85.44 160 SER A N 1
ATOM 1215 C CA . SER A 1 160 ? -7.034 14.462 -25.403 1.00 85.44 160 SER A CA 1
ATOM 1216 C C . SER A 1 160 ? -7.647 13.526 -24.365 1.00 85.44 160 SER A C 1
ATOM 1218 O O . SER A 1 160 ? -7.520 13.802 -23.176 1.00 85.44 160 SER A O 1
ATOM 1220 N N . TRP A 1 161 ? -8.232 12.407 -24.800 1.00 84.25 161 TRP A N 1
ATOM 1221 C CA . TRP A 1 161 ? -8.775 11.384 -23.906 1.00 84.25 161 TRP A CA 1
ATOM 1222 C C . TRP A 1 161 ? -7.706 10.448 -23.364 1.00 84.25 161 TRP A C 1
ATOM 1224 O O . TRP A 1 161 ? -7.780 10.020 -22.221 1.00 84.25 161 TRP A O 1
ATOM 1234 N N . VAL A 1 162 ? -6.694 10.151 -24.177 1.00 83.00 162 VAL A N 1
ATOM 1235 C CA . VAL A 1 162 ? -5.726 9.092 -23.874 1.00 83.00 162 VAL A CA 1
ATOM 1236 C C . VAL A 1 162 ? -4.371 9.618 -23.384 1.00 83.00 162 VAL A C 1
ATOM 1238 O O . VAL A 1 162 ? -3.355 8.950 -23.531 1.00 83.00 162 VAL A O 1
ATOM 1241 N N . GLY A 1 163 ? -4.341 10.839 -22.841 1.00 76.19 163 GLY A N 1
ATOM 1242 C CA . GLY A 1 163 ? -3.151 11.402 -22.187 1.00 76.19 163 GLY A CA 1
ATOM 1243 C C . GLY A 1 163 ? -2.112 12.053 -23.110 1.00 76.19 163 GLY A C 1
ATOM 1244 O O . GLY A 1 163 ? -1.077 12.502 -22.630 1.00 76.19 163 GLY A O 1
ATOM 1245 N N . TYR A 1 164 ? -2.391 12.195 -24.411 1.00 83.44 164 TYR A N 1
ATOM 1246 C CA . TYR A 1 164 ? -1.446 12.712 -25.417 1.00 83.44 164 TYR A CA 1
ATOM 1247 C C . TYR A 1 164 ? -1.845 14.072 -26.015 1.00 83.44 164 TYR A C 1
ATOM 1249 O O . TYR A 1 164 ? -1.487 14.393 -27.153 1.00 83.44 164 TYR A O 1
ATOM 1257 N N . ASN A 1 165 ? -2.617 14.883 -25.281 1.00 84.75 165 ASN A N 1
ATOM 1258 C CA . ASN A 1 165 ? -3.124 16.173 -25.766 1.00 84.75 165 ASN A CA 1
ATOM 1259 C C . ASN A 1 165 ? -1.994 17.133 -26.191 1.00 84.75 165 ASN A C 1
ATOM 1261 O O . ASN A 1 165 ? -1.990 17.647 -27.314 1.00 84.75 165 ASN A O 1
ATOM 1265 N N . ASP A 1 166 ? -1.015 17.337 -25.303 1.00 84.12 166 ASP A N 1
ATOM 1266 C CA . ASP A 1 166 ? 0.168 18.161 -25.551 1.00 84.12 166 ASP A CA 1
ATOM 1267 C C . ASP A 1 166 ? 1.377 17.275 -25.861 1.00 84.12 166 ASP A C 1
ATOM 1269 O O . ASP A 1 166 ? 2.064 16.788 -24.968 1.00 84.12 166 ASP A O 1
ATOM 1273 N N . LEU A 1 167 ? 1.659 17.098 -27.154 1.00 83.88 167 LEU A N 1
ATOM 1274 C CA . LEU A 1 167 ? 2.800 16.300 -27.612 1.00 83.88 167 LEU A CA 1
ATOM 1275 C C . LEU A 1 167 ? 4.158 16.899 -27.222 1.00 83.88 167 LEU A C 1
ATOM 1277 O O . LEU A 1 167 ? 5.167 16.212 -27.301 1.00 83.88 167 LEU A O 1
ATOM 1281 N N . SER A 1 168 ? 4.215 18.174 -26.820 1.00 82.62 168 SER A N 1
ATOM 1282 C CA . SER A 1 168 ? 5.461 18.779 -26.339 1.00 82.62 168 SER A CA 1
ATOM 1283 C C . SER A 1 168 ? 5.777 18.445 -24.881 1.00 82.62 168 SER A C 1
ATOM 1285 O O . SER A 1 168 ? 6.891 18.716 -24.433 1.00 82.62 168 SER A O 1
ATOM 1287 N N . ALA A 1 169 ? 4.811 17.861 -24.168 1.00 73.12 169 ALA A N 1
ATOM 1288 C CA . ALA A 1 169 ? 4.908 17.464 -22.770 1.00 73.12 169 ALA A CA 1
ATOM 1289 C C . ALA A 1 169 ? 5.150 15.953 -22.582 1.00 73.12 169 ALA A C 1
ATOM 1291 O O . ALA A 1 169 ? 5.147 15.483 -21.451 1.00 73.12 169 ALA A O 1
ATOM 1292 N N . VAL A 1 170 ? 5.352 15.193 -23.665 1.00 68.94 170 VAL A N 1
ATOM 1293 C CA . VAL A 1 170 ? 5.620 13.746 -23.626 1.00 68.94 170 VAL A CA 1
ATOM 1294 C C . VAL A 1 170 ? 6.868 13.404 -24.442 1.00 68.94 170 VAL A C 1
ATOM 1296 O O . VAL A 1 170 ? 7.166 14.062 -25.439 1.00 68.94 170 VAL A O 1
ATOM 1299 N N . GLU A 1 171 ? 7.611 12.379 -24.021 1.00 78.25 171 GLU A N 1
ATOM 1300 C CA . GLU A 1 171 ? 8.768 11.867 -24.777 1.00 78.25 171 GLU A CA 1
ATOM 1301 C C . GLU A 1 171 ? 8.367 10.837 -25.846 1.00 78.25 171 GLU A C 1
ATOM 1303 O O . GLU A 1 171 ? 9.112 10.610 -26.805 1.00 78.25 171 GLU A O 1
ATOM 1308 N N . ASP A 1 172 ? 7.178 10.243 -25.706 1.00 83.81 172 ASP A N 1
ATOM 1309 C CA . ASP A 1 172 ? 6.627 9.292 -26.663 1.00 83.81 172 ASP A CA 1
ATOM 1310 C C . ASP A 1 172 ? 6.394 9.946 -28.027 1.00 83.81 172 ASP A C 1
ATOM 1312 O O . ASP A 1 172 ? 5.933 11.082 -28.149 1.00 83.81 172 ASP A O 1
ATOM 1316 N N . THR A 1 173 ? 6.666 9.187 -29.086 1.00 89.94 173 THR A N 1
ATOM 1317 C CA . THR A 1 173 ? 6.375 9.598 -30.472 1.00 89.94 173 THR A CA 1
ATOM 1318 C C . THR A 1 173 ? 5.358 8.683 -31.152 1.00 89.94 173 THR A C 1
ATOM 1320 O O . THR A 1 173 ? 4.803 9.029 -32.197 1.00 89.94 173 THR A O 1
ATOM 1323 N N . GLU A 1 174 ? 5.063 7.543 -30.531 1.00 92.25 174 GLU A N 1
ATOM 1324 C CA . GLU A 1 174 ? 4.182 6.495 -31.030 1.00 92.25 174 GLU A CA 1
ATOM 1325 C C . GLU A 1 174 ? 3.251 6.027 -29.903 1.00 92.25 174 GLU A C 1
ATOM 1327 O O . GLU A 1 174 ? 3.626 6.053 -28.734 1.00 92.25 174 GLU A O 1
ATOM 1332 N N . LEU A 1 175 ? 2.035 5.607 -30.253 1.00 90.06 175 LEU A N 1
ATOM 1333 C CA . LEU A 1 175 ? 1.044 5.101 -29.309 1.00 90.06 175 LEU A CA 1
ATOM 1334 C C . LEU A 1 175 ? 1.511 3.747 -28.737 1.00 90.06 175 LEU A C 1
ATOM 1336 O O . LEU A 1 175 ? 1.743 2.825 -29.525 1.00 90.06 175 LEU A O 1
ATOM 1340 N N . PRO A 1 176 ? 1.630 3.580 -27.407 1.00 83.44 176 PRO A N 1
ATOM 1341 C CA . PRO A 1 176 ? 2.185 2.355 -26.827 1.00 83.44 176 PRO A CA 1
ATOM 1342 C C . PRO A 1 176 ? 1.166 1.211 -26.692 1.00 83.44 176 PRO A C 1
ATOM 1344 O O . PRO A 1 176 ? 1.555 0.063 -26.492 1.00 83.44 176 PRO A O 1
ATOM 1347 N N . PHE A 1 177 ? -0.129 1.496 -26.837 1.00 85.06 177 PHE A N 1
ATOM 1348 C CA . PHE A 1 177 ? -1.230 0.541 -26.670 1.00 85.06 177 PHE A CA 1
ATOM 1349 C C . PHE A 1 177 ? -2.187 0.548 -27.868 1.00 85.06 177 PHE A C 1
ATOM 1351 O O . PHE A 1 177 ? -2.051 1.351 -28.793 1.00 85.06 177 PHE A O 1
ATOM 1358 N N . THR A 1 178 ? -3.169 -0.358 -27.859 1.00 94.06 178 THR A N 1
ATOM 1359 C CA . THR A 1 178 ? -4.228 -0.360 -28.871 1.00 94.06 178 THR A CA 1
ATOM 1360 C C . THR A 1 178 ? -5.300 0.667 -28.505 1.00 94.06 178 THR A C 1
ATOM 1362 O O . THR A 1 178 ? -5.942 0.573 -27.466 1.00 94.06 178 THR A O 1
ATOM 1365 N N . GLY A 1 179 ? -5.517 1.659 -29.357 1.00 94.94 179 GLY A N 1
ATOM 1366 C CA . GLY A 1 179 ? -6.581 2.646 -29.193 1.00 94.94 179 GLY A CA 1
ATOM 1367 C C . GLY A 1 179 ? -7.902 2.196 -29.801 1.00 94.94 179 GLY A C 1
ATOM 1368 O O . GLY A 1 179 ? -7.898 1.515 -30.827 1.00 94.94 179 GLY A O 1
ATOM 1369 N N . LEU A 1 180 ? -9.023 2.643 -29.236 1.00 98.19 180 LEU A N 1
ATOM 1370 C CA . LEU A 1 180 ? -10.339 2.606 -29.885 1.00 98.19 180 LEU A CA 1
ATOM 1371 C C . LEU A 1 180 ? -10.909 4.027 -29.915 1.00 98.19 180 LEU A C 1
ATOM 1373 O O . LEU A 1 180 ? -10.921 4.721 -28.904 1.00 98.19 180 LEU A O 1
ATOM 1377 N N . TYR A 1 181 ? -11.365 4.488 -31.077 1.00 98.44 181 TYR A N 1
ATOM 1378 C CA . TYR A 1 181 ? -11.883 5.842 -31.255 1.00 98.44 181 TYR A CA 1
ATOM 1379 C C . TYR A 1 181 ? -13.248 5.845 -31.929 1.00 98.44 181 TYR A C 1
ATOM 1381 O O . TYR A 1 181 ? -13.382 5.399 -33.069 1.00 98.44 181 TYR A O 1
ATOM 1389 N N . ASN A 1 182 ? -14.244 6.397 -31.240 1.00 97.88 182 ASN A N 1
ATOM 1390 C CA . ASN A 1 182 ? -15.536 6.717 -31.828 1.00 97.88 182 ASN A CA 1
ATOM 1391 C C . ASN A 1 182 ? -15.440 8.056 -32.562 1.00 97.88 182 ASN A C 1
ATOM 1393 O O . ASN A 1 182 ? -15.333 9.113 -31.940 1.00 97.88 182 ASN A O 1
ATOM 1397 N N . VAL A 1 183 ? -15.491 8.009 -33.895 1.00 97.12 183 VAL A N 1
ATOM 1398 C CA . VAL A 1 183 ? -15.300 9.191 -34.748 1.00 97.12 183 VAL A CA 1
ATOM 1399 C C . VAL A 1 183 ? -16.433 10.202 -34.574 1.00 97.12 183 VAL A C 1
ATOM 1401 O O . VAL A 1 183 ? -16.189 11.405 -34.598 1.00 97.12 183 VAL A O 1
ATOM 1404 N N . ALA A 1 184 ? -17.669 9.731 -34.397 1.00 95.25 184 ALA A N 1
ATOM 1405 C CA . ALA A 1 184 ? -18.842 10.598 -34.324 1.00 95.25 184 ALA A CA 1
ATOM 1406 C C . ALA A 1 184 ? -18.931 11.342 -32.983 1.00 95.25 184 ALA A C 1
ATOM 1408 O O . ALA A 1 184 ? -19.248 12.532 -32.966 1.00 95.25 184 ALA A O 1
ATOM 1409 N N . ALA A 1 185 ? -18.636 10.647 -31.881 1.00 93.50 185 ALA A N 1
ATOM 1410 C CA . ALA A 1 185 ? -18.654 11.211 -30.528 1.00 93.50 185 ALA A CA 1
ATOM 1411 C C . ALA A 1 185 ? -17.315 11.847 -30.111 1.00 93.50 185 ALA A C 1
ATOM 1413 O O . ALA A 1 185 ? -17.216 12.445 -29.043 1.00 93.50 185 ALA A O 1
ATOM 1414 N N . GLU A 1 186 ? -16.280 11.705 -30.942 1.00 96.31 186 GLU A N 1
ATOM 1415 C CA . GLU A 1 186 ? -14.903 12.094 -30.637 1.00 96.31 186 GLU A CA 1
ATOM 1416 C C . GLU A 1 186 ? -14.373 11.494 -29.316 1.00 96.31 186 GLU A C 1
ATOM 1418 O O . GLU A 1 186 ? -13.546 12.101 -28.636 1.00 96.31 186 GLU A O 1
ATOM 1423 N N . SER A 1 187 ? -14.826 10.290 -28.956 1.00 94.56 187 SER A N 1
ATOM 1424 C CA . SER A 1 187 ? -14.485 9.603 -27.702 1.00 94.56 187 SER A CA 1
ATOM 1425 C C . SER A 1 187 ? -13.352 8.601 -27.909 1.00 94.56 187 SER A C 1
ATOM 1427 O O . SER A 1 187 ? -13.425 7.754 -28.803 1.00 94.56 187 SER A O 1
ATOM 1429 N N . GLY A 1 188 ? -12.290 8.712 -27.107 1.00 95.31 188 GLY A N 1
ATOM 1430 C CA . GLY A 1 188 ? -11.090 7.880 -27.208 1.00 95.31 188 GLY A CA 1
ATOM 1431 C C . GLY A 1 188 ? -10.929 6.941 -26.021 1.00 95.31 188 GLY A C 1
ATOM 1432 O O . GLY A 1 188 ? -10.963 7.381 -24.880 1.00 95.31 188 GLY A O 1
ATOM 1433 N N . PHE A 1 189 ? -10.722 5.663 -26.306 1.00 94.88 189 PHE A N 1
ATOM 1434 C CA . PHE A 1 189 ? -10.490 4.611 -25.329 1.00 94.88 189 PHE A CA 1
ATOM 1435 C C . PHE A 1 189 ? -9.026 4.171 -25.379 1.00 94.88 189 PHE A C 1
ATOM 1437 O O . PHE A 1 189 ? -8.474 3.958 -26.467 1.00 94.88 189 PHE A O 1
ATOM 1444 N N . SER A 1 190 ? -8.441 3.956 -24.205 1.00 87.19 190 SER A N 1
ATOM 1445 C CA . SER A 1 190 ? -7.143 3.294 -24.037 1.00 87.19 190 SER A CA 1
ATOM 1446 C C . SER A 1 190 ? -7.349 1.807 -23.758 1.00 87.19 190 SER A C 1
ATOM 1448 O O . SER A 1 190 ? -8.318 1.444 -23.093 1.00 87.19 190 SER A O 1
ATOM 1450 N N . SER A 1 191 ? -6.449 0.942 -24.235 1.00 84.31 191 SER A N 1
ATOM 1451 C CA . SER A 1 191 ? -6.471 -0.486 -23.893 1.00 84.31 191 SER A CA 1
ATOM 1452 C C . SER A 1 191 ? -5.424 -0.853 -22.848 1.00 84.31 191 SER A C 1
ATOM 1454 O O . SER A 1 191 ? -4.299 -0.363 -22.925 1.00 84.31 191 SER A O 1
ATOM 1456 N N . TYR A 1 192 ? -5.734 -1.829 -22.006 1.00 73.38 192 TYR A N 1
ATOM 1457 C CA . TYR A 1 192 ? -4.795 -2.513 -21.114 1.00 73.38 192 TYR A CA 1
ATOM 1458 C C . TYR A 1 192 ? -4.953 -4.029 -21.253 1.00 73.38 192 TYR A C 1
ATOM 1460 O O . TYR A 1 192 ? -6.007 -4.513 -21.676 1.00 73.38 192 TYR A O 1
ATOM 1468 N N . GLU A 1 193 ? -3.895 -4.786 -20.956 1.00 72.19 193 GLU A N 1
ATOM 1469 C CA . GLU A 1 193 ? -3.965 -6.247 -20.999 1.00 72.19 193 GLU A CA 1
ATOM 1470 C C . GLU A 1 193 ? -4.915 -6.768 -19.912 1.00 72.19 193 GLU A C 1
ATOM 1472 O O . GLU A 1 193 ? -4.779 -6.448 -18.734 1.00 72.19 193 GLU A O 1
ATOM 1477 N N . GLN A 1 194 ? -5.872 -7.605 -20.312 1.00 56.62 194 GLN A N 1
ATOM 1478 C CA . GLN A 1 194 ? -6.587 -8.490 -19.409 1.00 56.62 194 GLN A CA 1
ATOM 1479 C C . GLN A 1 194 ? -5.566 -9.389 -18.737 1.00 56.62 194 GLN A C 1
ATOM 1481 O O . GLN A 1 194 ? -4.875 -10.180 -19.391 1.00 56.62 194 GLN A O 1
ATOM 1486 N N . ILE A 1 195 ? -5.517 -9.311 -17.417 1.00 48.81 195 ILE A N 1
ATOM 1487 C CA . ILE A 1 195 ? -4.729 -10.250 -16.648 1.00 48.81 195 ILE A CA 1
ATOM 1488 C C . ILE A 1 195 ? -5.428 -11.603 -16.773 1.00 48.81 195 ILE A C 1
ATOM 1490 O O . ILE A 1 195 ? -6.637 -11.725 -16.566 1.00 48.81 195 ILE A O 1
ATOM 1494 N N . ALA A 1 196 ? -4.687 -12.605 -17.251 1.00 42.03 196 ALA A N 1
ATOM 1495 C CA . ALA A 1 196 ? -5.246 -13.902 -17.589 1.00 42.03 196 ALA A CA 1
ATOM 1496 C C . ALA A 1 196 ? -6.054 -14.451 -16.404 1.00 42.03 196 ALA A C 1
ATOM 1498 O O . ALA A 1 196 ? -5.503 -14.687 -15.331 1.00 42.03 196 ALA A O 1
ATOM 1499 N N . GLN A 1 197 ? -7.343 -14.743 -16.614 1.00 41.03 197 GLN A N 1
ATOM 1500 C CA . GLN A 1 197 ? -8.186 -15.376 -15.588 1.00 41.03 197 GLN A CA 1
ATOM 1501 C C . GLN A 1 197 ? -7.607 -16.707 -15.053 1.00 41.03 197 GLN A C 1
ATOM 1503 O O . GLN A 1 197 ? -8.034 -17.188 -14.006 1.00 41.03 197 GLN A O 1
ATOM 1508 N N . ASP A 1 198 ? -6.614 -17.290 -15.736 1.00 42.28 198 ASP A N 1
ATOM 1509 C CA . ASP A 1 198 ? -5.898 -18.500 -15.321 1.00 42.28 198 ASP A CA 1
ATOM 1510 C C . ASP A 1 198 ? -4.880 -18.282 -14.177 1.00 42.28 198 ASP A C 1
ATOM 1512 O O . ASP A 1 198 ? -4.460 -19.270 -13.569 1.00 42.28 198 ASP A O 1
ATOM 1516 N N . SER A 1 199 ? -4.482 -17.043 -13.850 1.00 47.59 199 SER A N 1
ATOM 1517 C CA . SER A 1 199 ? -3.604 -16.749 -12.698 1.00 47.59 199 SER A CA 1
ATOM 1518 C C . SER A 1 199 ? -4.352 -16.417 -11.401 1.00 47.59 199 SER A C 1
ATOM 1520 O O . SER A 1 199 ? -3.718 -16.310 -10.352 1.00 47.59 199 SER A O 1
ATOM 1522 N N . GLY A 1 200 ? -5.686 -16.318 -11.448 1.00 66.94 200 GLY A N 1
ATOM 1523 C CA . GLY A 1 200 ? -6.514 -15.940 -10.301 1.00 66.94 200 GLY A CA 1
ATOM 1524 C C . GLY A 1 200 ? -6.278 -14.500 -9.829 1.00 66.94 200 GLY A C 1
ATOM 1525 O O . GLY A 1 200 ? -5.405 -13.797 -10.337 1.00 66.94 200 GLY A O 1
ATOM 1526 N N . ILE A 1 201 ? -7.054 -14.082 -8.827 1.00 78.44 201 ILE A N 1
ATOM 1527 C CA . ILE A 1 201 ? -7.017 -12.723 -8.261 1.00 78.44 201 ILE A CA 1
ATOM 1528 C C . ILE A 1 201 ? -5.628 -12.332 -7.718 1.00 78.44 201 ILE A C 1
ATOM 1530 O O . ILE A 1 201 ? -5.249 -11.172 -7.755 1.00 78.44 201 ILE A O 1
ATOM 1534 N N . GLU A 1 202 ? -4.812 -13.296 -7.280 1.00 75.69 202 GLU A N 1
ATOM 1535 C CA . GLU A 1 202 ? -3.447 -13.036 -6.794 1.00 75.69 202 GLU A CA 1
ATOM 1536 C C . GLU A 1 202 ? -2.487 -12.601 -7.914 1.00 75.69 202 GLU A C 1
ATOM 1538 O O . GLU A 1 202 ? -1.724 -11.653 -7.744 1.00 75.69 202 GLU A O 1
ATOM 1543 N N . GLY A 1 203 ? -2.524 -13.265 -9.076 1.00 68.62 203 GLY A N 1
ATOM 1544 C CA . GLY A 1 203 ? -1.695 -12.868 -10.219 1.00 68.62 203 GLY A CA 1
ATOM 1545 C C . GLY A 1 203 ? -2.174 -11.576 -10.880 1.00 68.62 203 GLY A C 1
ATOM 1546 O O . GLY A 1 203 ? -1.369 -10.843 -11.448 1.00 68.62 203 GLY A O 1
ATOM 1547 N N . GLU A 1 204 ? -3.472 -11.298 -10.777 1.00 78.38 204 GLU A N 1
ATOM 1548 C CA . GLU A 1 204 ? -4.083 -10.039 -11.191 1.00 78.38 204 GLU A CA 1
ATOM 1549 C C . GLU A 1 204 ? -3.584 -8.862 -10.362 1.00 78.38 204 GLU A C 1
ATOM 1551 O O . GLU A 1 204 ? -2.952 -7.953 -10.897 1.00 78.38 204 GLU A O 1
ATOM 1556 N N . LEU A 1 205 ? -3.742 -8.933 -9.043 1.00 82.38 205 LEU A N 1
ATOM 1557 C CA . LEU A 1 205 ? -3.253 -7.882 -8.160 1.00 82.38 205 LEU A CA 1
ATOM 1558 C C . LEU A 1 205 ? -1.742 -7.676 -8.313 1.00 82.38 205 LEU A C 1
ATOM 1560 O O . LEU A 1 205 ? -1.304 -6.538 -8.398 1.00 82.38 205 LEU A O 1
ATOM 1564 N N . ALA A 1 206 ? -0.948 -8.738 -8.483 1.00 77.38 206 ALA A N 1
ATOM 1565 C CA . ALA A 1 206 ? 0.493 -8.609 -8.722 1.00 77.38 206 ALA A CA 1
ATOM 1566 C C . ALA A 1 206 ? 0.850 -7.816 -9.999 1.00 77.38 206 ALA A C 1
ATOM 1568 O O . ALA A 1 206 ? 1.867 -7.122 -10.034 1.00 77.38 206 ALA A O 1
ATOM 1569 N N . ALA A 1 207 ? 0.041 -7.908 -11.057 1.00 71.44 207 ALA A N 1
ATOM 1570 C CA . ALA A 1 207 ? 0.266 -7.156 -12.291 1.00 71.44 207 ALA A CA 1
ATOM 1571 C C . ALA A 1 207 ? -0.265 -5.714 -12.218 1.00 71.44 207 ALA A C 1
ATOM 1573 O O . ALA A 1 207 ? 0.324 -4.828 -12.843 1.00 71.44 207 ALA A O 1
ATOM 1574 N N . ILE A 1 208 ? -1.324 -5.457 -11.445 1.00 79.94 208 ILE A N 1
ATOM 1575 C CA . ILE A 1 208 ? -1.758 -4.088 -11.126 1.00 79.94 208 ILE A CA 1
ATOM 1576 C C . ILE A 1 208 ? -0.715 -3.392 -10.241 1.00 79.94 208 ILE A C 1
ATOM 1578 O O . ILE A 1 208 ? -0.320 -2.268 -10.538 1.00 79.94 208 ILE A O 1
ATOM 1582 N N . GLU A 1 209 ? -0.176 -4.082 -9.234 1.00 81.31 209 GLU A N 1
ATOM 1583 C CA . GLU A 1 209 ? 0.921 -3.593 -8.386 1.00 81.31 209 GLU A CA 1
ATOM 1584 C C . GLU A 1 209 ? 2.165 -3.216 -9.188 1.00 81.31 209 GLU A C 1
ATOM 1586 O O . GLU A 1 209 ? 2.766 -2.173 -8.948 1.00 81.31 209 GLU A O 1
ATOM 1591 N N . ALA A 1 210 ? 2.551 -4.030 -10.174 1.00 70.62 210 ALA A N 1
ATOM 1592 C CA . ALA A 1 210 ? 3.696 -3.715 -11.024 1.00 70.62 210 ALA A CA 1
ATOM 1593 C C . ALA A 1 210 ? 3.496 -2.397 -11.797 1.00 70.62 210 ALA A C 1
ATOM 1595 O O . ALA A 1 210 ? 4.409 -1.575 -11.857 1.00 70.62 210 ALA A O 1
ATOM 1596 N N . GLN A 1 211 ? 2.295 -2.169 -12.336 1.00 67.75 211 GLN A N 1
ATOM 1597 C CA . GLN A 1 211 ? 1.948 -0.918 -13.019 1.00 67.75 211 GLN A CA 1
ATOM 1598 C C . GLN A 1 211 ? 1.885 0.268 -12.046 1.00 67.75 211 GLN A C 1
ATOM 1600 O O . GLN A 1 211 ? 2.366 1.358 -12.360 1.00 67.75 211 GLN A O 1
ATOM 1605 N N . ALA A 1 212 ? 1.345 0.057 -10.845 1.00 74.94 212 ALA A N 1
ATOM 1606 C CA . ALA A 1 212 ? 1.306 1.065 -9.794 1.00 74.94 212 ALA A CA 1
ATOM 1607 C C . ALA A 1 212 ? 2.719 1.484 -9.357 1.00 74.94 212 ALA A C 1
ATOM 1609 O O . ALA A 1 212 ? 3.003 2.677 -9.277 1.00 74.94 212 ALA A O 1
ATOM 1610 N N . ALA A 1 213 ? 3.635 0.530 -9.178 1.00 70.56 213 ALA A N 1
ATOM 1611 C CA . ALA A 1 213 ? 5.019 0.789 -8.785 1.00 70.56 213 ALA A CA 1
ATOM 1612 C C . ALA A 1 213 ? 5.794 1.627 -9.821 1.00 70.56 213 ALA A C 1
ATOM 1614 O O . ALA A 1 213 ? 6.631 2.458 -9.457 1.00 70.56 213 ALA A O 1
ATOM 1615 N N . GLU A 1 214 ? 5.516 1.457 -11.117 1.00 73.75 214 GLU A N 1
ATOM 1616 C CA . GLU A 1 214 ? 6.091 2.302 -12.174 1.00 73.75 214 GLU A CA 1
ATOM 1617 C C . GLU A 1 214 ? 5.598 3.755 -12.067 1.00 73.75 214 GLU A C 1
ATOM 1619 O O . GLU A 1 214 ? 6.389 4.699 -12.169 1.00 73.75 214 GLU A O 1
ATOM 1624 N N . LEU A 1 215 ? 4.303 3.948 -11.805 1.00 69.56 215 LEU A N 1
ATOM 1625 C CA . LEU A 1 215 ? 3.697 5.266 -11.598 1.00 69.56 215 LEU A CA 1
ATOM 1626 C C . LEU A 1 215 ? 4.205 5.934 -10.313 1.00 69.56 215 LEU A C 1
ATOM 1628 O O . LEU A 1 215 ? 4.548 7.116 -10.325 1.00 69.56 215 LEU A O 1
ATOM 1632 N N . GLU A 1 216 ? 4.335 5.179 -9.225 1.00 79.25 216 GLU A N 1
ATOM 1633 C CA . GLU A 1 216 ? 4.903 5.640 -7.954 1.00 79.25 216 GLU A CA 1
ATOM 1634 C C . GLU A 1 216 ? 6.383 6.017 -8.095 1.00 79.25 216 GLU A C 1
ATOM 1636 O O . GLU A 1 216 ? 6.821 7.039 -7.563 1.00 79.25 216 GLU A O 1
ATOM 1641 N N . THR A 1 217 ? 7.155 5.254 -8.873 1.00 74.12 217 THR A N 1
ATOM 1642 C CA . THR A 1 217 ? 8.548 5.594 -9.195 1.00 74.12 217 THR A CA 1
ATOM 1643 C C . THR A 1 217 ? 8.619 6.934 -9.925 1.00 74.12 217 THR A C 1
ATOM 1645 O O . THR A 1 217 ? 9.370 7.816 -9.507 1.00 74.12 217 THR A O 1
ATOM 1648 N N . ARG A 1 218 ? 7.773 7.142 -10.945 1.00 72.38 218 ARG A N 1
ATOM 1649 C CA . ARG A 1 218 ? 7.673 8.428 -11.658 1.00 72.38 218 ARG A CA 1
ATOM 1650 C C . ARG A 1 218 ? 7.346 9.574 -10.699 1.00 72.38 218 ARG A C 1
ATOM 1652 O O . ARG A 1 218 ? 8.006 10.609 -10.748 1.00 72.38 218 ARG A O 1
ATOM 1659 N N . ILE A 1 219 ? 6.380 9.389 -9.797 1.00 70.94 219 ILE A N 1
ATOM 1660 C CA . ILE A 1 219 ? 5.997 10.393 -8.787 1.00 70.94 219 ILE A CA 1
ATOM 1661 C C . ILE A 1 219 ? 7.185 10.759 -7.877 1.00 70.94 219 ILE A C 1
ATOM 1663 O O . ILE A 1 219 ? 7.365 11.927 -7.528 1.00 70.94 219 ILE A O 1
ATOM 1667 N N . ASN A 1 220 ? 8.029 9.787 -7.531 1.00 68.12 220 ASN A N 1
ATOM 1668 C CA . ASN A 1 220 ? 9.116 9.953 -6.566 1.00 68.12 220 ASN A CA 1
ATOM 1669 C C . ASN A 1 220 ? 10.450 10.433 -7.169 1.00 68.12 220 ASN A C 1
ATOM 1671 O O . ASN A 1 220 ? 11.340 10.859 -6.429 1.00 68.12 220 ASN A O 1
ATOM 1675 N N . GLU A 1 221 ? 10.615 10.427 -8.494 1.00 61.19 221 GLU A N 1
ATOM 1676 C CA . GLU A 1 221 ? 11.901 10.691 -9.161 1.00 61.19 221 GLU A CA 1
ATOM 1677 C C . GLU A 1 221 ? 12.390 12.158 -9.136 1.00 61.19 221 GLU A C 1
ATOM 1679 O O . GLU A 1 221 ? 13.455 12.467 -9.673 1.00 61.19 221 GLU A O 1
ATOM 1684 N N . GLY A 1 222 ? 11.680 13.088 -8.486 1.00 49.44 222 GLY A N 1
ATOM 1685 C CA . GLY A 1 222 ? 12.168 14.442 -8.146 1.00 49.44 222 GLY A CA 1
ATOM 1686 C C . GLY A 1 222 ? 12.544 15.363 -9.324 1.00 49.44 222 GLY A C 1
ATOM 1687 O O . GLY A 1 222 ? 12.956 16.504 -9.106 1.00 49.44 222 GLY A O 1
ATOM 1688 N N . SER A 1 223 ? 12.413 14.886 -10.563 1.00 55.59 223 SER A N 1
ATOM 1689 C CA . SER A 1 223 ? 12.731 15.595 -11.807 1.00 55.59 223 SER A CA 1
ATOM 1690 C C . SER A 1 223 ? 11.492 16.145 -12.525 1.00 55.59 223 SER A C 1
ATOM 1692 O O . SER A 1 223 ? 11.634 16.963 -13.435 1.00 55.59 223 SER A O 1
ATOM 1694 N N . LEU A 1 224 ? 10.296 15.748 -12.079 1.00 59.25 224 LEU A N 1
ATOM 1695 C CA . LEU A 1 224 ? 9.016 16.117 -12.674 1.00 59.25 224 LEU A CA 1
ATOM 1696 C C . LEU A 1 224 ? 8.556 17.527 -12.280 1.00 59.25 224 LEU A C 1
ATOM 1698 O O . LEU A 1 224 ? 8.762 18.011 -11.164 1.00 59.25 224 LEU A O 1
ATOM 1702 N N . SER A 1 225 ? 7.873 18.192 -13.207 1.00 65.94 225 SER A N 1
ATOM 1703 C CA . SER A 1 225 ? 7.089 19.393 -12.939 1.00 65.94 225 SER A CA 1
ATOM 1704 C C . SER A 1 225 ? 5.823 19.061 -12.139 1.00 65.94 225 SER A C 1
ATOM 1706 O O . SER A 1 225 ? 5.316 17.943 -12.164 1.00 65.94 225 SER A O 1
ATOM 1708 N N . GLN A 1 226 ? 5.235 20.061 -11.468 1.00 54.75 226 GLN A N 1
ATOM 1709 C CA . GLN A 1 226 ? 3.984 19.864 -10.715 1.00 54.75 226 GLN A CA 1
ATOM 1710 C C . GLN A 1 226 ? 2.822 19.317 -11.561 1.00 54.75 226 GLN A C 1
ATOM 1712 O O . GLN A 1 226 ? 1.937 18.658 -11.016 1.00 54.75 226 GLN A O 1
ATOM 1717 N N . SER A 1 227 ? 2.803 19.600 -12.867 1.00 63.22 227 SER A N 1
ATOM 1718 C CA . SER A 1 227 ? 1.772 19.081 -13.771 1.00 63.22 227 SER A CA 1
ATOM 1719 C C . SER A 1 227 ? 1.952 17.584 -14.012 1.00 63.22 227 SER A C 1
ATOM 1721 O O . SER A 1 227 ? 0.978 16.844 -13.947 1.00 63.22 227 SER A O 1
ATOM 1723 N N . GLU A 1 228 ? 3.190 17.143 -14.235 1.00 61.69 228 GLU A N 1
ATOM 1724 C CA . GLU A 1 228 ? 3.533 15.734 -14.462 1.00 61.69 228 GLU A CA 1
ATOM 1725 C C . GLU A 1 228 ? 3.333 14.901 -13.189 1.00 61.69 228 GLU A C 1
ATOM 1727 O O . GLU A 1 228 ? 2.821 13.790 -13.261 1.00 61.69 228 GLU A O 1
ATOM 1732 N N . LEU A 1 229 ? 3.636 15.465 -12.012 1.00 69.00 229 LEU A N 1
ATOM 1733 C CA . LEU A 1 229 ? 3.332 14.832 -10.722 1.00 69.00 229 LEU A CA 1
ATOM 1734 C C . LEU A 1 229 ? 1.827 14.623 -10.532 1.00 69.00 229 LEU A C 1
ATOM 1736 O O . LEU A 1 229 ? 1.385 13.532 -10.182 1.00 69.00 229 LEU A O 1
ATOM 1740 N N . THR A 1 230 ? 1.029 15.663 -10.793 1.00 71.88 230 THR A N 1
ATOM 1741 C CA . THR A 1 230 ? -0.438 15.588 -10.682 1.00 71.88 230 THR A CA 1
ATOM 1742 C C . THR A 1 230 ? -1.024 14.576 -11.667 1.00 71.88 230 THR A C 1
ATOM 1744 O O . THR A 1 230 ? -1.958 13.854 -11.319 1.00 71.88 230 THR A O 1
ATOM 1747 N N . GLN A 1 231 ? -0.470 14.516 -12.880 1.00 73.56 231 GLN A N 1
ATOM 1748 C CA . GLN A 1 231 ? -0.873 13.572 -13.917 1.00 73.56 231 GLN A CA 1
ATOM 1749 C C . GLN A 1 231 ? -0.560 12.129 -13.515 1.00 73.56 231 GLN A C 1
ATOM 1751 O O . GLN A 1 231 ? -1.467 11.305 -13.522 1.00 73.56 231 GLN A O 1
ATOM 1756 N N . ALA A 1 232 ? 0.675 11.837 -13.101 1.00 67.12 232 ALA A N 1
ATOM 1757 C CA . ALA A 1 232 ? 1.066 10.497 -12.667 1.00 67.12 232 ALA A CA 1
ATOM 1758 C C . ALA A 1 232 ? 0.241 10.021 -11.456 1.00 67.12 232 ALA A C 1
ATOM 1760 O O . ALA A 1 232 ? -0.180 8.869 -11.413 1.00 67.12 232 ALA A O 1
ATOM 1761 N N . ALA A 1 233 ? -0.076 10.916 -10.513 1.00 68.25 233 ALA A N 1
ATOM 1762 C CA . ALA A 1 233 ? -0.984 10.606 -9.407 1.00 68.25 233 ALA A CA 1
ATOM 1763 C C . ALA A 1 233 ? -2.422 10.312 -9.878 1.00 68.25 233 ALA A C 1
ATOM 1765 O O . ALA A 1 233 ? -3.085 9.437 -9.328 1.00 68.25 233 ALA A O 1
ATOM 1766 N N . GLY A 1 234 ? -2.912 11.023 -10.899 1.00 70.12 234 GLY A N 1
ATOM 1767 C CA . GLY A 1 234 ? -4.224 10.761 -11.502 1.00 70.12 234 GLY A CA 1
ATOM 1768 C C . GLY A 1 234 ? -4.277 9.440 -12.279 1.00 70.12 234 GLY A C 1
ATOM 1769 O O . GLY A 1 234 ? -5.274 8.723 -12.203 1.00 70.12 234 GLY A O 1
ATOM 1770 N N . GLU A 1 235 ? -3.195 9.087 -12.978 1.00 71.44 235 GLU A N 1
ATOM 1771 C CA . GLU A 1 235 ? -3.014 7.783 -13.634 1.00 71.44 235 GLU A CA 1
ATOM 1772 C C . GLU A 1 235 ? -3.017 6.651 -12.600 1.00 71.44 235 GLU A C 1
ATOM 1774 O O . GLU A 1 235 ? -3.726 5.662 -12.777 1.00 71.44 235 GLU A O 1
ATOM 1779 N N . LEU A 1 236 ? -2.302 6.831 -11.484 1.00 73.69 236 LEU A N 1
ATOM 1780 C CA . LEU A 1 236 ? -2.264 5.869 -10.382 1.00 73.69 236 LEU A CA 1
ATOM 1781 C C . LEU A 1 236 ? -3.647 5.678 -9.751 1.00 73.69 236 LEU A C 1
ATOM 1783 O O . LEU A 1 236 ? -4.061 4.548 -9.508 1.00 73.69 236 LEU A O 1
ATOM 1787 N N . TYR A 1 237 ? -4.392 6.764 -9.529 1.00 83.25 237 TYR A N 1
ATOM 1788 C CA . TYR A 1 237 ? -5.769 6.667 -9.047 1.00 83.25 237 TYR A CA 1
ATOM 1789 C C . TYR A 1 237 ? -6.667 5.914 -10.032 1.00 83.25 237 TYR A C 1
ATOM 1791 O O . TYR A 1 237 ? -7.378 4.997 -9.631 1.00 83.25 237 TYR A O 1
ATOM 1799 N N . SER A 1 238 ? -6.590 6.255 -11.319 1.00 76.19 238 SER A N 1
ATOM 1800 C CA . SER A 1 238 ? -7.413 5.631 -12.361 1.00 76.19 238 SER A CA 1
ATOM 1801 C C . SER A 1 238 ? -7.136 4.131 -12.501 1.00 76.19 238 SER A C 1
ATOM 1803 O O . SER A 1 238 ? -8.065 3.360 -12.724 1.00 76.19 238 SER A O 1
ATOM 1805 N N . LEU A 1 239 ? -5.876 3.712 -12.344 1.00 74.31 239 LEU A N 1
ATOM 1806 C CA . LEU A 1 239 ? -5.481 2.304 -12.343 1.00 74.31 239 LEU A CA 1
ATOM 1807 C C . LEU A 1 239 ? -6.174 1.530 -11.212 1.00 74.31 239 LEU A C 1
ATOM 1809 O O . LEU A 1 239 ? -6.788 0.493 -11.458 1.00 74.31 239 LEU A O 1
ATOM 1813 N N . TRP A 1 240 ? -6.112 2.054 -9.986 1.00 84.06 240 TRP A N 1
ATOM 1814 C CA . TRP A 1 240 ? -6.730 1.412 -8.824 1.00 84.06 240 TRP A CA 1
ATOM 1815 C C . TRP A 1 240 ? -8.259 1.440 -8.872 1.00 84.06 240 TRP A C 1
ATOM 1817 O O . TRP A 1 240 ? -8.895 0.458 -8.499 1.00 84.06 240 TRP A O 1
ATOM 1827 N N . ASP A 1 241 ? -8.857 2.525 -9.363 1.00 81.38 241 ASP A N 1
ATOM 1828 C CA . ASP A 1 241 ? -10.313 2.645 -9.505 1.00 81.38 241 ASP A CA 1
ATOM 1829 C C . ASP A 1 241 ? -10.865 1.684 -10.569 1.00 81.38 241 ASP A C 1
ATOM 1831 O O . ASP A 1 241 ? -11.902 1.048 -10.370 1.00 81.38 241 ASP A O 1
ATOM 1835 N N . ALA A 1 242 ? -10.136 1.490 -11.672 1.00 75.25 242 ALA A N 1
ATOM 1836 C CA . ALA A 1 242 ? -10.487 0.493 -12.679 1.00 75.25 242 ALA A CA 1
ATOM 1837 C C . ALA A 1 242 ? -10.466 -0.935 -12.106 1.00 75.25 242 ALA A C 1
ATOM 1839 O O . ALA A 1 242 ? -11.384 -1.716 -12.377 1.00 75.25 242 ALA A O 1
ATOM 1840 N N . GLU A 1 243 ? -9.464 -1.267 -11.287 1.00 85.12 243 GLU A N 1
ATOM 1841 C CA . GLU A 1 243 ? -9.388 -2.578 -10.634 1.00 85.12 243 GLU A CA 1
ATOM 1842 C C . GLU A 1 243 ? -10.503 -2.766 -9.597 1.00 85.12 243 GLU A C 1
ATOM 1844 O O . GLU A 1 243 ? -11.144 -3.818 -9.563 1.00 85.12 243 GLU A O 1
ATOM 1849 N N . LEU A 1 244 ? -10.815 -1.732 -8.807 1.00 85.56 244 LEU A N 1
ATOM 1850 C CA . LEU A 1 244 ? -11.917 -1.763 -7.842 1.00 85.56 244 LEU A CA 1
ATOM 1851 C C . LEU A 1 244 ? -13.240 -2.088 -8.533 1.00 85.56 244 LEU A C 1
ATOM 1853 O O . LEU A 1 244 ? -13.944 -3.013 -8.122 1.00 85.56 244 LEU A O 1
ATOM 1857 N N . ASN A 1 245 ? -13.554 -1.370 -9.611 1.00 74.25 245 ASN A N 1
ATOM 1858 C CA . ASN A 1 245 ? -14.782 -1.575 -10.374 1.00 74.25 245 ASN A CA 1
ATOM 1859 C C . ASN A 1 245 ? -14.823 -2.972 -11.020 1.00 74.25 245 ASN A C 1
ATOM 1861 O O . ASN A 1 245 ? -15.852 -3.647 -10.972 1.00 74.25 245 ASN A O 1
ATOM 1865 N N . SER A 1 246 ? -13.690 -3.454 -11.541 1.00 78.12 246 SER A N 1
ATOM 1866 C CA . SER A 1 246 ? -13.550 -4.819 -12.067 1.00 78.12 246 SER A CA 1
ATOM 1867 C C . SER A 1 246 ? -13.840 -5.883 -10.998 1.00 78.12 246 SER A C 1
ATOM 1869 O O . SER A 1 246 ? -14.576 -6.848 -11.234 1.00 78.12 246 SER A O 1
ATOM 1871 N N . ILE A 1 247 ? -13.279 -5.741 -9.793 1.00 79.25 247 ILE A N 1
ATOM 1872 C CA . ILE A 1 247 ? -13.551 -6.646 -8.668 1.00 79.25 247 ILE A CA 1
ATOM 1873 C C . ILE A 1 247 ? -15.024 -6.564 -8.257 1.00 79.25 247 ILE A C 1
ATOM 1875 O O . ILE A 1 247 ? -15.665 -7.604 -8.085 1.00 79.25 247 ILE A O 1
ATOM 1879 N N . TRP A 1 248 ? -15.581 -5.359 -8.151 1.00 76.88 248 TRP A N 1
ATOM 1880 C CA . TRP A 1 248 ? -16.970 -5.124 -7.761 1.00 76.88 248 TRP A CA 1
ATOM 1881 C C . TRP A 1 248 ? -17.974 -5.860 -8.659 1.00 76.88 248 TRP A C 1
ATOM 1883 O O . TRP A 1 248 ? -18.852 -6.572 -8.160 1.00 76.88 248 TRP A O 1
ATOM 1893 N N . GLU A 1 249 ? -17.808 -5.766 -9.982 1.00 74.94 249 GLU A N 1
ATOM 1894 C CA . GLU A 1 249 ? -18.645 -6.478 -10.958 1.00 74.94 249 GLU A CA 1
ATOM 1895 C C . GLU A 1 249 ? -18.597 -8.000 -10.744 1.00 74.94 249 GLU A C 1
ATOM 1897 O O . GLU A 1 249 ? -19.627 -8.688 -10.738 1.00 74.94 249 GLU A O 1
ATOM 1902 N N . ARG A 1 250 ? -17.400 -8.542 -10.497 1.00 80.00 250 ARG A N 1
ATOM 1903 C CA . ARG A 1 250 ? -17.189 -9.980 -10.274 1.00 80.00 250 ARG A CA 1
ATOM 1904 C C . ARG A 1 250 ? -17.799 -10.454 -8.960 1.00 80.00 250 ARG A C 1
ATOM 1906 O O . ARG A 1 250 ? -18.423 -11.518 -8.932 1.00 80.00 250 ARG A O 1
ATOM 1913 N N . ILE A 1 251 ? -17.683 -9.666 -7.894 1.00 71.88 251 ILE A N 1
ATOM 1914 C CA . ILE A 1 251 ? -18.330 -9.948 -6.607 1.00 71.88 251 ILE A CA 1
ATOM 1915 C C . ILE A 1 251 ? -19.852 -9.941 -6.764 1.00 71.88 251 ILE A C 1
ATOM 1917 O O . ILE A 1 251 ? -20.514 -10.869 -6.295 1.00 71.88 251 ILE A O 1
ATOM 1921 N N . GLY A 1 252 ? -20.408 -8.965 -7.487 1.00 62.59 252 GLY A N 1
ATOM 1922 C CA . GLY A 1 252 ? -21.843 -8.880 -7.769 1.00 62.59 252 GLY A CA 1
ATOM 1923 C C . GLY A 1 252 ? -22.397 -10.102 -8.504 1.00 62.59 252 GLY A C 1
ATOM 1924 O O . GLY A 1 252 ? -23.524 -10.533 -8.241 1.00 62.59 252 GLY A O 1
ATOM 1925 N N . ALA A 1 253 ? -21.595 -10.718 -9.374 1.00 67.88 253 ALA A N 1
ATOM 1926 C CA . ALA A 1 253 ? -21.952 -11.963 -10.050 1.00 67.88 253 ALA A CA 1
ATOM 1927 C C . ALA A 1 253 ? -21.859 -13.210 -9.142 1.00 67.88 253 ALA A C 1
ATOM 1929 O O . ALA A 1 253 ? -22.531 -14.216 -9.407 1.00 67.88 253 ALA A O 1
ATOM 1930 N N . LEU A 1 254 ? -21.037 -13.165 -8.088 1.00 71.38 254 LEU A N 1
ATOM 1931 C CA . LEU A 1 254 ? -20.762 -14.286 -7.182 1.00 71.38 254 LEU A CA 1
ATOM 1932 C C . LEU A 1 254 ? -21.670 -14.309 -5.947 1.00 71.38 254 LEU A C 1
ATOM 1934 O O . LEU A 1 254 ? -22.149 -15.383 -5.564 1.00 71.38 254 LEU A O 1
ATOM 1938 N N . LEU A 1 255 ? -21.898 -13.156 -5.317 1.00 65.38 255 LEU A N 1
ATOM 1939 C CA . LEU A 1 255 ? -22.573 -13.076 -4.026 1.00 65.38 255 LEU A CA 1
ATOM 1940 C C . LEU A 1 255 ? -24.102 -13.202 -4.133 1.00 65.38 255 LEU A C 1
ATOM 1942 O O . LEU A 1 255 ? -24.736 -12.749 -5.092 1.00 65.38 255 LEU A O 1
ATOM 1946 N N . PRO A 1 256 ? -24.758 -13.801 -3.122 1.00 74.12 256 PRO A N 1
ATOM 1947 C CA . PRO A 1 256 ? -26.204 -13.713 -2.975 1.00 74.12 256 PRO A CA 1
ATOM 1948 C C . PRO A 1 256 ? -26.670 -12.256 -2.866 1.00 74.12 256 PRO A C 1
ATOM 1950 O O . PRO A 1 256 ? -26.035 -11.444 -2.207 1.00 74.12 256 PRO A O 1
ATOM 1953 N N . LYS A 1 257 ? -27.848 -11.944 -3.426 1.00 69.81 257 LYS A N 1
ATOM 1954 C CA . LYS A 1 257 ? -28.413 -10.577 -3.435 1.00 69.81 257 LYS A CA 1
ATOM 1955 C C . LYS A 1 257 ? -28.427 -9.866 -2.074 1.00 69.81 257 LYS A C 1
ATOM 1957 O O . LYS A 1 257 ? -28.307 -8.655 -2.037 1.00 69.81 257 LYS A O 1
ATOM 1962 N N . GLU A 1 258 ? -28.639 -10.604 -0.988 1.00 60.34 258 GLU A N 1
ATOM 1963 C CA . GLU A 1 258 ? -28.693 -10.043 0.370 1.00 60.34 258 GLU A CA 1
ATOM 1964 C C . GLU A 1 258 ? -27.297 -9.667 0.892 1.00 60.34 258 GLU A C 1
ATOM 1966 O O . GLU A 1 258 ? -27.132 -8.594 1.459 1.00 60.34 258 GLU A O 1
ATOM 1971 N N . GLU A 1 259 ? -26.289 -10.501 0.624 1.00 55.97 259 GLU A N 1
ATOM 1972 C CA . GLU A 1 259 ? -24.885 -10.226 0.960 1.00 55.97 259 GLU A CA 1
ATOM 1973 C C . GLU A 1 259 ? -24.330 -9.093 0.089 1.00 55.97 259 GLU A C 1
ATOM 1975 O O . GLU A 1 259 ? -23.667 -8.195 0.594 1.00 55.97 259 GLU A O 1
ATOM 1980 N N . MET A 1 260 ? -24.695 -9.064 -1.197 1.00 80.31 260 MET A N 1
ATOM 1981 C CA . MET A 1 260 ? -24.323 -7.970 -2.095 1.00 80.31 260 MET A CA 1
ATOM 1982 C C . MET A 1 260 ? -24.951 -6.632 -1.676 1.00 80.31 260 MET A C 1
ATOM 1984 O O . MET A 1 260 ? -24.298 -5.600 -1.774 1.00 80.31 260 MET A O 1
ATOM 1988 N N . ALA A 1 261 ? -26.191 -6.622 -1.172 1.00 61.19 261 ALA A N 1
ATOM 1989 C CA . ALA A 1 261 ? -26.836 -5.403 -0.669 1.00 61.19 261 ALA A CA 1
ATOM 1990 C C . ALA A 1 261 ? -26.151 -4.859 0.598 1.00 61.19 261 ALA A C 1
ATOM 1992 O O . ALA A 1 261 ? -25.997 -3.645 0.758 1.00 61.19 261 ALA A O 1
ATOM 1993 N N . GLN A 1 262 ? -25.707 -5.755 1.486 1.00 61.19 262 GLN A N 1
ATOM 1994 C CA . GLN A 1 262 ? -24.902 -5.374 2.643 1.00 61.19 262 GLN A CA 1
ATOM 1995 C C . GLN A 1 262 ? -23.556 -4.791 2.197 1.00 61.19 262 GLN A C 1
ATOM 1997 O O . GLN A 1 262 ? -23.229 -3.672 2.584 1.00 61.19 262 GLN A O 1
ATOM 2002 N N . LEU A 1 263 ? -22.836 -5.496 1.323 1.00 61.53 263 LEU A N 1
ATOM 2003 C CA . LEU A 1 263 ? -21.553 -5.035 0.805 1.00 61.53 263 LEU A CA 1
ATOM 2004 C C . LEU A 1 263 ? -21.684 -3.706 0.044 1.00 61.53 263 LEU A C 1
ATOM 2006 O O . LEU A 1 263 ? -20.829 -2.844 0.172 1.00 61.53 263 LEU A O 1
ATOM 2010 N N . THR A 1 264 ? -22.788 -3.484 -0.678 1.00 65.81 264 THR A N 1
ATOM 2011 C CA . THR A 1 264 ? -23.096 -2.196 -1.337 1.00 65.81 264 THR A CA 1
ATOM 2012 C C . THR A 1 264 ? -23.253 -1.067 -0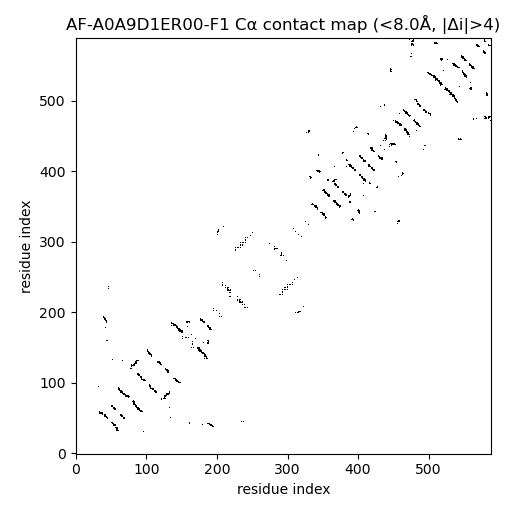.327 1.00 65.81 264 THR A C 1
ATOM 2014 O O . THR A 1 264 ? -22.803 0.047 -0.570 1.00 65.81 264 THR A O 1
ATOM 2017 N N . SER A 1 265 ? -23.860 -1.338 0.829 1.00 60.09 265 SER A N 1
ATOM 2018 C CA . SER A 1 265 ? -23.979 -0.336 1.893 1.00 60.09 265 SER A CA 1
ATOM 2019 C C . SER A 1 265 ? -22.616 0.009 2.500 1.00 60.09 265 SER A C 1
ATOM 2021 O O . SER A 1 265 ? -22.358 1.174 2.793 1.00 60.09 265 SER A O 1
ATOM 2023 N N . GLU A 1 266 ? -21.748 -0.992 2.663 1.00 64.31 266 GLU A N 1
ATOM 2024 C CA . GLU A 1 266 ? -20.366 -0.818 3.126 1.00 64.31 266 GLU A CA 1
ATOM 2025 C C . GLU A 1 266 ? -19.526 -0.047 2.095 1.00 64.31 266 GLU A C 1
ATOM 2027 O O . GLU A 1 266 ? -18.818 0.883 2.464 1.00 64.31 266 GLU A O 1
ATOM 2032 N N . GLU A 1 267 ? -19.671 -0.357 0.805 1.00 70.81 267 GLU A N 1
ATOM 2033 C CA . GLU A 1 267 ? -18.983 0.336 -0.292 1.00 70.81 267 GLU A CA 1
ATOM 2034 C C . GLU A 1 267 ? -19.383 1.810 -0.379 1.00 70.81 267 GLU A C 1
ATOM 2036 O O . GLU A 1 267 ? -18.533 2.684 -0.502 1.00 70.81 267 GLU A O 1
ATOM 2041 N N . LEU A 1 268 ? -20.676 2.118 -0.247 1.00 59.00 268 LEU A N 1
ATOM 2042 C CA . LEU A 1 268 ? -21.167 3.498 -0.249 1.00 59.00 268 LEU A CA 1
ATOM 2043 C C . LEU A 1 268 ? -20.659 4.299 0.957 1.00 59.00 268 LEU A C 1
ATOM 2045 O O . LEU A 1 268 ? -20.340 5.482 0.818 1.00 59.00 268 LEU A O 1
ATOM 2049 N N . ALA A 1 269 ? -20.581 3.669 2.133 1.00 60.12 269 ALA A N 1
ATOM 2050 C CA . ALA A 1 269 ? -20.001 4.291 3.320 1.00 60.12 269 ALA A CA 1
ATOM 2051 C C . ALA A 1 269 ? -18.505 4.564 3.114 1.00 60.12 269 ALA A C 1
ATOM 2053 O O . ALA A 1 269 ? -18.051 5.687 3.335 1.00 60.12 269 ALA A O 1
ATOM 2054 N N . TRP A 1 270 ? -17.773 3.580 2.592 1.00 86.50 270 TRP A N 1
ATOM 2055 C CA . TRP A 1 270 ? -16.361 3.724 2.264 1.00 86.50 270 TRP A CA 1
ATOM 2056 C C . TRP A 1 270 ? -16.115 4.824 1.219 1.00 86.50 270 TRP A C 1
ATOM 2058 O O . TRP A 1 270 ? -15.225 5.647 1.410 1.00 86.50 270 TRP A O 1
ATOM 2068 N N . ILE A 1 271 ? -16.931 4.927 0.162 1.00 72.75 271 ILE A N 1
ATOM 2069 C CA . ILE A 1 271 ? -16.829 6.017 -0.826 1.00 72.75 271 ILE A CA 1
ATOM 2070 C C . ILE A 1 271 ? -16.984 7.374 -0.132 1.00 72.75 271 ILE A C 1
ATOM 2072 O O . ILE A 1 271 ? -16.202 8.288 -0.384 1.00 72.75 271 ILE A O 1
ATOM 2076 N N . GLN A 1 272 ? -17.955 7.523 0.772 1.00 63.66 272 GLN A N 1
ATOM 2077 C CA . GLN A 1 272 ? -18.145 8.775 1.504 1.00 63.66 272 GLN A CA 1
ATOM 2078 C C . GLN A 1 272 ? -16.939 9.121 2.393 1.00 63.66 272 GLN A C 1
ATOM 2080 O O . GLN A 1 272 ? -16.533 10.288 2.459 1.00 63.66 272 GLN A O 1
ATOM 2085 N N . GLU A 1 273 ? -16.362 8.126 3.063 1.00 64.75 273 GLU A N 1
ATOM 2086 C CA . GLU A 1 273 ? -15.144 8.272 3.862 1.00 64.75 273 GLU A CA 1
ATOM 2087 C C . GLU A 1 273 ? -13.947 8.650 2.981 1.00 64.75 273 GLU A C 1
ATOM 2089 O O . GLU A 1 273 ? -13.244 9.615 3.293 1.00 64.75 273 GLU A O 1
ATOM 2094 N N . LYS A 1 274 ? -13.782 7.983 1.832 1.00 87.19 274 LYS A N 1
ATOM 2095 C CA . LYS A 1 274 ? -12.754 8.274 0.828 1.00 87.19 274 LYS A CA 1
ATOM 2096 C C . LYS A 1 274 ? -12.852 9.710 0.330 1.00 87.19 274 LYS A C 1
ATOM 2098 O O . LYS A 1 274 ? -11.876 10.444 0.428 1.00 87.19 274 LYS A O 1
ATOM 2103 N N . GLU A 1 275 ? -14.014 10.139 -0.162 1.00 80.94 275 GLU A N 1
ATOM 2104 C CA . GLU A 1 275 ? -14.206 11.498 -0.692 1.00 80.94 275 GLU A CA 1
ATOM 2105 C C . GLU A 1 275 ? -13.977 12.566 0.388 1.00 80.94 275 GLU A C 1
ATOM 2107 O O . GLU A 1 275 ? -13.411 13.628 0.122 1.00 80.94 275 GLU A O 1
ATOM 2112 N N . THR A 1 276 ? -14.354 12.273 1.637 1.00 74.12 276 THR A N 1
ATOM 2113 C CA . THR A 1 276 ? -14.074 13.159 2.774 1.00 74.12 276 THR A CA 1
ATOM 2114 C C . THR A 1 276 ? -12.573 13.260 3.042 1.00 74.12 276 THR A C 1
ATOM 2116 O O . THR A 1 276 ? -12.059 14.370 3.185 1.00 74.12 276 THR A O 1
ATOM 2119 N N . ALA A 1 277 ? -11.863 12.132 3.079 1.00 66.25 277 ALA A N 1
ATOM 2120 C CA . ALA A 1 277 ? -10.421 12.086 3.301 1.00 66.25 277 ALA A CA 1
ATOM 2121 C C . ALA A 1 277 ? -9.639 12.761 2.160 1.00 66.25 277 ALA A C 1
ATOM 2123 O O . ALA A 1 277 ? -8.714 13.529 2.418 1.00 66.25 277 ALA A O 1
ATOM 2124 N N . VAL A 1 278 ? -10.049 12.546 0.907 1.00 73.75 278 VAL A N 1
ATOM 2125 C CA . VAL A 1 278 ? -9.481 13.195 -0.285 1.00 73.75 278 VAL A CA 1
ATOM 2126 C C . VAL A 1 278 ? -9.658 14.711 -0.208 1.00 73.75 278 VAL A C 1
ATOM 2128 O O . VAL A 1 278 ? -8.679 15.450 -0.321 1.00 73.75 278 VAL A O 1
ATOM 2131 N N . ALA A 1 279 ? -10.876 15.188 0.066 1.00 77.12 279 ALA A N 1
ATOM 2132 C CA . ALA A 1 279 ? -11.148 16.618 0.196 1.00 77.12 279 ALA A CA 1
ATOM 2133 C C . ALA A 1 279 ? -10.378 17.260 1.364 1.00 77.12 279 ALA A C 1
ATOM 2135 O O . ALA A 1 279 ? -9.882 18.381 1.239 1.00 77.12 279 ALA A O 1
ATOM 2136 N N . GLN A 1 280 ? -10.250 16.562 2.498 1.00 73.19 280 GLN A N 1
ATOM 2137 C CA . GLN A 1 280 ? -9.456 17.023 3.641 1.00 73.19 280 GLN A CA 1
ATOM 2138 C C . GLN A 1 280 ? -7.965 17.110 3.304 1.00 73.19 280 GLN A C 1
ATOM 2140 O O . GLN A 1 280 ? -7.334 18.116 3.627 1.00 73.19 280 GLN A O 1
ATOM 2145 N N . ALA A 1 281 ? -7.419 16.112 2.608 1.00 68.50 281 ALA A N 1
ATOM 2146 C CA . ALA A 1 281 ? -6.027 16.114 2.174 1.00 68.50 281 ALA A CA 1
ATOM 2147 C C . ALA A 1 281 ? -5.735 17.281 1.211 1.00 68.50 281 ALA A C 1
ATOM 2149 O O . ALA A 1 281 ? -4.697 17.936 1.314 1.00 68.50 281 ALA A O 1
ATOM 2150 N N . GLY A 1 282 ? -6.672 17.595 0.313 1.00 68.06 282 GLY A N 1
ATOM 2151 C CA . GLY A 1 282 ? -6.573 18.740 -0.594 1.00 68.06 282 GLY A CA 1
ATOM 2152 C C . GLY A 1 282 ? -6.699 20.107 0.090 1.00 68.06 282 GLY A C 1
ATOM 2153 O O . GLY A 1 282 ? -6.083 21.078 -0.359 1.00 68.06 282 GLY A O 1
ATOM 2154 N N . ALA A 1 283 ? -7.454 20.201 1.190 1.00 78.44 283 ALA A N 1
ATOM 2155 C CA . ALA A 1 283 ? -7.793 21.468 1.845 1.00 78.44 283 ALA A CA 1
ATOM 2156 C C . ALA A 1 283 ? -6.573 22.245 2.372 1.00 78.44 283 ALA A C 1
ATOM 2158 O O . ALA A 1 283 ? -6.574 23.477 2.362 1.00 78.44 283 ALA A O 1
ATOM 2159 N N . GLU A 1 284 ? -5.504 21.559 2.783 1.00 66.00 284 GLU A N 1
ATOM 2160 C CA . GLU A 1 284 ? -4.254 22.206 3.217 1.00 66.00 284 GLU A CA 1
ATOM 2161 C C . GLU A 1 284 ? -3.544 22.969 2.086 1.00 66.00 284 GLU A C 1
ATOM 2163 O O . GLU A 1 284 ? -2.735 23.868 2.335 1.00 66.00 284 GLU A O 1
ATOM 2168 N N . PHE A 1 285 ? -3.879 22.644 0.837 1.00 72.75 285 PHE A N 1
ATOM 2169 C CA . PHE A 1 285 ? -3.265 23.182 -0.372 1.00 72.75 285 PHE A CA 1
ATOM 2170 C C . PHE A 1 285 ? -4.254 23.975 -1.233 1.00 72.75 285 PHE A C 1
ATOM 2172 O O . PHE A 1 285 ? -3.954 24.252 -2.399 1.00 72.75 285 PHE A O 1
ATOM 2179 N N . GLU A 1 286 ? -5.401 24.363 -0.661 1.00 78.56 286 GLU A N 1
ATOM 2180 C CA . GLU A 1 286 ? -6.530 24.973 -1.367 1.00 78.56 286 GLU A CA 1
ATOM 2181 C C . GLU A 1 286 ? -6.097 26.129 -2.291 1.00 78.56 286 GLU A C 1
ATOM 2183 O O . GLU A 1 286 ? -5.495 27.125 -1.873 1.00 78.56 286 GLU A O 1
ATOM 2188 N N . GLY A 1 287 ? -6.408 25.997 -3.585 1.00 69.38 287 GLY A N 1
ATOM 2189 C CA . GLY A 1 287 ? -6.095 26.992 -4.616 1.00 69.38 287 GLY A CA 1
ATOM 2190 C C . GLY A 1 287 ? -4.645 26.979 -5.123 1.00 69.38 287 GLY A C 1
ATOM 2191 O O . GLY A 1 287 ? -4.278 27.836 -5.933 1.00 69.38 287 GLY A O 1
ATOM 2192 N N . GLY A 1 288 ? -3.822 26.031 -4.669 1.00 68.94 288 GLY A N 1
ATOM 2193 C CA . GLY A 1 288 ? -2.456 25.792 -5.134 1.00 68.94 288 GLY A CA 1
ATOM 2194 C C . GLY A 1 288 ? -2.342 24.617 -6.112 1.00 68.94 288 GLY A C 1
ATOM 2195 O O . GLY A 1 288 ? -3.185 23.730 -6.163 1.00 68.94 288 GLY A O 1
ATOM 2196 N N . SER A 1 289 ? -1.238 24.556 -6.861 1.00 71.31 289 SER A N 1
ATOM 2197 C CA . SER A 1 289 ? -0.942 23.467 -7.813 1.00 71.31 289 SER A CA 1
ATOM 2198 C C . SER A 1 289 ? -0.574 22.127 -7.158 1.00 71.31 289 SER A C 1
ATOM 2200 O O . SER A 1 289 ? -0.210 21.190 -7.860 1.00 71.31 289 SER A O 1
ATOM 2202 N N . MET A 1 290 ? -0.583 22.057 -5.825 1.00 68.31 290 MET A N 1
ATOM 2203 C CA . MET A 1 290 ? -0.370 20.827 -5.057 1.00 68.31 290 MET A CA 1
ATOM 2204 C C . MET A 1 290 ? -1.680 20.151 -4.658 1.00 68.31 290 MET A C 1
ATOM 2206 O O . MET A 1 290 ? -1.676 18.945 -4.457 1.00 68.31 290 MET A O 1
ATOM 2210 N N . GLN A 1 291 ? -2.785 20.896 -4.573 1.00 76.75 291 GLN A N 1
ATOM 2211 C CA . GLN A 1 291 ? -4.090 20.355 -4.199 1.00 76.75 291 GLN A CA 1
ATOM 2212 C C . GLN A 1 291 ? -4.494 19.122 -5.032 1.00 76.75 291 GLN A C 1
ATOM 2214 O O . GLN A 1 291 ? -4.676 18.068 -4.431 1.00 76.75 291 GLN A O 1
ATOM 2219 N N . PRO A 1 292 ? -4.539 19.180 -6.380 1.00 68.69 292 PRO A N 1
ATOM 2220 C CA . PRO A 1 292 ? -4.981 18.034 -7.176 1.00 68.69 292 PRO A CA 1
ATOM 2221 C C . PRO A 1 292 ? -4.012 16.845 -7.109 1.00 68.69 292 PRO A C 1
ATOM 2223 O O . PRO A 1 292 ? -4.435 15.700 -7.193 1.00 68.69 292 PRO A O 1
ATOM 2226 N N . PHE A 1 293 ? -2.712 17.094 -6.920 1.00 74.81 293 PHE A N 1
ATOM 2227 C CA . PHE A 1 293 ? -1.737 16.026 -6.699 1.00 74.81 293 PHE A CA 1
ATOM 2228 C C . PHE A 1 293 ? -2.016 15.281 -5.389 1.00 74.81 293 PHE A C 1
ATOM 2230 O O . PHE A 1 293 ? -2.052 14.057 -5.372 1.00 74.81 293 PHE A O 1
ATOM 2237 N N . ILE A 1 294 ? -2.241 16.016 -4.296 1.00 71.62 294 ILE A N 1
ATOM 2238 C CA . ILE A 1 294 ? -2.510 15.428 -2.980 1.00 71.62 294 ILE A CA 1
ATOM 2239 C C . ILE A 1 294 ? -3.864 14.711 -2.954 1.00 71.62 294 ILE A C 1
ATOM 2241 O O . ILE A 1 294 ? -3.959 13.622 -2.386 1.00 71.62 294 ILE A O 1
ATOM 2245 N N . GLU A 1 295 ? -4.886 15.277 -3.596 1.00 76.75 295 GLU A N 1
ATOM 2246 C CA . GLU A 1 295 ? -6.199 14.645 -3.758 1.00 76.75 295 GLU A CA 1
ATOM 2247 C C . GLU A 1 295 ? -6.081 13.318 -4.529 1.00 76.75 295 GLU A C 1
ATOM 2249 O O . GLU A 1 295 ? -6.496 12.281 -4.011 1.00 76.75 295 GLU A O 1
ATOM 2254 N N . ASN A 1 296 ? -5.425 13.315 -5.696 1.00 71.75 296 ASN A N 1
ATOM 2255 C CA . ASN A 1 296 ? -5.240 12.112 -6.516 1.00 71.75 296 ASN A CA 1
ATOM 2256 C C . ASN A 1 296 ? -4.407 11.035 -5.808 1.00 71.75 296 ASN A C 1
ATOM 2258 O O . ASN A 1 296 ? -4.797 9.871 -5.795 1.00 71.75 296 ASN A O 1
ATOM 2262 N N . SER A 1 297 ? -3.295 11.405 -5.167 1.00 75.56 297 SER A N 1
ATOM 2263 C CA . SER A 1 297 ? -2.458 10.450 -4.427 1.00 75.56 297 SER A CA 1
ATOM 2264 C C . SER A 1 297 ? -3.201 9.838 -3.234 1.00 75.56 297 SER A C 1
ATOM 2266 O O . SER A 1 297 ? -3.049 8.654 -2.940 1.00 75.56 297 SER A O 1
ATOM 2268 N N . THR A 1 298 ? -4.046 10.624 -2.557 1.00 74.88 298 THR A N 1
ATOM 2269 C CA . THR A 1 298 ? -4.890 10.130 -1.457 1.00 74.88 298 THR A CA 1
ATOM 2270 C C . THR A 1 298 ? -5.975 9.190 -1.976 1.00 74.88 298 THR A C 1
ATOM 2272 O O . THR A 1 298 ? -6.192 8.127 -1.392 1.00 74.88 298 THR A O 1
ATOM 2275 N N . ALA A 1 299 ? -6.619 9.547 -3.091 1.00 75.31 299 ALA A N 1
ATOM 2276 C CA . ALA A 1 299 ? -7.644 8.733 -3.731 1.00 75.31 299 ALA A CA 1
ATOM 2277 C C . ALA A 1 299 ? -7.073 7.393 -4.214 1.00 75.31 299 ALA A C 1
ATOM 2279 O O . ALA A 1 299 ? -7.655 6.348 -3.930 1.00 75.31 299 ALA A O 1
ATOM 2280 N N . ALA A 1 300 ? -5.904 7.404 -4.860 1.00 78.25 300 ALA A N 1
ATOM 2281 C CA . ALA A 1 300 ? -5.199 6.207 -5.308 1.00 78.25 300 ALA A CA 1
ATOM 2282 C C . ALA A 1 300 ? -4.914 5.233 -4.161 1.00 78.25 300 ALA A C 1
ATOM 2284 O O . ALA A 1 300 ? -5.263 4.057 -4.240 1.00 78.25 300 ALA A O 1
ATOM 2285 N N . ARG A 1 301 ? -4.337 5.741 -3.068 1.00 85.06 301 ARG A N 1
ATOM 2286 C CA . ARG A 1 301 ? -3.971 4.936 -1.900 1.00 85.06 301 ARG A CA 1
ATOM 2287 C C . ARG A 1 301 ? -5.182 4.261 -1.255 1.00 85.06 301 ARG A C 1
ATOM 2289 O O . ARG A 1 301 ? -5.162 3.054 -1.041 1.00 85.06 301 ARG A O 1
ATOM 2296 N N . LEU A 1 302 ? -6.235 5.027 -0.970 1.00 73.00 302 LEU A N 1
ATOM 2297 C CA . LEU A 1 302 ? -7.453 4.494 -0.348 1.00 73.00 302 LEU A CA 1
ATOM 2298 C C . LEU A 1 302 ? -8.145 3.476 -1.262 1.00 73.00 302 LEU A C 1
ATOM 2300 O O . LEU A 1 302 ? -8.638 2.452 -0.799 1.00 73.00 302 LEU A O 1
ATOM 2304 N N . THR A 1 303 ? -8.154 3.736 -2.570 1.00 84.44 303 THR A N 1
ATOM 2305 C CA . THR A 1 303 ? -8.767 2.842 -3.563 1.00 84.44 303 THR A CA 1
ATOM 2306 C C . THR A 1 303 ? -7.998 1.529 -3.683 1.00 84.44 303 THR A C 1
ATOM 2308 O O . THR A 1 303 ? -8.614 0.468 -3.707 1.00 84.44 303 THR A O 1
ATOM 2311 N N . ARG A 1 304 ? -6.660 1.574 -3.648 1.00 91.44 304 ARG A N 1
ATOM 2312 C CA . ARG A 1 304 ? -5.811 0.379 -3.548 1.00 91.44 304 ARG A CA 1
ATOM 2313 C C . ARG A 1 304 ? -6.140 -0.449 -2.306 1.00 91.44 304 ARG A C 1
ATOM 2315 O O . ARG A 1 304 ? -6.298 -1.659 -2.409 1.00 91.44 304 ARG A O 1
ATOM 2322 N N . GLU A 1 305 ? -6.247 0.181 -1.136 1.00 81.56 305 GLU A N 1
ATOM 2323 C CA . GLU A 1 305 ? -6.602 -0.513 0.114 1.00 81.56 305 GLU A CA 1
ATOM 2324 C C . GLU A 1 305 ? -7.941 -1.259 -0.043 1.00 81.56 305 GLU A C 1
ATOM 2326 O O . GLU A 1 305 ? -8.028 -2.457 0.237 1.00 81.56 305 GLU A O 1
ATOM 2331 N N . ARG A 1 306 ? -8.950 -0.595 -0.617 1.00 88.56 306 ARG A N 1
ATOM 2332 C CA . ARG A 1 306 ? -10.271 -1.191 -0.850 1.00 88.56 306 ARG A CA 1
ATOM 2333 C C . ARG A 1 306 ? -10.273 -2.317 -1.885 1.00 88.56 306 ARG A C 1
ATOM 2335 O O . ARG A 1 306 ? -10.981 -3.304 -1.699 1.00 88.56 306 ARG A O 1
ATOM 2342 N N . VAL A 1 307 ? -9.457 -2.217 -2.937 1.00 87.88 307 VAL A N 1
ATOM 2343 C CA . VAL A 1 307 ? -9.245 -3.290 -3.928 1.00 87.88 307 VAL A CA 1
ATOM 2344 C C . VAL A 1 307 ? -8.848 -4.598 -3.244 1.00 87.88 307 VAL A C 1
ATOM 2346 O O . VAL A 1 307 ? -9.434 -5.642 -3.530 1.00 87.88 307 VAL A O 1
ATOM 2349 N N . TYR A 1 308 ? -7.915 -4.548 -2.291 1.00 80.62 308 TYR A N 1
ATOM 2350 C CA . TYR A 1 308 ? -7.477 -5.735 -1.552 1.00 80.62 308 TYR A CA 1
ATOM 2351 C C . TYR A 1 308 ? -8.548 -6.284 -0.605 1.00 80.62 308 TYR A C 1
ATOM 2353 O O . TYR A 1 308 ? -8.701 -7.502 -0.505 1.00 80.62 308 TYR A O 1
ATOM 2361 N N . GLU A 1 309 ? -9.321 -5.420 0.057 1.00 80.38 309 GLU A N 1
ATOM 2362 C CA . GLU A 1 309 ? -10.455 -5.854 0.885 1.00 80.38 309 GLU A CA 1
ATOM 2363 C C . GLU A 1 309 ? -11.507 -6.599 0.053 1.00 80.38 309 GLU A C 1
ATOM 2365 O O . GLU A 1 309 ? -11.978 -7.674 0.435 1.00 80.38 309 GLU A O 1
ATOM 2370 N N . LEU A 1 310 ? -11.850 -6.058 -1.117 1.00 80.00 310 LEU A N 1
ATOM 2371 C CA . LEU A 1 310 ? -12.831 -6.654 -2.017 1.00 80.00 310 LEU A CA 1
ATOM 2372 C C . LEU A 1 310 ? -12.299 -7.943 -2.669 1.00 80.00 310 LEU A C 1
ATOM 2374 O O . LEU A 1 310 ? -13.039 -8.918 -2.815 1.00 80.00 310 LEU A O 1
ATOM 2378 N N . ALA A 1 311 ? -11.006 -8.014 -2.989 1.00 81.75 311 ALA A N 1
ATOM 2379 C CA . ALA A 1 311 ? -10.375 -9.190 -3.588 1.00 81.75 311 ALA A CA 1
ATOM 2380 C C . ALA A 1 311 ? -10.553 -10.482 -2.766 1.00 81.75 311 ALA A C 1
ATOM 2382 O O . ALA A 1 311 ? -10.588 -11.582 -3.332 1.00 81.75 311 ALA A O 1
ATOM 2383 N N . VAL A 1 312 ? -10.733 -10.379 -1.444 1.00 79.50 312 VAL A N 1
ATOM 2384 C CA . VAL A 1 312 ? -11.001 -11.525 -0.555 1.00 79.50 312 VAL A CA 1
ATOM 2385 C C . VAL A 1 312 ? -12.256 -12.293 -0.985 1.00 79.50 312 VAL A C 1
ATOM 2387 O O . VAL A 1 312 ? -12.266 -13.527 -0.974 1.00 79.50 312 VAL A O 1
ATOM 2390 N N . TYR A 1 313 ? -13.295 -11.598 -1.459 1.00 77.44 313 TYR A N 1
ATOM 2391 C CA . TYR A 1 313 ? -14.521 -12.227 -1.966 1.00 77.44 313 TYR A CA 1
ATOM 2392 C C . TYR A 1 313 ? -14.292 -13.050 -3.243 1.00 77.44 313 TYR A C 1
ATOM 2394 O O . TYR A 1 313 ? -15.080 -13.948 -3.552 1.00 77.44 313 TYR A O 1
ATOM 2402 N N . LEU A 1 314 ? -13.198 -12.785 -3.964 1.00 74.50 314 LEU A N 1
ATOM 2403 C CA . LEU A 1 314 ? -12.768 -13.526 -5.152 1.00 74.50 314 LEU A CA 1
ATOM 2404 C C . LEU A 1 314 ? -11.769 -14.649 -4.827 1.00 74.50 314 LEU A C 1
ATOM 2406 O O . LEU A 1 314 ? -11.265 -15.312 -5.735 1.00 74.50 314 LEU A O 1
ATOM 2410 N N . GLY A 1 315 ? -11.521 -14.915 -3.541 1.00 67.19 315 GLY A N 1
ATOM 2411 C CA . GLY A 1 315 ? -1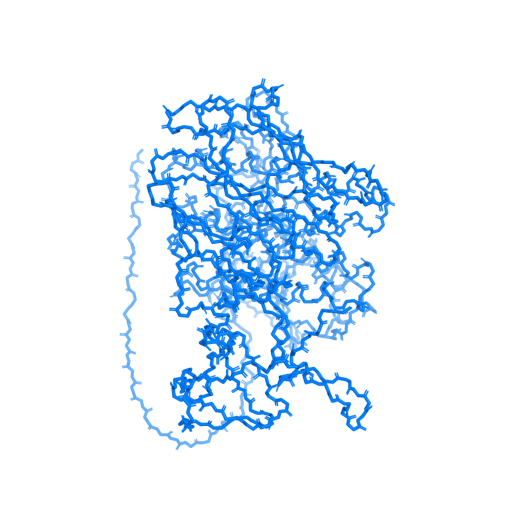0.634 -15.982 -3.085 1.00 67.19 315 GLY A CA 1
ATOM 2412 C C . GLY A 1 315 ? -9.166 -15.575 -3.003 1.00 67.19 315 GLY A C 1
ATOM 2413 O O . GLY A 1 315 ? -8.309 -16.453 -3.069 1.00 67.19 315 GLY A O 1
ATOM 2414 N N . TYR A 1 316 ? -8.878 -14.279 -2.864 1.00 68.62 316 TYR A N 1
ATOM 2415 C CA . TYR A 1 316 ? -7.544 -13.799 -2.513 1.00 68.62 316 TYR A CA 1
ATOM 2416 C C . TYR A 1 316 ? -7.168 -14.333 -1.124 1.00 68.62 316 TYR A C 1
ATOM 2418 O O . TYR A 1 316 ? -7.910 -14.133 -0.160 1.00 68.62 316 TYR A O 1
ATOM 2426 N N . THR A 1 317 ? -6.053 -15.067 -1.035 1.00 51.03 317 THR A N 1
ATOM 2427 C CA . THR A 1 317 ? -5.562 -15.676 0.216 1.00 51.03 317 THR A CA 1
ATOM 2428 C C . THR A 1 317 ? -4.192 -15.166 0.646 1.00 51.03 317 THR A C 1
ATOM 2430 O O . THR A 1 317 ? -3.695 -15.578 1.695 1.00 51.03 317 THR A O 1
ATOM 2433 N N . GLY A 1 318 ? -3.581 -14.293 -0.158 1.00 46.78 318 GLY A N 1
ATOM 2434 C CA . GLY A 1 318 ? -2.313 -13.658 0.162 1.00 46.78 318 GLY A CA 1
ATOM 2435 C C . GLY A 1 318 ? -2.432 -12.736 1.373 1.00 46.78 318 GLY A C 1
ATOM 2436 O O . GLY A 1 318 ? -3.407 -12.001 1.517 1.00 46.78 318 GLY A O 1
ATOM 2437 N N . GLU A 1 319 ? -1.407 -12.736 2.227 1.00 41.56 319 GLU A N 1
ATOM 2438 C CA . GLU A 1 319 ? -1.103 -11.553 3.036 1.00 41.56 319 GLU A CA 1
ATOM 2439 C C . GLU A 1 319 ? -1.004 -10.357 2.077 1.00 41.56 319 GLU A C 1
ATOM 2441 O O . GLU A 1 319 ? -0.507 -10.495 0.959 1.00 41.56 319 GLU A O 1
ATOM 2446 N N . SER A 1 320 ? -1.523 -9.194 2.460 1.00 32.38 320 SER A N 1
ATOM 2447 C CA . SER A 1 320 ? -1.326 -7.943 1.725 1.00 32.38 320 SER A CA 1
ATOM 2448 C C . SER A 1 320 ? 0.179 -7.654 1.591 1.00 32.38 320 SER A C 1
ATOM 2450 O O . SER A 1 320 ? 0.784 -7.075 2.493 1.00 32.38 320 SER A O 1
ATOM 2452 N N . ASP A 1 321 ? 0.799 -8.107 0.501 1.00 31.94 321 ASP A N 1
ATOM 2453 C CA . ASP A 1 321 ? 2.230 -7.954 0.246 1.00 31.94 321 ASP A CA 1
ATOM 2454 C C . ASP A 1 321 ? 2.494 -6.525 -0.260 1.00 31.94 321 ASP A C 1
ATOM 2456 O O . ASP A 1 321 ? 2.171 -6.163 -1.387 1.00 31.94 321 ASP A O 1
ATOM 2460 N N . GLY A 1 322 ? 2.972 -5.679 0.652 1.00 34.97 322 GLY A N 1
ATOM 2461 C CA . GLY A 1 322 ? 4.037 -4.691 0.453 1.00 34.97 322 GLY A CA 1
ATOM 2462 C C . GLY A 1 322 ? 4.281 -4.069 -0.929 1.00 34.97 322 GLY A C 1
ATOM 2463 O O . GLY A 1 322 ? 5.419 -4.090 -1.388 1.00 34.97 322 GLY A O 1
ATOM 2464 N N . GLY A 1 323 ? 3.285 -3.417 -1.530 1.00 25.73 323 GLY A N 1
ATOM 2465 C CA . GLY A 1 323 ? 3.517 -2.271 -2.417 1.00 25.73 323 GLY A CA 1
ATOM 2466 C C . GLY A 1 323 ? 3.944 -1.059 -1.585 1.00 25.73 323 GLY A C 1
ATOM 2467 O O . GLY A 1 323 ? 3.586 -0.950 -0.412 1.00 25.73 323 GLY A O 1
ATOM 2468 N N . GLN A 1 324 ? 4.768 -0.187 -2.150 1.00 30.62 324 GLN A N 1
ATOM 2469 C CA . GLN A 1 324 ? 5.471 0.904 -1.483 1.00 30.62 324 GLN A CA 1
ATOM 2470 C C . GLN A 1 324 ? 4.500 1.847 -0.745 1.00 30.62 324 GLN A C 1
ATOM 2472 O O . GLN A 1 324 ? 4.045 2.853 -1.273 1.00 30.62 324 GLN A O 1
ATOM 2477 N N . THR A 1 325 ? 4.196 1.549 0.522 1.00 27.06 325 THR A N 1
ATOM 2478 C CA . THR A 1 325 ? 3.486 2.475 1.402 1.00 27.06 325 THR A CA 1
ATOM 2479 C C . THR A 1 325 ? 4.396 3.673 1.643 1.00 27.06 325 THR A C 1
ATOM 2481 O O . THR A 1 325 ? 5.196 3.673 2.586 1.00 27.06 325 THR A O 1
ATOM 2484 N N . ASP A 1 326 ? 4.281 4.705 0.809 1.00 27.27 326 ASP A N 1
ATOM 2485 C CA . ASP A 1 326 ? 4.693 6.049 1.185 1.00 27.27 326 ASP A CA 1
ATOM 2486 C C . ASP A 1 326 ? 3.734 6.558 2.279 1.00 27.27 326 ASP A C 1
ATOM 2488 O O . ASP A 1 326 ? 2.709 7.201 2.068 1.00 27.27 326 ASP A O 1
ATOM 2492 N N . SER A 1 327 ? 4.050 6.099 3.486 1.00 34.88 327 SER A N 1
ATOM 2493 C CA . SER A 1 327 ? 4.197 6.903 4.692 1.00 34.88 327 SER A CA 1
ATOM 2494 C C . SER A 1 327 ? 3.016 7.700 5.252 1.00 34.88 327 SER A C 1
ATOM 2496 O O . SER A 1 327 ? 3.273 8.578 6.072 1.00 34.88 327 SER A O 1
ATOM 2498 N N . ARG A 1 328 ? 1.741 7.373 4.964 1.00 31.12 328 ARG A N 1
ATOM 2499 C CA . ARG A 1 328 ? 0.612 7.951 5.744 1.00 31.12 328 ARG A CA 1
ATOM 2500 C C . ARG A 1 328 ? -0.547 7.052 6.213 1.00 31.12 328 ARG A C 1
ATOM 2502 O O . ARG A 1 328 ? -1.300 7.524 7.049 1.00 31.12 328 ARG A O 1
ATOM 2509 N N . THR A 1 329 ? -0.666 5.778 5.828 1.00 33.56 329 THR A N 1
ATOM 2510 C CA . THR A 1 329 ? -1.718 4.872 6.376 1.00 33.56 329 THR A CA 1
ATOM 2511 C C . THR A 1 329 ? -1.266 3.419 6.539 1.00 33.56 329 THR A C 1
ATOM 2513 O O . THR A 1 329 ? -1.991 2.477 6.245 1.00 33.56 329 THR A O 1
ATOM 2516 N N . ALA A 1 330 ? -0.073 3.198 7.090 1.00 33.81 330 ALA A N 1
ATOM 2517 C CA . ALA A 1 330 ? 0.213 1.921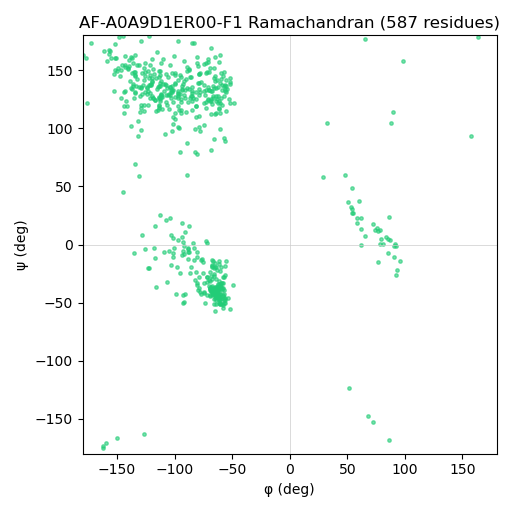 7.746 1.00 33.81 330 ALA A CA 1
ATOM 2518 C C . ALA A 1 330 ? -0.397 1.964 9.162 1.00 33.81 330 ALA A C 1
ATOM 2520 O O . ALA A 1 330 ? 0.294 2.260 10.137 1.00 33.81 330 ALA A O 1
ATOM 2521 N N . TYR A 1 331 ? -1.720 1.779 9.237 1.00 47.53 331 TYR A N 1
ATOM 2522 C CA . TYR A 1 331 ? -2.514 1.605 10.461 1.00 47.53 331 TYR A CA 1
ATOM 2523 C C . TYR A 1 331 ? -2.232 2.621 11.578 1.00 47.53 331 TYR A C 1
ATOM 2525 O O . TYR A 1 331 ? -1.839 2.243 12.675 1.00 47.53 331 TYR A O 1
ATOM 2533 N N . GLY A 1 332 ? -2.429 3.914 11.330 1.00 58.12 332 GLY A N 1
ATOM 2534 C CA . GLY A 1 332 ? -2.457 4.934 12.381 1.00 58.12 332 GLY A CA 1
ATOM 2535 C C . GLY A 1 332 ? -3.894 5.350 12.685 1.00 58.12 332 GLY A C 1
ATOM 2536 O O . GLY A 1 332 ? -4.651 5.648 11.771 1.00 58.12 332 GLY A O 1
ATOM 2537 N N . LEU A 1 333 ? -4.268 5.387 13.958 1.00 76.69 333 LEU A N 1
ATOM 2538 C CA . LEU A 1 333 ? -5.363 6.218 14.429 1.00 76.69 333 LEU A CA 1
ATOM 2539 C C . LEU A 1 333 ? -4.950 7.682 14.252 1.00 76.69 333 LEU A C 1
ATOM 2541 O O . LEU A 1 333 ? -3.791 8.038 14.483 1.00 76.69 333 LEU A O 1
ATOM 2545 N N . GLU A 1 334 ? -5.905 8.531 13.896 1.00 82.31 334 GLU A N 1
ATOM 2546 C CA . GLU A 1 334 ? -5.704 9.969 13.791 1.00 82.31 334 GLU A CA 1
ATOM 2547 C C . GLU A 1 334 ? -5.874 10.633 15.162 1.00 82.31 334 GLU A C 1
ATOM 2549 O O . GLU A 1 334 ? -6.822 10.313 15.896 1.00 82.31 334 GLU A O 1
ATOM 2554 N N . PRO A 1 335 ? -4.981 11.568 15.535 1.00 81.94 335 PRO A N 1
ATOM 2555 C CA . PRO A 1 335 ? -5.142 12.329 16.760 1.00 81.94 335 PRO A CA 1
ATOM 2556 C C . PRO A 1 335 ? -6.485 13.062 16.784 1.00 81.94 335 PRO A C 1
ATOM 2558 O O . PRO A 1 335 ? -7.016 13.486 15.759 1.00 81.94 335 PRO A O 1
ATOM 2561 N N . ASP A 1 336 ? -7.026 13.228 17.984 1.00 84.31 336 ASP A N 1
ATOM 2562 C CA . ASP A 1 336 ? -8.256 13.960 18.274 1.00 84.31 336 ASP A CA 1
ATOM 2563 C C . ASP A 1 336 ? -9.505 13.429 17.537 1.00 84.31 336 ASP A C 1
ATOM 2565 O O . ASP A 1 336 ? -10.528 14.116 17.464 1.00 84.31 336 ASP A O 1
ATOM 2569 N N . THR A 1 337 ? -9.445 12.187 17.040 1.00 83.12 337 THR A N 1
ATOM 2570 C CA . THR A 1 337 ? -10.556 11.475 16.396 1.00 83.12 337 THR A CA 1
ATOM 2571 C C . THR A 1 337 ? -11.137 10.421 17.340 1.00 83.12 337 THR A C 1
ATOM 2573 O O . THR A 1 337 ? -10.398 9.698 18.008 1.00 83.12 337 THR A O 1
ATOM 2576 N N . ASP A 1 338 ? -12.471 10.358 17.417 1.00 84.44 338 ASP A N 1
ATOM 2577 C CA . ASP A 1 338 ? -13.196 9.369 18.223 1.00 84.44 338 ASP A CA 1
ATOM 2578 C C . ASP A 1 338 ? -13.360 8.054 17.430 1.00 84.44 338 ASP A C 1
ATOM 2580 O O . ASP A 1 338 ? -13.900 8.048 16.324 1.00 84.44 338 ASP A O 1
ATOM 2584 N N . TYR A 1 339 ? -12.965 6.938 18.038 1.00 80.75 339 TYR A N 1
ATOM 2585 C CA . TYR A 1 339 ? -13.071 5.570 17.530 1.00 80.75 339 TYR A CA 1
ATOM 2586 C C . TYR A 1 339 ? -13.898 4.716 18.491 1.00 80.75 339 TYR A C 1
ATOM 2588 O O . TYR A 1 339 ? -13.832 4.906 19.702 1.00 80.75 339 TYR A O 1
ATOM 2596 N N . MET A 1 340 ? -14.668 3.760 17.971 1.00 86.69 340 MET A N 1
ATOM 2597 C CA . MET A 1 340 ? -15.417 2.806 18.795 1.00 86.69 340 MET A CA 1
ATOM 2598 C C . MET A 1 340 ? -14.667 1.471 18.828 1.00 86.69 340 MET A C 1
ATOM 2600 O O . MET A 1 340 ? -14.692 0.734 17.844 1.00 86.69 340 MET A O 1
ATOM 2604 N N . LEU A 1 341 ? -13.984 1.176 19.936 1.00 88.00 341 LEU A N 1
ATOM 2605 C CA . LEU A 1 341 ? -13.100 0.012 20.086 1.00 88.00 341 LEU A CA 1
ATOM 2606 C C . LEU A 1 341 ? -13.536 -0.831 21.286 1.00 88.00 341 LEU A C 1
ATOM 2608 O O . LEU A 1 341 ? -13.818 -0.270 22.333 1.00 88.00 341 LEU A O 1
ATOM 2612 N N . ASP A 1 342 ? -13.598 -2.151 21.122 1.00 88.31 342 ASP A N 1
ATOM 2613 C CA . ASP A 1 342 ? -13.913 -3.108 22.196 1.00 88.31 342 ASP A CA 1
ATOM 2614 C C . ASP A 1 342 ? -12.610 -3.524 22.890 1.00 88.31 342 ASP A C 1
ATOM 2616 O O . ASP A 1 342 ? -11.918 -4.448 22.458 1.00 88.31 342 ASP A O 1
ATOM 2620 N N . PHE A 1 343 ? -12.189 -2.761 23.898 1.00 91.00 343 PHE A N 1
ATOM 2621 C CA . PHE A 1 343 ? -10.873 -2.957 24.499 1.00 91.00 343 PHE A CA 1
ATOM 2622 C C . PHE A 1 343 ? -10.774 -4.217 25.347 1.00 91.00 343 PHE A C 1
ATOM 2624 O O . PHE A 1 343 ? -9.690 -4.798 25.428 1.00 91.00 343 PHE A O 1
ATOM 2631 N N . ASP A 1 344 ? -11.862 -4.630 25.990 1.00 86.50 344 ASP A N 1
ATOM 2632 C CA . ASP A 1 344 ? -11.876 -5.783 26.888 1.00 86.50 344 ASP A CA 1
ATOM 2633 C C . ASP A 1 344 ? -12.450 -7.062 26.254 1.00 86.50 344 ASP A C 1
ATOM 2635 O O . ASP A 1 344 ? -12.386 -8.130 26.873 1.00 86.50 344 ASP A O 1
ATOM 2639 N N . GLY A 1 345 ? -12.927 -6.981 25.009 1.00 84.25 345 GLY A N 1
ATOM 2640 C CA . GLY A 1 345 ? -13.478 -8.101 24.252 1.00 84.25 345 GLY A CA 1
ATOM 2641 C C . GLY A 1 345 ? -14.854 -8.543 24.752 1.00 84.25 345 GLY A C 1
ATOM 2642 O O . GLY A 1 345 ? -15.265 -9.682 24.494 1.00 84.25 345 GLY A O 1
ATOM 2643 N N . ASP A 1 346 ? -15.562 -7.708 25.521 1.00 83.81 346 ASP A N 1
ATOM 2644 C CA . ASP A 1 346 ? -16.867 -8.053 26.088 1.00 83.81 346 ASP A CA 1
ATOM 2645 C C . ASP A 1 346 ? -18.036 -7.888 25.093 1.00 83.81 346 ASP A C 1
ATOM 2647 O O . ASP A 1 346 ? -19.163 -8.335 25.363 1.00 83.81 346 ASP A O 1
ATOM 2651 N N . GLY A 1 347 ? -17.756 -7.331 23.910 1.00 79.00 347 GLY A N 1
ATOM 2652 C CA . GLY A 1 347 ? -18.711 -7.017 22.852 1.00 79.00 347 GLY A CA 1
ATOM 2653 C C . GLY A 1 347 ? -19.302 -5.607 22.947 1.00 79.00 347 GLY A C 1
ATOM 2654 O O . GLY A 1 347 ? -20.124 -5.235 22.101 1.00 79.00 347 GLY A O 1
ATOM 2655 N N . THR A 1 348 ? -18.935 -4.831 23.965 1.00 82.69 348 THR A N 1
ATOM 2656 C CA . THR A 1 348 ? -19.261 -3.414 24.127 1.00 82.69 348 THR A CA 1
ATOM 2657 C C . THR A 1 348 ? -18.087 -2.589 23.629 1.00 82.69 348 THR A C 1
ATOM 2659 O O . THR A 1 348 ? -16.947 -2.846 23.963 1.00 82.69 348 THR A O 1
ATOM 2662 N N . GLN A 1 349 ? -18.364 -1.579 22.809 1.00 86.81 349 GLN A N 1
ATOM 2663 C CA . GLN A 1 349 ? -17.316 -0.681 22.335 1.00 86.81 349 GLN A CA 1
ATOM 2664 C C . GLN A 1 349 ? -17.206 0.545 23.242 1.00 86.81 349 GLN A C 1
ATOM 2666 O O . GLN A 1 349 ? -18.210 1.213 23.521 1.00 86.81 349 GLN A O 1
ATOM 2671 N N . GLU A 1 350 ? -15.981 0.893 23.610 1.00 88.06 350 GLU A N 1
ATOM 2672 C CA . GLU A 1 350 ? -15.605 2.145 24.246 1.00 88.06 350 GLU A CA 1
ATOM 2673 C C . GLU A 1 350 ? -15.333 3.226 23.202 1.00 88.06 350 GLU A C 1
ATOM 2675 O O . GLU A 1 350 ? -14.753 2.977 22.142 1.00 88.06 350 GLU A O 1
ATOM 2680 N N . ARG A 1 351 ? -15.690 4.472 23.525 1.00 92.56 351 ARG A N 1
ATOM 2681 C CA . ARG A 1 351 ? -15.309 5.612 22.692 1.00 92.56 351 ARG A CA 1
ATOM 2682 C C . ARG A 1 351 ? -13.884 6.046 23.018 1.00 92.56 351 ARG A C 1
ATOM 2684 O O . ARG A 1 351 ? -13.658 6.763 23.994 1.00 92.56 351 ARG A O 1
ATOM 2691 N N . PHE A 1 352 ? -12.942 5.613 22.200 1.00 95.50 352 PHE A N 1
ATOM 2692 C CA . PHE A 1 352 ? -11.523 5.911 22.290 1.00 95.50 352 PHE A CA 1
ATOM 2693 C C . PHE A 1 352 ? -11.141 7.166 21.506 1.00 95.50 352 PHE A C 1
ATOM 2695 O O . PHE A 1 352 ? -11.610 7.367 20.396 1.00 95.50 352 PHE A O 1
ATOM 2702 N N . SER A 1 353 ? -10.216 7.959 22.029 1.00 94.31 353 SER A N 1
ATOM 2703 C CA . SER A 1 353 ? -9.464 8.941 21.245 1.00 94.31 353 SER A CA 1
ATOM 2704 C C . SER A 1 353 ? -8.089 9.150 21.862 1.00 94.31 353 SER A C 1
ATOM 2706 O O . SER A 1 353 ? -7.865 8.840 23.035 1.00 94.31 353 SER A O 1
ATOM 2708 N N . PHE A 1 354 ? -7.146 9.684 21.093 1.00 96.19 354 PHE A N 1
ATOM 2709 C CA . PHE A 1 354 ? -5.850 10.081 21.630 1.00 96.19 354 PHE A CA 1
ATOM 2710 C C . PHE A 1 354 ? -5.456 11.469 21.153 1.00 96.19 354 PHE A C 1
ATOM 2712 O O . PHE A 1 354 ? -5.860 11.895 20.080 1.00 96.19 354 PHE A O 1
ATOM 2719 N N . SER A 1 355 ? -4.620 12.144 21.930 1.00 92.75 355 SER A N 1
ATOM 2720 C CA . SER A 1 355 ? -4.015 13.417 21.552 1.00 92.75 355 SER A CA 1
ATOM 2721 C C . SER A 1 355 ? -2.503 13.307 21.674 1.00 92.75 355 SER A C 1
ATOM 2723 O O . SER A 1 355 ? -1.981 12.647 22.579 1.00 92.75 355 SER A O 1
ATOM 2725 N N . THR A 1 356 ? -1.786 13.983 20.782 1.00 94.06 356 THR A N 1
ATOM 2726 C CA . THR A 1 356 ? -0.329 14.109 20.851 1.00 94.06 356 THR A CA 1
ATOM 2727 C C . THR A 1 356 ? 0.083 15.569 20.728 1.00 94.06 356 THR A C 1
ATOM 2729 O O . THR A 1 356 ? -0.418 16.296 19.876 1.00 94.06 356 THR A O 1
ATOM 2732 N N . TYR A 1 357 ? 0.996 16.023 21.582 1.00 89.56 357 TYR A N 1
ATOM 2733 C CA . TYR A 1 357 ? 1.510 17.395 21.549 1.00 89.56 357 TYR A CA 1
ATOM 2734 C C . TYR A 1 357 ? 2.898 17.489 22.180 1.00 89.56 357 TYR A C 1
ATOM 2736 O O . TYR A 1 357 ? 3.302 16.636 22.963 1.00 89.56 357 TYR A O 1
ATOM 2744 N N . THR A 1 358 ? 3.646 18.546 21.876 1.00 92.12 358 THR A N 1
ATOM 2745 C CA . THR A 1 358 ? 5.000 18.738 22.413 1.00 92.12 358 THR A CA 1
ATOM 2746 C C . THR A 1 358 ? 5.004 19.576 23.686 1.00 92.12 358 THR A C 1
ATOM 2748 O O . THR A 1 358 ? 4.390 20.644 23.741 1.00 92.12 358 THR A O 1
ATOM 2751 N N . GLN A 1 359 ? 5.779 19.155 24.683 1.00 90.75 359 GLN A N 1
ATOM 2752 C CA . GLN A 1 359 ? 6.200 20.000 25.797 1.00 90.75 359 GLN A CA 1
ATOM 2753 C C . GLN A 1 359 ? 7.675 20.373 25.639 1.00 90.75 359 GLN A C 1
ATOM 2755 O O . GLN A 1 359 ? 8.535 19.505 25.498 1.00 90.75 359 GLN A O 1
ATOM 2760 N N . GLU A 1 360 ? 7.977 21.669 25.718 1.00 88.56 360 GLU A N 1
ATOM 2761 C CA . GLU A 1 360 ? 9.353 22.156 25.793 1.00 88.56 360 GLU A CA 1
ATOM 2762 C C . GLU A 1 360 ? 9.755 22.371 27.252 1.00 88.56 360 GLU A C 1
ATOM 2764 O O . GLU A 1 360 ? 9.258 23.279 27.923 1.00 88.56 360 GLU A O 1
ATOM 2769 N N . ASN A 1 361 ? 10.693 21.561 27.738 1.00 79.62 361 ASN A N 1
ATOM 2770 C CA . ASN A 1 361 ? 11.314 21.733 29.049 1.00 79.62 361 ASN A CA 1
ATOM 2771 C C . ASN A 1 361 ? 12.835 21.687 28.894 1.00 79.62 361 ASN A C 1
ATOM 2773 O O . ASN A 1 361 ? 13.368 20.854 28.167 1.00 79.62 361 ASN A O 1
ATOM 2777 N N . ASP A 1 362 ? 13.542 22.606 29.556 1.00 81.19 362 ASP A N 1
ATOM 2778 C CA . ASP A 1 362 ? 15.010 22.698 29.522 1.00 81.19 362 ASP A CA 1
ATOM 2779 C C . ASP A 1 362 ? 15.626 22.785 28.105 1.00 81.19 362 ASP A C 1
ATOM 2781 O O . ASP A 1 362 ? 16.781 22.424 27.889 1.00 81.19 362 ASP A O 1
ATOM 2785 N N . GLY A 1 363 ? 14.868 23.314 27.136 1.00 82.12 363 GLY A N 1
ATOM 2786 C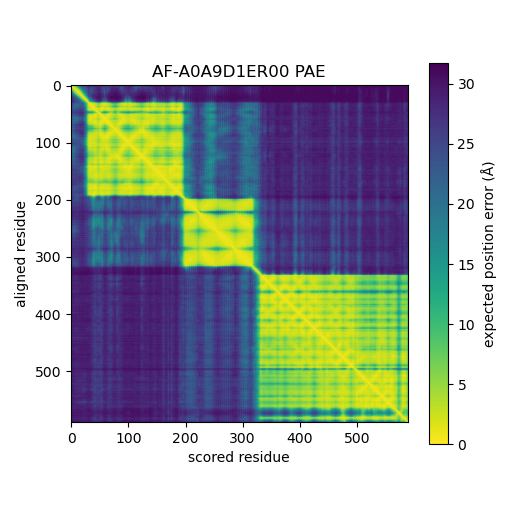 CA . GLY A 1 363 ? 15.295 23.442 25.740 1.00 82.12 363 GLY A CA 1
ATOM 2787 C C . GLY A 1 363 ? 15.216 22.147 24.928 1.00 82.12 363 GLY A C 1
ATOM 2788 O O . GLY A 1 363 ? 15.777 22.107 23.838 1.00 82.12 363 GLY A O 1
ATOM 2789 N N . MET A 1 364 ? 14.548 21.111 25.445 1.00 84.94 364 MET A N 1
ATOM 2790 C CA . MET A 1 364 ? 14.268 19.851 24.756 1.00 84.94 364 MET A CA 1
ATOM 2791 C C . MET A 1 364 ? 12.770 19.740 24.457 1.00 84.94 364 MET A C 1
ATOM 2793 O O . MET A 1 364 ? 11.952 19.872 25.372 1.00 84.94 364 MET A O 1
ATOM 2797 N N . SER A 1 365 ? 12.425 19.495 23.190 1.00 88.94 365 SER A N 1
ATOM 2798 C CA . SER A 1 365 ? 11.057 19.149 22.787 1.00 88.94 365 SER A CA 1
ATOM 2799 C C . SER A 1 365 ? 10.787 17.682 23.096 1.00 88.94 365 SER A C 1
ATOM 2801 O O . SER A 1 365 ? 11.576 16.825 22.701 1.00 88.94 365 SER A O 1
ATOM 2803 N N . ARG A 1 366 ? 9.689 17.391 23.794 1.00 93.19 366 ARG A N 1
ATOM 2804 C CA . ARG A 1 366 ? 9.260 16.027 24.127 1.00 93.19 366 ARG A CA 1
ATOM 2805 C C . ARG A 1 366 ? 7.802 15.830 23.768 1.00 93.19 366 ARG A C 1
ATOM 2807 O O . ARG A 1 366 ? 6.956 16.611 24.210 1.00 93.19 366 ARG A O 1
ATOM 2814 N N . ALA A 1 367 ? 7.508 14.786 23.005 1.00 94.00 367 ALA A N 1
ATOM 2815 C CA . ALA A 1 367 ? 6.146 14.427 22.657 1.00 94.00 367 ALA A CA 1
ATOM 2816 C C . ALA A 1 367 ? 5.416 13.823 23.863 1.00 94.00 367 ALA A C 1
ATOM 2818 O O . ALA A 1 367 ? 5.920 12.932 24.553 1.00 94.00 367 ALA A O 1
ATOM 2819 N N . VAL A 1 368 ? 4.201 14.296 24.093 1.00 95.88 368 VAL A N 1
ATOM 2820 C CA . VAL A 1 368 ? 3.250 13.783 25.073 1.00 95.88 368 VAL A CA 1
ATOM 2821 C C . VAL A 1 368 ? 2.167 13.040 24.321 1.00 95.88 368 VAL A C 1
ATOM 2823 O O . VAL A 1 368 ? 1.650 13.567 23.342 1.00 95.88 368 VAL A O 1
ATOM 2826 N N . LEU A 1 369 ? 1.816 11.856 24.804 1.00 97.44 369 LEU A N 1
ATOM 2827 C CA . LEU A 1 369 ? 0.651 11.095 24.379 1.00 97.44 369 LEU A CA 1
ATOM 2828 C C . LEU A 1 369 ? -0.375 11.106 25.509 1.00 97.44 369 LEU A C 1
ATOM 2830 O O . LEU A 1 369 ? -0.037 10.835 26.664 1.00 97.44 369 LEU A O 1
ATOM 2834 N N . GLU A 1 370 ? -1.623 11.406 25.180 1.00 98.38 370 GLU A N 1
ATOM 2835 C CA . GLU A 1 370 ? -2.778 11.284 26.065 1.00 98.38 370 GLU A CA 1
ATOM 2836 C C . GLU A 1 370 ? -3.785 10.331 25.427 1.00 98.38 370 GLU A C 1
ATOM 2838 O O . GLU A 1 370 ? -4.184 10.533 24.285 1.00 98.38 370 GLU A O 1
ATOM 2843 N N . LEU A 1 371 ? -4.191 9.297 26.163 1.00 98.19 371 LEU A N 1
ATOM 2844 C CA . LEU A 1 371 ? -5.202 8.332 25.737 1.00 98.19 371 LEU A CA 1
ATOM 2845 C C . LEU A 1 371 ? -6.487 8.575 26.519 1.00 98.19 371 LEU A C 1
ATOM 2847 O O . LEU A 1 371 ? -6.473 8.635 27.757 1.00 98.19 371 LEU A O 1
ATOM 2851 N N . SER A 1 372 ? -7.591 8.695 25.797 1.00 97.50 372 SER A N 1
ATOM 2852 C CA . SER A 1 372 ? -8.900 9.020 26.340 1.00 97.50 372 SER A CA 1
ATOM 2853 C C . SER A 1 372 ? -9.912 7.923 26.039 1.00 97.50 372 SER A C 1
ATOM 2855 O O . SER A 1 372 ? -9.968 7.396 24.934 1.00 97.50 372 SER A O 1
ATOM 2857 N N . VAL A 1 373 ? -10.734 7.607 27.036 1.00 95.38 373 VAL A N 1
ATOM 2858 C CA . VAL A 1 373 ? -11.884 6.705 26.917 1.00 95.38 373 VAL A CA 1
ATOM 2859 C C . VAL A 1 373 ? -13.113 7.449 27.425 1.00 95.38 373 VAL A C 1
ATOM 2861 O O . VAL A 1 373 ? -13.070 8.120 28.458 1.00 95.38 373 VAL A O 1
ATOM 2864 N N . ASP A 1 374 ? -14.192 7.423 26.648 1.00 93.19 374 ASP A N 1
ATOM 2865 C CA . ASP A 1 374 ? -15.439 8.151 26.892 1.00 93.19 374 ASP A CA 1
ATOM 2866 C C . ASP A 1 374 ? -15.255 9.662 27.111 1.00 93.19 374 ASP A C 1
ATOM 2868 O O . ASP A 1 374 ? -16.048 10.332 27.783 1.00 93.19 374 ASP A O 1
ATOM 2872 N N . GLY A 1 375 ? -14.233 10.237 26.472 1.00 90.31 375 GLY A N 1
ATOM 2873 C CA . GLY A 1 375 ? -13.879 11.653 26.581 1.00 90.31 375 GLY A CA 1
ATOM 2874 C C . GLY A 1 375 ? -13.169 12.029 27.887 1.00 90.31 375 GLY A C 1
ATOM 2875 O O . GLY A 1 375 ? -13.093 13.214 28.215 1.00 90.31 375 GLY A O 1
ATOM 2876 N N . GLN A 1 376 ? -12.674 11.050 28.650 1.00 95.56 376 GLN A N 1
ATOM 2877 C CA . GLN A 1 376 ? -11.798 11.269 29.800 1.00 95.56 376 GLN A CA 1
ATOM 2878 C C . GLN A 1 376 ? -10.401 10.736 29.503 1.00 95.56 376 GLN A C 1
ATOM 2880 O O . GLN A 1 376 ? -10.256 9.570 29.154 1.00 95.56 376 GLN A O 1
ATOM 2885 N N . THR A 1 377 ? -9.369 11.556 29.706 1.00 97.75 377 THR A N 1
ATOM 2886 C CA . THR A 1 377 ? -7.977 11.094 29.661 1.00 97.75 377 THR A CA 1
ATOM 2887 C C . THR A 1 377 ? -7.732 10.103 30.797 1.00 97.75 377 THR A C 1
ATOM 2889 O O . THR A 1 377 ? -7.755 10.478 31.973 1.00 97.75 377 THR A O 1
ATOM 2892 N N . VAL A 1 378 ? -7.498 8.839 30.450 1.00 97.75 378 VAL A N 1
ATOM 2893 C CA . VAL A 1 378 ? -7.286 7.735 31.403 1.00 97.75 378 VAL A CA 1
ATOM 2894 C C . VAL A 1 378 ? -5.817 7.340 31.528 1.00 97.75 378 VAL A C 1
ATOM 2896 O O . VAL A 1 378 ? -5.432 6.688 32.501 1.00 97.75 378 VAL A O 1
ATOM 2899 N N . TRP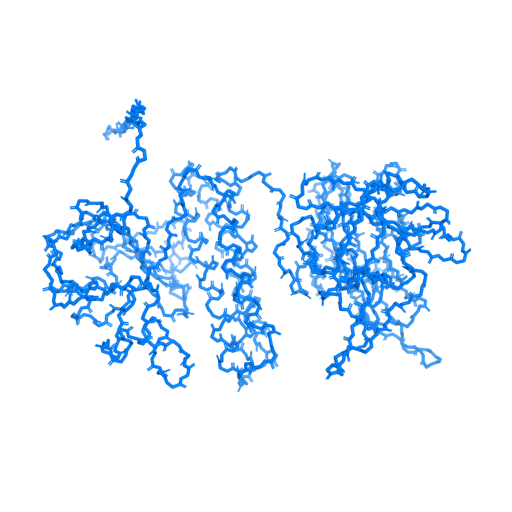 A 1 379 ? -4.981 7.739 30.567 1.00 98.44 379 TRP A N 1
ATOM 2900 C CA . TRP A 1 379 ? -3.546 7.471 30.577 1.00 98.44 379 TRP A CA 1
ATOM 2901 C C . TRP A 1 379 ? -2.761 8.543 29.814 1.00 98.44 379 TRP A C 1
ATOM 2903 O O . TRP A 1 379 ? -3.271 9.142 28.871 1.00 98.44 379 TRP A O 1
ATOM 2913 N N . SER A 1 380 ? -1.514 8.790 30.222 1.00 97.56 380 SER A N 1
ATOM 2914 C CA . SER A 1 380 ? -0.606 9.696 29.520 1.00 97.56 380 SER A CA 1
ATOM 2915 C C . SER A 1 380 ? 0.853 9.311 29.743 1.00 97.56 380 SER A C 1
ATOM 2917 O O . SER A 1 380 ? 1.224 8.863 30.831 1.00 97.56 380 SER A O 1
ATOM 2919 N N . VAL A 1 381 ? 1.683 9.541 28.728 1.00 97.00 381 VAL A N 1
ATOM 2920 C CA . VAL A 1 381 ? 3.140 9.416 28.798 1.00 97.00 381 VAL A CA 1
ATOM 2921 C C . VAL A 1 381 ? 3.801 10.619 28.134 1.00 97.00 381 VAL A C 1
ATOM 2923 O O . VAL A 1 381 ? 3.294 11.177 27.166 1.00 97.00 381 VAL A O 1
ATOM 2926 N N . THR A 1 382 ? 4.948 11.034 28.664 1.00 95.62 382 THR A N 1
ATOM 2927 C CA . THR A 1 382 ? 5.853 11.976 28.000 1.00 95.62 382 THR A CA 1
ATOM 2928 C C . THR A 1 382 ? 7.114 11.219 27.637 1.00 95.62 382 THR A C 1
ATOM 2930 O O . THR A 1 382 ? 7.712 10.592 28.510 1.00 95.62 382 THR A O 1
ATOM 2933 N N . ASP A 1 383 ? 7.508 11.289 26.372 1.00 91.88 383 ASP A N 1
ATOM 2934 C CA . ASP A 1 383 ? 8.749 10.687 25.905 1.00 91.88 383 ASP A CA 1
ATOM 2935 C C . ASP A 1 383 ? 9.960 11.273 26.655 1.00 91.88 383 ASP A C 1
ATOM 2937 O O . ASP A 1 383 ? 10.013 12.461 26.992 1.00 91.88 383 ASP A O 1
ATOM 2941 N N . GLU A 1 384 ? 10.943 10.429 26.943 1.00 86.88 384 GLU A N 1
ATOM 2942 C CA . GLU A 1 384 ? 12.161 10.818 27.648 1.00 86.88 384 GLU A CA 1
ATOM 2943 C C . GLU A 1 384 ? 13.188 11.477 26.709 1.00 86.88 384 GLU A C 1
ATOM 2945 O O . GLU A 1 384 ? 14.024 12.277 27.160 1.00 86.88 384 GLU A O 1
ATOM 2950 N N . ALA A 1 385 ? 13.101 11.180 25.408 1.00 89.31 385 ALA A N 1
ATOM 2951 C CA . ALA A 1 385 ? 13.992 11.672 24.364 1.00 89.31 385 ALA A CA 1
ATOM 2952 C C . ALA A 1 385 ? 13.429 12.893 23.616 1.00 89.31 385 ALA A C 1
ATOM 2954 O O . ALA A 1 385 ? 12.314 13.343 23.861 1.00 89.31 385 ALA A O 1
ATOM 2955 N N . TRP A 1 386 ? 14.238 13.456 22.714 1.00 89.12 386 TRP A N 1
ATOM 2956 C CA . TRP A 1 386 ? 13.789 14.524 21.824 1.00 89.12 386 TRP A CA 1
ATOM 2957 C C . TRP A 1 386 ? 12.766 13.954 20.845 1.00 89.12 386 TRP A C 1
ATOM 2959 O O . TRP A 1 386 ? 13.111 13.042 20.100 1.00 89.12 386 TRP A O 1
ATOM 2969 N N . SER A 1 387 ? 11.544 14.478 20.827 1.00 89.25 387 SER A N 1
ATOM 2970 C CA . SER A 1 387 ? 10.479 13.991 19.946 1.00 89.25 387 SER A CA 1
ATOM 2971 C C . SER A 1 387 ? 9.397 15.034 19.692 1.00 89.25 387 SER A C 1
ATOM 2973 O O . SER A 1 387 ? 9.296 16.059 20.379 1.00 89.25 387 SER A O 1
ATOM 2975 N N . TYR A 1 388 ? 8.601 14.762 18.659 1.00 84.88 388 TYR A N 1
ATOM 2976 C CA . TYR A 1 388 ? 7.591 15.673 18.128 1.00 84.88 388 TYR A CA 1
ATOM 2977 C C . TYR A 1 388 ? 6.174 15.133 18.261 1.00 84.88 388 TYR A C 1
ATOM 2979 O O . TYR A 1 388 ? 5.251 15.898 18.528 1.00 84.88 388 TYR A O 1
ATOM 2987 N N . GLN A 1 389 ? 5.994 13.824 18.099 1.00 87.81 389 GLN A N 1
ATOM 2988 C CA . GLN A 1 389 ? 4.672 13.213 18.117 1.00 87.81 389 GLN A CA 1
ATOM 2989 C C . GLN A 1 389 ? 4.713 11.735 18.488 1.00 87.81 389 GLN A C 1
ATOM 2991 O O . GLN A 1 389 ? 5.769 11.099 18.448 1.00 87.81 389 GLN A O 1
ATOM 2996 N N . TRP A 1 390 ? 3.535 11.205 18.792 1.00 91.88 390 TRP A N 1
ATOM 2997 C CA . TRP A 1 390 ? 3.251 9.783 18.886 1.00 91.88 390 TRP A CA 1
ATOM 2998 C C . TRP A 1 390 ? 2.308 9.367 17.760 1.00 91.88 390 TRP A C 1
ATOM 3000 O O . TRP A 1 390 ? 1.330 10.056 17.483 1.00 91.88 390 TRP A O 1
ATOM 3010 N N . ARG A 1 391 ? 2.600 8.227 17.138 1.00 89.62 391 ARG A N 1
ATOM 3011 C CA . ARG A 1 391 ? 1.710 7.522 16.210 1.00 89.62 391 ARG A CA 1
ATOM 3012 C C . ARG A 1 391 ? 1.104 6.339 16.952 1.00 89.62 391 ARG A C 1
ATOM 3014 O O . ARG A 1 391 ? 1.846 5.631 17.632 1.00 89.62 391 ARG A O 1
ATOM 3021 N N . VAL A 1 392 ? -0.206 6.144 16.857 1.00 90.94 392 VAL A N 1
ATOM 3022 C CA . VAL A 1 392 ? -0.919 5.085 17.585 1.00 90.94 392 VAL A CA 1
ATOM 3023 C C . VAL A 1 392 ? -1.622 4.180 16.589 1.00 90.94 392 VAL A C 1
ATOM 3025 O O . VAL A 1 392 ? -2.334 4.671 15.732 1.00 90.94 392 VAL A O 1
ATOM 3028 N N . SER A 1 393 ? -1.448 2.875 16.723 1.00 87.25 393 SER A N 1
ATOM 3029 C CA . SER A 1 393 ? -2.105 1.827 15.940 1.00 87.25 393 SER A CA 1
ATOM 3030 C C . SER A 1 393 ? -2.910 0.930 16.874 1.00 87.25 393 SER A C 1
ATOM 3032 O O . SER A 1 393 ? -2.603 0.868 18.067 1.00 87.25 393 SER A O 1
ATOM 3034 N N . HIS A 1 394 ? -3.885 0.190 16.349 1.00 87.69 394 HIS A N 1
ATOM 3035 C CA . HIS A 1 394 ? -4.608 -0.823 17.118 1.00 87.69 394 HIS A CA 1
ATOM 3036 C C . HIS A 1 394 ? -4.817 -2.106 16.317 1.00 87.69 394 HIS A C 1
ATOM 3038 O O . HIS A 1 394 ? -4.752 -2.096 15.090 1.00 87.69 394 HIS A O 1
ATOM 3044 N N . TRP A 1 395 ? -5.094 -3.203 17.019 1.00 85.38 395 TRP A N 1
ATOM 3045 C CA . TRP A 1 395 ? -5.611 -4.432 16.421 1.00 85.38 395 TRP A CA 1
ATOM 3046 C C . TRP A 1 395 ? -6.447 -5.211 17.438 1.00 85.38 395 TRP A C 1
ATOM 3048 O O . TRP A 1 395 ? -6.326 -4.996 18.647 1.00 85.38 395 TRP A O 1
ATOM 3058 N N . THR A 1 396 ? -7.287 -6.114 16.937 1.00 83.50 396 THR A N 1
ATOM 3059 C CA . THR A 1 396 ? -8.121 -7.004 17.753 1.00 83.50 396 THR A CA 1
ATOM 3060 C C . THR A 1 396 ? -7.453 -8.370 17.896 1.00 83.50 396 THR A C 1
ATOM 3062 O O . THR A 1 396 ? -7.048 -8.978 16.904 1.00 83.50 396 THR A O 1
ATOM 3065 N N . ALA A 1 397 ? -7.337 -8.846 19.131 1.00 82.19 397 ALA A N 1
ATOM 3066 C CA . ALA A 1 397 ? -6.727 -10.115 19.492 1.00 82.19 397 ALA A CA 1
ATOM 3067 C C . ALA A 1 397 ? -7.685 -11.307 19.350 1.00 82.19 397 ALA A C 1
ATOM 3069 O O . ALA A 1 397 ? -8.878 -11.149 19.096 1.00 82.19 397 ALA A O 1
ATOM 3070 N N . GLU A 1 398 ? -7.172 -12.530 19.537 1.00 82.25 398 GLU A N 1
ATOM 3071 C CA . GLU A 1 398 ? -7.968 -13.760 19.365 1.00 82.25 398 GLU A CA 1
ATOM 3072 C C . GLU A 1 398 ? -9.115 -13.864 20.386 1.00 82.25 398 GLU A C 1
ATOM 3074 O O . GLU A 1 398 ? -10.166 -14.440 20.099 1.00 82.25 398 GLU A O 1
ATOM 3079 N N . ASP A 1 399 ? -8.933 -13.291 21.577 1.00 81.69 399 ASP A N 1
ATOM 3080 C CA . ASP A 1 399 ? -9.957 -13.241 22.622 1.00 81.69 399 ASP A CA 1
ATOM 3081 C C . ASP A 1 399 ? -10.955 -12.082 22.463 1.00 81.69 399 ASP A C 1
ATOM 3083 O O . ASP A 1 399 ? -11.876 -11.973 23.271 1.00 81.69 399 ASP A O 1
ATOM 3087 N N . GLY A 1 400 ? -10.810 -11.272 21.408 1.00 79.44 400 GLY A N 1
ATOM 3088 C CA . GLY A 1 400 ? -11.656 -10.119 21.109 1.00 79.44 400 GLY A CA 1
ATOM 3089 C C . GLY A 1 400 ? -11.172 -8.802 21.716 1.00 79.44 400 GLY A C 1
ATOM 3090 O O . GLY A 1 400 ? -11.684 -7.761 21.320 1.00 79.44 400 GLY A O 1
ATOM 3091 N N . SER A 1 401 ? -10.183 -8.819 22.616 1.00 85.75 401 SER A N 1
ATOM 3092 C CA . SER A 1 401 ? -9.633 -7.591 23.206 1.00 85.75 401 SER A CA 1
ATOM 3093 C C . SER A 1 401 ? -8.849 -6.761 22.185 1.00 85.75 401 SER A C 1
ATOM 3095 O O . SER A 1 401 ? -8.288 -7.299 21.227 1.00 85.75 401 SER A O 1
ATOM 3097 N N . VAL A 1 402 ? -8.787 -5.441 22.375 1.00 89.31 402 VAL A N 1
ATOM 3098 C CA . VAL A 1 402 ? -8.012 -4.536 21.510 1.00 89.31 402 VAL A CA 1
ATOM 3099 C C . VAL A 1 402 ? -6.723 -4.098 22.203 1.00 89.31 402 VAL A C 1
ATOM 3101 O O . VAL A 1 402 ? -6.733 -3.577 23.319 1.00 89.31 402 VAL A O 1
ATOM 3104 N N . TYR A 1 403 ? -5.601 -4.248 21.502 1.00 92.00 403 TYR A N 1
ATOM 3105 C CA . TYR A 1 403 ? -4.298 -3.733 21.923 1.00 92.00 403 TYR A CA 1
ATOM 3106 C C . TYR A 1 403 ? -3.921 -2.487 21.124 1.00 92.00 403 TYR A C 1
ATOM 3108 O O . TYR A 1 403 ? -4.352 -2.313 19.983 1.00 92.00 403 TYR A O 1
ATOM 3116 N N . LEU A 1 404 ? -3.076 -1.635 21.713 1.00 93.75 404 LEU A N 1
ATOM 3117 C CA . LEU A 1 404 ? -2.504 -0.475 21.028 1.00 93.75 404 LEU A CA 1
ATOM 3118 C C . LEU A 1 404 ? -0.993 -0.629 20.842 1.00 93.75 404 LEU A C 1
ATOM 3120 O O . LEU A 1 404 ? -0.294 -1.104 21.737 1.00 93.75 404 LEU A O 1
ATOM 3124 N N . ALA A 1 405 ? -0.478 -0.143 19.716 1.00 93.94 405 ALA A N 1
ATOM 3125 C CA . ALA A 1 405 ? 0.946 0.099 19.506 1.00 93.94 405 ALA A CA 1
ATOM 3126 C C . ALA A 1 405 ? 1.180 1.607 19.352 1.00 93.94 405 ALA A C 1
ATOM 3128 O O . ALA A 1 405 ? 0.692 2.220 18.410 1.00 93.94 405 ALA A O 1
ATOM 3129 N N . ALA A 1 406 ? 1.916 2.218 20.277 1.00 95.25 406 ALA A N 1
ATOM 3130 C CA . ALA A 1 406 ? 2.206 3.647 20.287 1.00 95.25 406 ALA A CA 1
ATOM 3131 C C . ALA A 1 406 ? 3.703 3.891 20.063 1.00 95.25 406 ALA A C 1
ATOM 3133 O O . ALA A 1 406 ? 4.528 3.495 20.882 1.00 95.25 406 ALA A O 1
ATOM 3134 N N . CYS A 1 407 ? 4.066 4.562 18.973 1.00 93.44 407 CYS A N 1
ATOM 3135 C CA . CYS A 1 407 ? 5.455 4.813 18.592 1.00 93.44 407 CYS A CA 1
ATOM 3136 C C . CYS A 1 407 ? 5.755 6.311 18.588 1.00 93.44 407 CYS A C 1
ATOM 3138 O O . CYS A 1 407 ? 5.102 7.077 17.875 1.00 93.44 407 CYS A O 1
ATOM 3140 N N . SER A 1 408 ? 6.766 6.733 19.345 1.00 92.00 408 SER A N 1
ATOM 3141 C CA . SER A 1 408 ? 7.255 8.109 19.289 1.00 92.00 408 SER A CA 1
ATOM 3142 C C . SER A 1 408 ? 7.998 8.377 17.974 1.00 92.00 408 SER A C 1
ATOM 3144 O O . SER A 1 408 ? 8.491 7.465 17.302 1.00 92.00 408 SER A O 1
ATOM 3146 N N . SER A 1 409 ? 8.081 9.646 17.588 1.00 84.88 409 SER A N 1
ATOM 3147 C CA . SER A 1 409 ? 8.808 10.077 16.394 1.00 84.88 409 SER A CA 1
ATOM 3148 C C . SER A 1 409 ? 9.601 11.349 16.662 1.00 84.88 409 SER A C 1
ATOM 3150 O O . SER A 1 409 ? 9.077 12.310 17.238 1.00 84.88 409 SER A O 1
ATOM 3152 N N . SER A 1 410 ? 10.851 11.370 16.207 1.00 82.88 410 SER A N 1
ATOM 3153 C CA . SER A 1 410 ? 11.763 12.515 16.281 1.00 82.88 410 SER A CA 1
ATOM 3154 C C . SER A 1 410 ? 12.347 12.880 14.913 1.00 82.88 410 SER A C 1
ATOM 3156 O O . SER A 1 410 ? 11.839 12.445 13.883 1.00 82.88 410 SER A O 1
ATOM 3158 N N . ASP A 1 411 ? 13.436 13.659 14.903 1.00 74.94 411 ASP A N 1
ATOM 3159 C CA . ASP A 1 411 ? 14.219 13.934 13.694 1.00 74.94 411 ASP A CA 1
ATOM 3160 C C . ASP A 1 411 ? 14.614 12.633 12.985 1.00 74.94 411 ASP A C 1
ATOM 3162 O O . ASP A 1 411 ? 14.928 11.631 13.638 1.00 74.94 411 ASP A O 1
ATOM 3166 N N . ASN A 1 412 ? 14.607 12.672 11.649 1.00 68.00 412 ASN A N 1
ATOM 3167 C CA . ASN A 1 412 ? 14.871 11.528 10.766 1.00 68.00 412 ASN A CA 1
ATOM 3168 C C . ASN A 1 412 ? 13.966 10.314 11.042 1.00 68.00 412 ASN A C 1
ATOM 3170 O O . ASN A 1 412 ? 14.369 9.166 10.816 1.00 68.00 412 ASN A O 1
ATOM 3174 N N . ASP A 1 413 ? 12.773 10.582 11.573 1.00 72.06 413 ASP A N 1
ATOM 3175 C CA . ASP A 1 413 ? 11.761 9.602 11.963 1.00 72.06 413 ASP A CA 1
ATOM 3176 C C . ASP A 1 413 ? 12.263 8.595 13.004 1.00 72.06 413 ASP A C 1
ATOM 3178 O O . ASP A 1 413 ? 11.732 7.491 13.120 1.00 72.06 413 ASP A O 1
ATOM 3182 N N . TRP A 1 414 ? 13.305 8.944 13.771 1.00 82.00 414 TRP A N 1
ATOM 3183 C CA . TRP A 1 414 ? 13.828 8.052 14.800 1.00 82.00 414 TRP A CA 1
ATOM 3184 C C . TRP A 1 414 ? 12.778 7.818 15.890 1.00 82.00 414 TRP A C 1
ATOM 3186 O O . TRP A 1 414 ? 12.112 8.738 16.368 1.00 82.00 414 TRP A O 1
ATOM 3196 N N . THR A 1 415 ? 12.624 6.552 16.271 1.00 88.62 415 THR A N 1
ATOM 3197 C CA . THR A 1 415 ? 11.665 6.108 17.284 1.00 88.62 415 THR A CA 1
ATOM 3198 C C . THR A 1 415 ? 12.406 5.913 18.595 1.00 88.62 415 THR A C 1
ATOM 3200 O O . THR A 1 415 ? 13.254 5.028 18.702 1.00 88.62 415 THR A O 1
ATOM 3203 N N . SER A 1 416 ? 12.128 6.719 19.615 1.00 89.50 416 SER A N 1
ATOM 3204 C CA . SER A 1 416 ? 12.753 6.529 20.931 1.00 89.50 416 SER A CA 1
ATOM 3205 C C . SER A 1 416 ? 12.082 5.384 21.698 1.00 89.50 416 SER A C 1
ATOM 3207 O O . SER A 1 416 ? 12.782 4.548 22.268 1.00 89.50 416 SER A O 1
ATOM 3209 N N . GLN A 1 417 ? 10.751 5.298 21.632 1.00 93.38 417 GLN A N 1
ATOM 3210 C CA . GLN A 1 417 ? 9.905 4.351 22.352 1.00 93.38 417 GLN A CA 1
ATOM 3211 C C . GLN A 1 417 ? 8.836 3.791 21.412 1.00 93.38 417 GLN A C 1
ATOM 3213 O O . GLN A 1 417 ? 8.236 4.531 20.630 1.00 93.38 417 GLN A O 1
ATOM 3218 N N . ALA A 1 418 ? 8.591 2.488 21.512 1.00 94.44 418 ALA A N 1
ATOM 3219 C CA . ALA A 1 418 ? 7.529 1.796 20.792 1.00 94.44 418 ALA A CA 1
ATOM 3220 C C . ALA A 1 418 ? 6.764 0.933 21.798 1.00 94.44 418 ALA A C 1
ATOM 3222 O O . ALA A 1 418 ? 7.169 -0.178 22.119 1.00 94.44 418 ALA A O 1
ATOM 3223 N N . LEU A 1 419 ? 5.689 1.477 22.356 1.00 96.00 419 LEU A N 1
ATOM 3224 C CA . LEU A 1 419 ? 4.951 0.883 23.461 1.00 96.00 419 LEU A CA 1
ATOM 3225 C C . LEU A 1 419 ? 3.816 0.008 22.945 1.00 96.00 419 LEU A C 1
ATOM 3227 O O . LEU A 1 419 ? 2.977 0.468 22.178 1.00 96.00 419 LEU A O 1
ATOM 3231 N N . LEU A 1 420 ? 3.753 -1.225 23.433 1.00 95.81 420 LEU A N 1
ATOM 3232 C CA . LEU A 1 420 ? 2.583 -2.080 23.290 1.00 95.81 420 LEU A CA 1
ATOM 3233 C C . LEU A 1 420 ? 1.731 -1.925 24.551 1.00 95.81 420 LEU A C 1
ATOM 3235 O O . LEU A 1 420 ? 2.239 -2.129 25.655 1.00 95.81 420 LEU A O 1
ATOM 3239 N N . LEU A 1 421 ? 0.472 -1.521 24.406 1.00 95.69 421 LEU A N 1
ATOM 3240 C CA . LEU A 1 421 ? -0.409 -1.151 25.513 1.00 95.69 421 LEU A CA 1
ATOM 3241 C C . LEU A 1 421 ? -1.647 -2.050 25.551 1.00 95.69 421 LEU A C 1
ATOM 3243 O O . LEU A 1 421 ? -2.244 -2.343 24.516 1.00 95.69 421 LEU A O 1
ATOM 3247 N N . GLU A 1 422 ? -2.060 -2.414 26.762 1.00 94.50 422 GLU A N 1
ATOM 3248 C CA . GLU A 1 422 ? -3.341 -3.064 27.047 1.00 94.50 422 GLU A CA 1
ATOM 3249 C C . GLU A 1 422 ? -4.246 -2.134 27.857 1.00 94.50 422 GLU A C 1
ATOM 3251 O O . GLU A 1 422 ? -3.764 -1.322 28.656 1.00 94.50 422 GLU A O 1
ATOM 3256 N N . TYR A 1 423 ? -5.560 -2.255 27.679 1.00 93.69 423 TYR A N 1
ATOM 3257 C CA . TYR A 1 423 ? -6.530 -1.590 28.539 1.00 93.69 423 TYR A CA 1
ATOM 3258 C C . TYR A 1 423 ? -6.881 -2.483 29.732 1.00 93.69 423 TYR A C 1
ATOM 3260 O O . TYR A 1 423 ? -7.138 -3.673 29.595 1.00 93.69 423 TYR A O 1
ATOM 3268 N N . THR A 1 424 ? -6.905 -1.902 30.928 1.00 89.94 424 THR A N 1
ATOM 3269 C CA . THR A 1 424 ? -7.149 -2.629 32.189 1.00 89.94 424 THR A CA 1
ATOM 3270 C C . THR A 1 424 ? -8.568 -2.434 32.735 1.00 89.94 424 THR A C 1
ATOM 3272 O O . THR A 1 424 ? -8.847 -2.810 33.874 1.00 89.94 424 THR A O 1
ATOM 3275 N N . GLY A 1 425 ? -9.455 -1.804 31.956 1.00 87.31 425 GLY A N 1
ATOM 3276 C CA . GLY A 1 425 ? -10.824 -1.439 32.342 1.00 87.31 425 GLY A CA 1
ATOM 3277 C C . GLY A 1 425 ? -10.962 -0.030 32.935 1.00 87.31 425 GLY A C 1
ATOM 3278 O O . GLY A 1 425 ? -12.018 0.574 32.816 1.00 87.31 425 GLY A O 1
ATOM 3279 N N . ASP A 1 426 ? -9.897 0.518 33.535 1.00 91.00 426 ASP A N 1
ATOM 3280 C CA . ASP A 1 426 ? -9.887 1.891 34.079 1.00 91.00 426 ASP A CA 1
ATOM 3281 C C . ASP A 1 426 ? -8.762 2.773 33.488 1.00 91.00 426 ASP A C 1
ATOM 3283 O O . ASP A 1 426 ? -8.807 3.999 33.585 1.00 91.00 426 ASP A O 1
ATOM 3287 N N . SER A 1 427 ? -7.711 2.171 32.922 1.00 95.88 427 SER A N 1
ATOM 3288 C CA . SER A 1 427 ? -6.524 2.858 32.388 1.00 95.88 427 SER A CA 1
ATOM 3289 C C . SER A 1 427 ? -5.754 1.942 31.431 1.00 95.88 427 SER A C 1
ATOM 3291 O O . SER A 1 427 ? -5.983 0.732 31.421 1.00 95.88 427 SER A O 1
ATOM 3293 N N . PHE A 1 428 ? -4.817 2.496 30.663 1.00 96.50 428 PHE A N 1
ATOM 3294 C CA . PHE A 1 428 ? -3.881 1.710 29.857 1.00 96.50 428 PHE A CA 1
ATOM 3295 C C . PHE A 1 428 ? -2.639 1.320 30.665 1.00 96.50 428 PHE A C 1
ATOM 3297 O O . PHE A 1 428 ? -2.208 2.042 31.569 1.00 96.50 428 PHE A O 1
ATOM 3304 N N . ALA A 1 429 ? -2.033 0.187 30.322 1.00 95.00 429 ALA A N 1
ATOM 3305 C CA . ALA A 1 429 ? -0.777 -0.277 30.892 1.00 95.00 429 ALA A CA 1
ATOM 3306 C C . ALA A 1 429 ? 0.179 -0.741 29.781 1.00 95.00 429 ALA A C 1
ATOM 3308 O O . ALA A 1 429 ? -0.252 -1.438 28.863 1.00 95.00 429 ALA A O 1
ATOM 3309 N N . PRO A 1 430 ? 1.475 -0.381 29.839 1.00 95.69 430 PRO A N 1
ATOM 3310 C CA . PRO A 1 430 ? 2.449 -0.897 28.891 1.00 95.69 430 PRO A CA 1
ATOM 3311 C C . PRO A 1 430 ? 2.772 -2.364 29.182 1.00 95.69 430 PRO A C 1
ATOM 3313 O O . PRO A 1 430 ? 3.246 -2.702 30.268 1.00 95.69 430 PRO A O 1
ATOM 3316 N N . LEU A 1 431 ? 2.562 -3.213 28.179 1.00 95.25 431 LEU A N 1
ATOM 3317 C CA . LEU A 1 431 ? 2.990 -4.609 28.154 1.00 95.25 431 LEU A CA 1
ATOM 3318 C C . LEU A 1 431 ? 4.488 -4.728 27.852 1.00 95.25 431 LEU A C 1
ATOM 3320 O O . LEU A 1 431 ? 5.190 -5.515 28.489 1.00 95.25 431 LEU A O 1
ATOM 3324 N N . ALA A 1 432 ? 4.992 -3.938 26.900 1.00 95.94 432 ALA A N 1
ATOM 3325 C CA . ALA A 1 432 ? 6.411 -3.885 26.558 1.00 95.94 432 ALA A CA 1
ATOM 3326 C C . ALA A 1 432 ? 6.792 -2.583 25.843 1.00 95.94 432 ALA A C 1
ATOM 3328 O O . ALA A 1 432 ? 5.954 -1.945 25.210 1.00 95.94 432 ALA A O 1
ATOM 3329 N N . ASP A 1 433 ? 8.082 -2.243 25.902 1.00 94.88 433 ASP A N 1
ATOM 3330 C CA . ASP A 1 433 ? 8.721 -1.323 24.959 1.00 94.88 433 ASP A CA 1
ATOM 3331 C C . ASP A 1 433 ? 9.487 -2.145 23.913 1.00 94.88 433 ASP A C 1
ATOM 3333 O O . ASP A 1 433 ? 10.517 -2.767 24.199 1.00 94.88 433 ASP A O 1
ATOM 3337 N N . LEU A 1 434 ? 8.963 -2.171 22.692 1.00 94.81 434 LEU A N 1
ATOM 3338 C CA . LEU A 1 434 ? 9.490 -2.936 21.568 1.00 94.81 434 LEU A CA 1
ATOM 3339 C C . LEU A 1 434 ? 10.866 -2.418 21.132 1.00 94.81 434 LEU A C 1
ATOM 3341 O O . LEU A 1 434 ? 11.682 -3.204 20.648 1.00 94.81 434 LEU A O 1
ATOM 3345 N N . CYS A 1 435 ? 11.191 -1.144 21.384 1.00 93.12 435 CYS A N 1
ATOM 3346 C CA . CYS A 1 435 ? 12.542 -0.620 21.184 1.00 93.12 435 CYS A CA 1
ATOM 3347 C C . CYS A 1 435 ? 13.565 -1.343 22.065 1.00 93.12 435 CYS A C 1
ATOM 3349 O O . CYS A 1 435 ? 14.626 -1.724 21.569 1.00 93.12 435 CYS A O 1
ATOM 3351 N N . ALA A 1 436 ? 13.248 -1.561 23.344 1.00 92.06 436 ALA A N 1
ATOM 3352 C CA . ALA A 1 436 ? 14.128 -2.253 24.285 1.00 92.06 436 ALA A CA 1
ATOM 3353 C C . ALA A 1 436 ? 14.275 -3.751 23.964 1.00 92.06 436 ALA A C 1
ATOM 3355 O O . ALA A 1 436 ? 15.337 -4.333 24.191 1.00 92.06 436 ALA A O 1
ATOM 3356 N N . LEU A 1 437 ? 13.230 -4.373 23.406 1.00 92.44 437 LEU A N 1
ATOM 3357 C CA . LEU A 1 437 ? 13.264 -5.775 22.975 1.00 92.44 437 LEU A CA 1
ATOM 3358 C C . LEU A 1 437 ? 14.064 -5.990 21.684 1.00 92.44 437 LEU A C 1
ATOM 3360 O O . LEU A 1 437 ? 14.702 -7.027 21.543 1.00 92.44 437 LEU A O 1
ATOM 3364 N N . THR A 1 438 ? 14.050 -5.021 20.766 1.00 91.81 438 THR A N 1
ATOM 3365 C CA . THR A 1 438 ? 14.485 -5.245 19.373 1.00 91.81 438 THR A CA 1
ATOM 3366 C C . THR A 1 438 ? 15.838 -4.616 19.048 1.00 91.81 438 THR A C 1
ATOM 3368 O O . THR A 1 438 ? 16.591 -5.151 18.229 1.00 91.81 438 THR A O 1
ATOM 3371 N N . ARG A 1 439 ? 16.173 -3.479 19.676 1.00 91.38 439 ARG A N 1
ATOM 3372 C CA . ARG A 1 439 ? 17.367 -2.688 19.342 1.00 91.38 439 ARG A CA 1
ATOM 3373 C C . ARG A 1 439 ? 18.529 -2.926 20.287 1.00 91.38 439 ARG A C 1
ATOM 3375 O O . ARG A 1 439 ? 18.340 -3.125 21.486 1.00 91.38 439 ARG A O 1
ATOM 3382 N N . LYS A 1 440 ? 19.738 -2.835 19.744 1.00 90.12 440 LYS A N 1
ATOM 3383 C CA . LYS A 1 440 ? 20.998 -2.837 20.481 1.00 90.12 440 LYS A CA 1
ATOM 3384 C C . LYS A 1 440 ? 21.066 -1.630 21.410 1.00 90.12 440 LYS A C 1
ATOM 3386 O O . LYS A 1 440 ? 20.781 -0.502 21.011 1.00 90.12 440 LYS A O 1
ATOM 3391 N N . SER A 1 441 ? 21.508 -1.875 22.635 1.00 88.88 441 SER A N 1
ATOM 3392 C CA . SER A 1 441 ? 21.822 -0.857 23.640 1.00 88.88 441 SER A CA 1
ATOM 3393 C C . SER A 1 441 ? 23.017 -1.308 24.485 1.00 88.88 441 SER A C 1
ATOM 3395 O O . SER A 1 441 ? 23.539 -2.406 24.285 1.00 88.88 441 SER A O 1
ATOM 3397 N N . GLU A 1 442 ? 23.453 -0.487 25.445 1.00 87.81 442 GLU A N 1
ATOM 3398 C CA . GLU A 1 442 ? 24.457 -0.922 26.430 1.00 87.81 442 GLU A CA 1
ATOM 3399 C C . GLU A 1 442 ? 23.976 -2.131 27.256 1.00 87.81 442 GLU A C 1
ATOM 3401 O O . GLU A 1 442 ? 24.786 -2.990 27.609 1.00 87.81 442 GLU A O 1
ATOM 3406 N N . ASP A 1 443 ? 22.669 -2.225 27.522 1.00 88.00 443 ASP A N 1
ATOM 3407 C CA . ASP A 1 443 ? 22.060 -3.299 28.316 1.00 88.00 443 ASP A CA 1
ATOM 3408 C C . ASP A 1 443 ? 21.693 -4.532 27.472 1.00 88.00 443 ASP A C 1
ATOM 3410 O O . ASP A 1 443 ? 21.632 -5.651 27.986 1.00 88.00 443 ASP A O 1
ATOM 3414 N N . THR A 1 444 ? 21.474 -4.339 26.170 1.00 87.75 444 THR A N 1
ATOM 3415 C CA . THR A 1 444 ? 21.040 -5.373 25.217 1.00 87.75 444 THR A CA 1
ATOM 3416 C C . THR A 1 444 ? 21.909 -5.388 23.948 1.00 87.75 444 THR A C 1
ATOM 3418 O O . THR A 1 444 ? 21.404 -5.219 22.839 1.00 87.75 444 THR A O 1
ATOM 3421 N N . PRO A 1 445 ? 23.235 -5.590 24.056 1.00 86.88 445 PRO A N 1
ATOM 3422 C CA . PRO A 1 445 ? 24.151 -5.481 22.912 1.00 86.88 445 PRO A CA 1
ATOM 3423 C C . PRO A 1 445 ? 23.953 -6.576 21.851 1.00 86.88 445 PRO A C 1
ATOM 3425 O O . PRO A 1 445 ? 24.392 -6.415 20.714 1.00 86.88 445 PRO A O 1
ATOM 3428 N N . ASP A 1 446 ? 23.296 -7.676 22.225 1.00 85.81 446 ASP A N 1
ATOM 3429 C CA . ASP A 1 446 ? 23.024 -8.829 21.361 1.00 85.81 446 ASP A CA 1
ATOM 3430 C C . ASP A 1 446 ? 21.678 -8.740 20.624 1.00 85.81 446 ASP A C 1
ATOM 3432 O O . ASP A 1 446 ? 21.354 -9.638 19.846 1.00 85.81 446 ASP A O 1
ATOM 3436 N N . ASN A 1 447 ? 20.893 -7.679 20.844 1.00 88.81 447 ASN A N 1
ATOM 3437 C CA . ASN A 1 447 ? 19.666 -7.451 20.083 1.00 88.81 447 ASN A CA 1
ATOM 3438 C C . ASN A 1 447 ? 19.975 -7.282 18.586 1.00 88.81 447 ASN A C 1
ATOM 3440 O O . ASN A 1 447 ? 21.093 -6.953 18.190 1.00 88.81 447 ASN A O 1
ATOM 3444 N N . LEU A 1 448 ? 18.983 -7.529 17.733 1.00 86.62 448 LEU A N 1
ATOM 3445 C CA . LEU A 1 448 ? 19.222 -7.660 16.298 1.00 86.62 448 LEU A CA 1
ATOM 3446 C C . LEU A 1 448 ? 19.504 -6.318 15.615 1.00 86.62 448 LEU A C 1
ATOM 3448 O O . LEU A 1 448 ? 20.476 -6.194 14.862 1.00 86.62 448 LEU A O 1
ATOM 3452 N N . LEU A 1 449 ? 18.638 -5.336 15.867 1.00 90.44 449 LEU A N 1
ATOM 3453 C CA . LEU A 1 449 ? 18.627 -4.067 15.150 1.00 90.44 449 LEU A CA 1
ATOM 3454 C C . LEU A 1 449 ? 19.531 -3.038 15.819 1.00 90.44 449 LEU A C 1
ATOM 3456 O O . LEU A 1 449 ? 19.761 -3.077 17.024 1.00 90.44 449 LEU A O 1
ATOM 3460 N N . SER A 1 450 ? 20.058 -2.095 15.057 1.00 88.81 450 SER A N 1
ATOM 3461 C CA . SER A 1 450 ? 20.857 -0.997 15.577 1.00 88.81 450 SER A CA 1
ATOM 3462 C C . SER A 1 450 ? 20.028 -0.081 16.488 1.00 88.81 450 SER A C 1
ATOM 3464 O O . SER A 1 450 ? 18.798 -0.039 16.430 1.00 88.81 450 SER A O 1
ATOM 3466 N N . ALA A 1 451 ? 20.705 0.717 17.318 1.00 88.38 451 ALA A N 1
ATOM 3467 C CA . ALA A 1 451 ? 20.051 1.751 18.128 1.00 88.38 451 ALA A CA 1
ATOM 3468 C C . ALA A 1 451 ? 19.334 2.825 17.277 1.00 88.38 451 ALA A C 1
ATOM 3470 O O . ALA A 1 451 ? 18.502 3.573 17.791 1.00 88.38 451 ALA A O 1
ATOM 3471 N N . TRP A 1 452 ? 19.653 2.903 15.982 1.00 84.31 452 TRP A N 1
ATOM 3472 C CA . TRP A 1 452 ? 19.090 3.860 15.031 1.00 84.31 452 TRP A CA 1
ATOM 3473 C C . TRP A 1 452 ? 17.889 3.317 14.264 1.00 84.31 452 TRP A C 1
ATOM 3475 O O . TRP A 1 452 ? 17.220 4.097 13.588 1.00 84.31 452 TRP A O 1
ATOM 3485 N N . ALA A 1 453 ? 17.591 2.019 14.387 1.00 87.69 453 ALA A N 1
ATOM 3486 C CA . ALA A 1 453 ? 16.410 1.447 13.768 1.00 87.69 453 ALA A CA 1
ATOM 3487 C C . ALA A 1 453 ? 15.153 2.190 14.234 1.00 87.69 453 ALA A C 1
ATOM 3489 O O . ALA A 1 453 ? 15.002 2.533 15.417 1.00 87.69 453 ALA A O 1
ATOM 3490 N N . ARG A 1 454 ? 14.272 2.453 13.274 1.00 86.88 454 ARG A N 1
ATOM 3491 C CA . ARG A 1 454 ? 13.058 3.256 13.442 1.00 86.88 454 ARG A CA 1
ATOM 3492 C C . ARG A 1 454 ? 11.834 2.459 13.035 1.00 86.88 454 ARG A C 1
ATOM 3494 O O . ARG A 1 454 ? 11.928 1.612 12.152 1.00 86.88 454 ARG A O 1
ATOM 3501 N N . VAL A 1 455 ? 10.699 2.731 13.660 1.00 85.88 455 VAL A N 1
ATOM 3502 C CA . VAL A 1 455 ? 9.442 2.057 13.335 1.00 85.88 455 VAL A CA 1
ATOM 3503 C C . VAL A 1 455 ? 8.743 2.819 12.216 1.00 85.88 455 VAL A C 1
ATOM 3505 O O . VAL A 1 455 ? 8.448 4.011 12.346 1.00 85.88 455 VAL A O 1
ATOM 3508 N N . SER A 1 456 ? 8.461 2.125 11.120 1.00 74.69 456 SER A N 1
ATOM 3509 C CA . SER A 1 456 ? 7.663 2.649 10.010 1.00 74.69 456 SER A CA 1
ATOM 3510 C C . SER A 1 456 ? 6.170 2.579 10.329 1.00 74.69 456 SER A C 1
ATOM 3512 O O . SER A 1 456 ? 5.451 3.535 10.055 1.00 74.69 456 SER A O 1
ATOM 3514 N N . GLY A 1 457 ? 5.728 1.496 10.972 1.00 68.88 457 GLY A N 1
ATOM 3515 C CA . GLY A 1 457 ? 4.347 1.294 11.409 1.00 68.88 457 GLY A CA 1
ATOM 3516 C C . GLY A 1 457 ? 4.059 -0.169 11.735 1.00 68.88 457 GLY A C 1
ATOM 3517 O O . GLY A 1 457 ? 4.934 -1.028 11.587 1.00 68.88 457 GLY A O 1
ATOM 3518 N N . VAL A 1 458 ? 2.830 -0.443 12.170 1.00 75.19 458 VAL A N 1
ATOM 3519 C CA . VAL A 1 458 ? 2.281 -1.805 12.214 1.00 75.19 458 VAL A CA 1
ATOM 3520 C C . VAL A 1 458 ? 1.938 -2.217 10.784 1.00 75.19 458 VAL A C 1
ATOM 3522 O O . VAL A 1 458 ? 1.332 -1.438 10.055 1.00 75.19 458 VAL A O 1
ATOM 3525 N N . THR A 1 459 ? 2.352 -3.410 10.368 1.00 69.38 459 THR A N 1
ATOM 3526 C CA . THR A 1 459 ? 2.164 -3.904 8.991 1.00 69.38 459 THR A CA 1
ATOM 3527 C C . THR A 1 459 ? 1.393 -5.206 8.898 1.00 69.38 459 THR A C 1
ATOM 3529 O O . THR A 1 459 ? 0.810 -5.480 7.855 1.00 69.38 459 THR A O 1
ATOM 3532 N N . ALA A 1 460 ? 1.327 -5.974 9.982 1.00 69.19 460 ALA A N 1
ATOM 3533 C CA . ALA A 1 460 ? 0.426 -7.110 10.100 1.00 69.19 460 ALA A CA 1
ATOM 3534 C C . ALA A 1 460 ? 0.025 -7.295 11.563 1.00 69.19 460 ALA A C 1
ATOM 3536 O O . ALA A 1 460 ? 0.781 -6.948 12.472 1.00 69.19 460 ALA A O 1
ATOM 3537 N N . ALA A 1 461 ? -1.154 -7.852 11.800 1.00 79.38 461 ALA A N 1
ATOM 3538 C CA . ALA A 1 461 ? -1.565 -8.319 13.113 1.00 79.38 461 ALA A CA 1
ATOM 3539 C C . ALA A 1 461 ? -2.577 -9.451 12.943 1.00 79.38 461 ALA A C 1
ATOM 3541 O O . ALA A 1 461 ? -3.522 -9.328 12.167 1.00 79.38 461 ALA A O 1
ATOM 3542 N N . GLU A 1 462 ? -2.382 -10.548 13.667 1.00 76.19 462 GLU A N 1
ATOM 3543 C CA . GLU A 1 462 ? -3.299 -11.686 13.663 1.00 76.19 462 GLU A CA 1
ATOM 3544 C C . GLU A 1 462 ? -3.312 -12.331 15.048 1.00 76.19 462 GLU A C 1
ATOM 3546 O O . GLU A 1 462 ? -2.265 -12.694 15.600 1.00 76.19 462 GLU A O 1
ATOM 3551 N N . GLY A 1 463 ? -4.509 -12.468 15.622 1.00 83.94 463 GLY A N 1
ATOM 3552 C CA . GLY A 1 463 ? -4.687 -12.993 16.971 1.00 83.94 463 GLY A CA 1
ATOM 3553 C C . GLY A 1 463 ? -3.795 -12.260 17.976 1.00 83.94 463 GLY A C 1
ATOM 3554 O O . GLY A 1 463 ? -3.821 -11.037 18.091 1.00 83.94 463 GLY A O 1
ATOM 3555 N N . ASN A 1 464 ? -2.954 -13.008 18.685 1.00 87.69 464 ASN A N 1
ATOM 3556 C CA . ASN A 1 464 ? -2.045 -12.450 19.688 1.00 87.69 464 ASN A CA 1
ATOM 3557 C C . ASN A 1 464 ? -0.692 -11.991 19.122 1.00 87.69 464 ASN A C 1
ATOM 3559 O O . ASN A 1 464 ? 0.260 -11.809 19.886 1.00 87.69 464 ASN A O 1
ATOM 3563 N N . THR A 1 465 ? -0.576 -11.828 17.806 1.00 88.81 465 THR A N 1
ATOM 3564 C CA . THR A 1 465 ? 0.662 -11.403 17.152 1.00 88.81 465 THR A CA 1
ATOM 3565 C C . THR A 1 465 ? 0.508 -10.061 16.454 1.00 88.81 465 THR A C 1
ATOM 3567 O O . THR A 1 465 ? -0.539 -9.760 15.888 1.00 88.81 465 THR A O 1
ATOM 3570 N N . VAL A 1 466 ? 1.569 -9.257 16.494 1.00 88.44 466 VAL A N 1
ATOM 3571 C CA . VAL A 1 466 ? 1.663 -7.979 15.785 1.00 88.44 466 VAL A CA 1
ATOM 3572 C C . VAL A 1 466 ? 3.037 -7.850 15.141 1.00 88.44 466 VAL A C 1
ATOM 3574 O O . VAL A 1 466 ? 4.057 -8.113 15.775 1.00 88.44 466 VAL A O 1
ATOM 3577 N N . THR A 1 467 ? 3.079 -7.438 13.884 1.00 87.19 467 THR A N 1
ATOM 3578 C CA . THR A 1 467 ? 4.297 -7.172 13.125 1.00 87.19 467 THR A CA 1
ATOM 3579 C C . THR A 1 467 ? 4.456 -5.676 12.947 1.00 87.19 467 THR A C 1
ATOM 3581 O O . THR A 1 467 ? 3.584 -5.006 12.396 1.00 87.19 467 THR A O 1
ATOM 3584 N N . LEU A 1 468 ? 5.590 -5.148 13.404 1.00 86.25 468 LEU A N 1
ATOM 3585 C CA . LEU A 1 468 ? 6.014 -3.792 13.078 1.00 86.25 468 LEU A CA 1
ATOM 3586 C C . LEU A 1 468 ? 7.072 -3.872 11.988 1.00 86.25 468 LEU A C 1
ATOM 3588 O O . LEU A 1 468 ? 8.042 -4.624 12.114 1.00 86.25 468 LEU A O 1
ATOM 3592 N N . THR A 1 469 ? 6.936 -3.051 10.953 1.00 86.12 469 THR A N 1
ATOM 3593 C CA . THR A 1 469 ? 8.029 -2.849 10.005 1.00 86.12 469 THR A CA 1
ATOM 3594 C C . THR A 1 469 ? 9.001 -1.835 10.579 1.00 86.12 469 THR A C 1
ATOM 3596 O O . THR A 1 469 ? 8.656 -0.677 10.825 1.00 86.12 469 THR A O 1
ATOM 3599 N N . TRP A 1 470 ? 10.236 -2.278 10.776 1.00 88.44 470 TRP A N 1
ATOM 3600 C CA . TRP A 1 470 ? 11.358 -1.432 11.142 1.00 88.44 470 TRP A CA 1
ATOM 3601 C C . TRP A 1 470 ? 12.112 -1.013 9.890 1.00 88.44 470 TRP A C 1
ATOM 3603 O O . TRP A 1 470 ? 12.285 -1.798 8.965 1.00 88.44 470 TRP A O 1
ATOM 3613 N N . THR A 1 471 ? 12.617 0.210 9.876 1.00 86.75 471 THR A N 1
ATOM 3614 C CA . THR A 1 471 ? 13.649 0.618 8.932 1.00 86.75 471 THR A CA 1
ATOM 3615 C C . THR A 1 471 ? 15.002 0.505 9.621 1.00 86.75 471 THR A C 1
ATOM 3617 O O . THR A 1 471 ? 15.253 1.188 10.617 1.00 86.75 471 THR A O 1
ATOM 3620 N N . GLU A 1 472 ? 15.875 -0.339 9.082 1.00 87.44 472 GLU A N 1
ATOM 3621 C CA . GLU A 1 472 ? 17.257 -0.514 9.525 1.00 87.44 472 GLU A CA 1
ATOM 3622 C C . GLU A 1 472 ? 18.215 0.092 8.496 1.00 87.44 472 GLU A C 1
ATOM 3624 O O . GLU A 1 472 ? 17.953 0.051 7.296 1.00 87.44 472 GLU A O 1
ATOM 3629 N N . THR A 1 473 ? 19.338 0.642 8.953 1.00 86.50 473 THR A N 1
ATOM 3630 C CA . THR A 1 473 ? 20.426 1.088 8.074 1.00 86.50 473 THR A CA 1
ATOM 3631 C C . THR A 1 473 ? 21.608 0.141 8.223 1.00 86.50 473 THR A C 1
ATOM 3633 O O . THR A 1 473 ? 22.440 0.295 9.116 1.00 86.50 473 THR A O 1
ATOM 3636 N N . LEU A 1 474 ? 21.677 -0.846 7.332 1.00 88.12 474 LEU A N 1
ATOM 3637 C CA . LEU A 1 474 ? 22.778 -1.803 7.265 1.00 88.12 474 LEU A CA 1
ATOM 3638 C C . LEU A 1 474 ? 23.998 -1.151 6.615 1.00 88.12 474 LEU A C 1
ATOM 3640 O O . LEU A 1 474 ? 23.885 -0.454 5.605 1.00 88.12 474 LEU A O 1
ATOM 3644 N N . MET A 1 475 ? 25.190 -1.424 7.136 1.00 88.12 475 MET A N 1
ATOM 3645 C CA . MET A 1 475 ? 26.421 -0.826 6.608 1.00 88.12 475 MET A CA 1
ATOM 3646 C C . MET A 1 475 ? 26.786 -1.360 5.215 1.00 88.12 475 MET A C 1
ATOM 3648 O O . MET A 1 475 ? 27.495 -0.702 4.452 1.00 88.12 475 MET A O 1
ATOM 3652 N N . SER A 1 476 ? 26.315 -2.558 4.868 1.00 90.06 476 SER A N 1
ATOM 3653 C CA . SER A 1 476 ? 26.495 -3.177 3.552 1.00 90.06 476 SER A CA 1
ATOM 3654 C C . SER A 1 476 ? 25.368 -2.851 2.567 1.00 90.06 476 SER A C 1
ATOM 3656 O O . SER A 1 476 ? 25.653 -2.571 1.403 1.00 90.06 476 SER A O 1
ATOM 3658 N N . ALA A 1 477 ? 24.108 -2.868 3.001 1.00 87.19 477 ALA A N 1
ATOM 3659 C CA . ALA A 1 477 ? 22.941 -2.747 2.118 1.00 87.19 477 ALA A CA 1
ATOM 3660 C C . ALA A 1 477 ? 22.248 -1.374 2.165 1.00 87.19 477 ALA A C 1
ATOM 3662 O O . ALA A 1 477 ? 21.338 -1.118 1.383 1.00 87.19 477 ALA A O 1
ATOM 3663 N N . GLY A 1 478 ? 22.673 -0.471 3.052 1.00 85.38 478 GLY A N 1
ATOM 3664 C CA . GLY A 1 478 ? 21.954 0.775 3.290 1.00 85.38 478 GLY A CA 1
ATOM 3665 C C . GLY A 1 478 ? 20.608 0.528 3.966 1.00 85.38 478 GLY A C 1
ATOM 3666 O O . GLY A 1 478 ? 20.460 -0.390 4.776 1.00 85.38 478 GLY A O 1
ATOM 3667 N N . ILE A 1 479 ? 19.636 1.378 3.650 1.00 82.06 479 ILE A N 1
ATOM 3668 C CA . ILE A 1 479 ? 18.287 1.306 4.216 1.00 82.06 479 ILE A CA 1
ATOM 3669 C C . ILE A 1 479 ? 17.559 0.035 3.746 1.00 82.06 479 ILE A C 1
ATOM 3671 O O . ILE A 1 479 ? 17.411 -0.201 2.544 1.00 82.06 479 ILE A O 1
ATOM 3675 N N . VAL A 1 480 ? 17.051 -0.750 4.698 1.00 82.38 480 VAL A N 1
ATOM 3676 C CA . VAL A 1 480 ? 16.200 -1.923 4.456 1.00 82.38 480 VAL A CA 1
ATOM 3677 C C . VAL A 1 480 ? 14.986 -1.934 5.384 1.00 82.38 480 VAL A C 1
ATOM 3679 O O . VAL A 1 480 ? 15.059 -1.491 6.532 1.00 82.38 480 VAL A O 1
ATOM 3682 N N . SER A 1 481 ? 13.881 -2.487 4.889 1.00 83.62 481 SER A N 1
ATOM 3683 C CA . SER A 1 481 ? 12.690 -2.784 5.687 1.00 83.62 481 SER A CA 1
ATOM 3684 C C . SER A 1 481 ? 12.841 -4.147 6.361 1.00 83.62 481 SER A C 1
ATOM 3686 O O . SER A 1 481 ? 13.210 -5.129 5.716 1.00 83.62 481 SER A O 1
ATOM 3688 N N . VAL A 1 482 ? 12.562 -4.203 7.659 1.00 87.75 482 VAL A N 1
ATOM 3689 C CA . VAL A 1 482 ? 12.716 -5.387 8.505 1.00 87.75 482 VAL A CA 1
ATOM 3690 C C . VAL A 1 482 ? 11.407 -5.616 9.271 1.00 87.75 482 VAL A C 1
ATOM 3692 O O . VAL A 1 482 ? 11.166 -4.939 10.272 1.00 87.75 482 VAL A O 1
ATOM 3695 N N . PRO A 1 483 ? 10.531 -6.526 8.812 1.00 86.25 483 PRO A N 1
ATOM 3696 C CA . PRO A 1 483 ? 9.301 -6.856 9.526 1.00 86.25 483 PRO A CA 1
ATOM 3697 C C . PRO A 1 483 ? 9.630 -7.684 10.773 1.00 86.25 483 PRO A C 1
ATOM 3699 O O . PRO A 1 483 ? 10.162 -8.786 10.671 1.00 86.25 483 PRO A O 1
ATOM 3702 N N . VAL A 1 484 ? 9.328 -7.162 11.960 1.00 89.88 484 VAL A N 1
ATOM 3703 C CA . VAL A 1 484 ? 9.571 -7.846 13.237 1.00 89.88 484 VAL A CA 1
ATOM 3704 C C . VAL A 1 484 ? 8.234 -8.179 13.881 1.00 89.88 484 VAL A C 1
ATOM 3706 O O . VAL A 1 484 ? 7.457 -7.279 14.194 1.00 89.88 484 VAL A O 1
ATOM 3709 N N . THR A 1 485 ? 7.979 -9.470 14.091 1.00 91.25 485 THR A N 1
ATOM 3710 C CA . THR A 1 485 ? 6.749 -9.961 14.720 1.00 91.25 485 THR A CA 1
ATOM 3711 C C . THR A 1 485 ? 6.936 -10.123 16.224 1.00 91.25 485 THR A C 1
ATOM 3713 O O . THR A 1 485 ? 7.949 -10.640 16.693 1.00 91.25 485 THR A O 1
ATOM 3716 N N . TYR A 1 486 ? 5.930 -9.727 16.990 1.00 93.19 486 TYR A N 1
ATOM 3717 C CA . TYR A 1 486 ? 5.851 -9.868 18.435 1.00 93.19 486 TYR A CA 1
ATOM 3718 C C . TYR A 1 486 ? 4.613 -10.680 18.793 1.00 93.19 486 TYR A C 1
ATOM 3720 O O . TYR A 1 486 ? 3.549 -10.466 18.224 1.00 93.19 486 TYR A O 1
ATOM 3728 N N . GLU A 1 487 ? 4.747 -11.600 19.740 1.00 92.88 487 GLU A N 1
ATOM 3729 C CA . GLU A 1 487 ? 3.659 -12.430 20.253 1.00 92.88 487 GLU A CA 1
ATOM 3730 C C . GLU A 1 487 ? 3.369 -12.082 21.712 1.00 92.88 487 GLU A C 1
ATOM 3732 O O . GLU A 1 487 ? 4.287 -11.942 22.525 1.00 92.88 487 GLU A O 1
ATOM 3737 N N . ILE A 1 488 ? 2.084 -11.972 22.041 1.00 91.38 488 ILE A N 1
ATOM 3738 C CA . ILE A 1 488 ? 1.580 -11.717 23.388 1.00 91.38 488 ILE A CA 1
ATOM 3739 C C . ILE A 1 488 ? 1.086 -13.031 23.989 1.00 91.38 488 ILE A C 1
ATOM 3741 O O . ILE A 1 488 ? 0.037 -13.562 23.623 1.00 91.38 488 ILE A O 1
ATOM 3745 N N . THR A 1 489 ? 1.815 -13.549 24.975 1.00 89.81 489 THR A N 1
ATOM 3746 C CA . THR A 1 489 ? 1.425 -14.761 25.706 1.00 89.81 489 THR A CA 1
ATOM 3747 C C . THR A 1 489 ? 1.411 -14.497 27.204 1.00 89.81 489 THR A C 1
ATOM 3749 O O . THR A 1 489 ? 2.447 -14.254 27.821 1.00 89.81 489 THR A O 1
ATOM 3752 N N . GLY A 1 490 ? 0.228 -14.576 27.821 1.00 84.00 490 GLY A N 1
ATOM 3753 C CA . GLY A 1 490 ? 0.078 -14.445 29.275 1.00 84.00 490 GLY A CA 1
ATOM 3754 C C . GLY A 1 490 ? 0.567 -13.103 29.836 1.00 84.00 490 GLY A C 1
ATOM 3755 O O . GLY A 1 490 ? 1.172 -13.087 30.908 1.00 84.00 490 GLY A O 1
ATOM 3756 N N . GLY A 1 491 ? 0.347 -12.005 29.102 1.00 84.62 491 GLY A N 1
ATOM 3757 C CA . GLY A 1 491 ? 0.798 -10.657 29.472 1.00 84.62 491 GLY A CA 1
ATOM 3758 C C . GLY A 1 491 ? 2.302 -10.421 29.289 1.00 84.62 491 GLY A C 1
ATOM 3759 O O . GLY A 1 491 ? 2.840 -9.446 29.806 1.00 84.62 491 GLY A O 1
ATOM 3760 N N . GLN A 1 492 ? 3.007 -11.320 28.598 1.00 90.06 492 GLN A N 1
ATOM 3761 C CA . GLN A 1 492 ? 4.400 -11.128 28.199 1.00 90.06 492 GLN A CA 1
ATOM 3762 C C . GLN A 1 492 ? 4.490 -10.976 26.685 1.00 90.06 492 GLN A C 1
ATOM 3764 O O . GLN A 1 492 ? 3.812 -11.698 25.958 1.00 90.06 492 GLN A O 1
ATOM 3769 N N . VAL A 1 493 ? 5.359 -10.073 26.233 1.00 95.00 493 VAL A N 1
ATOM 3770 C CA . VAL A 1 493 ? 5.645 -9.860 24.811 1.00 95.00 493 VAL A CA 1
ATOM 3771 C C . VAL A 1 493 ? 6.985 -10.500 24.469 1.00 95.00 493 VAL A C 1
ATOM 3773 O O . VAL A 1 493 ? 7.997 -10.211 25.114 1.00 95.00 493 VAL A O 1
ATOM 3776 N N . THR A 1 494 ? 7.002 -11.359 23.455 1.00 92.31 494 THR A N 1
ATOM 3777 C CA . THR A 1 494 ? 8.221 -11.975 22.918 1.00 92.31 494 THR A CA 1
ATOM 3778 C C . THR A 1 494 ? 8.367 -11.669 21.439 1.00 92.31 494 THR A C 1
ATOM 3780 O O . THR A 1 494 ? 7.399 -11.751 20.693 1.00 92.31 494 THR A O 1
ATOM 3783 N N . GLN A 1 495 ? 9.581 -11.345 20.999 1.00 89.75 495 GLN A N 1
ATOM 3784 C CA . GLN A 1 495 ? 9.892 -11.206 19.580 1.00 89.75 495 GLN A CA 1
ATOM 3785 C C . GLN A 1 495 ? 9.976 -12.596 18.933 1.00 89.75 495 GLN A C 1
ATOM 3787 O O . GLN A 1 495 ? 10.788 -13.426 19.349 1.00 89.75 495 GLN A O 1
ATOM 3792 N N . ASN A 1 496 ? 9.151 -12.837 17.917 1.00 72.19 496 ASN A N 1
ATOM 3793 C CA . ASN A 1 496 ? 9.146 -14.054 17.122 1.00 72.19 496 ASN A CA 1
ATOM 3794 C C . ASN A 1 496 ? 9.898 -13.831 15.809 1.00 72.19 496 ASN A C 1
ATOM 3796 O O . ASN A 1 496 ? 9.721 -12.818 15.141 1.00 72.19 496 ASN A O 1
ATOM 3800 N N . ALA A 1 497 ? 10.679 -14.845 15.438 1.00 65.06 497 ALA A N 1
ATOM 3801 C CA . ALA A 1 497 ? 11.555 -14.937 14.270 1.00 65.06 497 ALA A CA 1
ATOM 3802 C C . ALA A 1 497 ? 12.997 -14.430 14.470 1.00 65.06 497 ALA A C 1
ATOM 3804 O O . ALA A 1 497 ? 13.282 -13.247 14.634 1.00 65.06 497 ALA A O 1
ATOM 3805 N N . ASP A 1 498 ? 13.907 -15.401 14.385 1.00 73.94 498 ASP A N 1
ATOM 3806 C CA . ASP A 1 498 ? 15.318 -15.273 14.034 1.00 73.94 498 ASP A CA 1
ATOM 3807 C C . ASP A 1 498 ? 15.656 -16.511 13.168 1.00 73.94 498 ASP A C 1
ATOM 3809 O O . ASP A 1 498 ? 15.394 -17.641 13.603 1.00 73.94 498 ASP A O 1
ATOM 3813 N N . PRO A 1 499 ? 16.160 -16.354 11.931 1.00 84.06 499 PRO A N 1
ATOM 3814 C CA . PRO A 1 499 ? 16.398 -15.088 11.245 1.00 84.06 499 PRO A CA 1
ATOM 3815 C C . PRO A 1 499 ? 15.107 -14.376 10.837 1.00 84.06 499 PRO A C 1
ATOM 3817 O O . PRO A 1 499 ? 14.117 -15.017 10.483 1.00 84.06 499 PRO A O 1
ATOM 3820 N N . ILE A 1 500 ? 15.150 -13.048 10.825 1.00 85.81 500 ILE A N 1
ATOM 3821 C CA . ILE A 1 500 ? 14.056 -12.215 10.325 1.00 85.81 500 ILE A CA 1
ATOM 3822 C C . ILE A 1 500 ? 14.096 -12.205 8.796 1.00 85.81 500 ILE A C 1
ATOM 3824 O O . ILE A 1 500 ? 15.179 -12.000 8.241 1.00 85.81 500 ILE A O 1
ATOM 3828 N N . PRO A 1 501 ? 12.974 -12.444 8.094 1.00 85.50 501 PRO A N 1
ATOM 3829 C CA . PRO A 1 501 ? 12.940 -12.366 6.639 1.00 85.50 501 PRO A CA 1
ATOM 3830 C C . PRO A 1 501 ? 13.195 -10.935 6.144 1.00 85.50 501 PRO A C 1
ATOM 3832 O O . PRO A 1 501 ? 12.783 -9.960 6.762 1.00 85.50 501 PRO A O 1
ATOM 3835 N N . LEU A 1 502 ? 13.879 -10.829 5.006 1.00 86.06 502 LEU A N 1
ATOM 3836 C CA . LEU A 1 502 ? 14.009 -9.593 4.230 1.00 86.06 502 LEU A CA 1
ATOM 3837 C C . LEU A 1 502 ? 13.317 -9.786 2.878 1.00 86.06 502 LEU A C 1
ATOM 3839 O O . LEU A 1 502 ? 13.051 -10.927 2.488 1.00 86.06 502 LEU A O 1
ATOM 3843 N N . ASP A 1 503 ? 13.083 -8.687 2.160 1.00 78.38 503 ASP A N 1
ATOM 3844 C CA . ASP A 1 503 ? 12.531 -8.709 0.804 1.00 78.38 503 ASP A CA 1
ATOM 3845 C C . ASP A 1 503 ? 13.450 -9.477 -0.165 1.00 78.38 503 ASP A C 1
ATOM 3847 O O . ASP A 1 503 ? 14.446 -8.967 -0.687 1.00 78.38 503 ASP A O 1
ATOM 3851 N N . ALA A 1 504 ? 13.074 -10.734 -0.401 1.00 76.44 504 ALA A N 1
ATOM 3852 C CA . ALA A 1 504 ? 13.771 -11.650 -1.287 1.00 76.44 504 ALA A CA 1
ATOM 3853 C C . ALA A 1 504 ? 13.521 -11.360 -2.777 1.00 76.44 504 ALA A C 1
ATOM 3855 O O . ALA A 1 504 ? 14.217 -11.941 -3.618 1.00 76.44 504 ALA A O 1
ATOM 3856 N N . GLN A 1 505 ? 12.537 -10.520 -3.112 1.00 76.88 505 GLN A N 1
ATOM 3857 C CA . GLN A 1 505 ? 12.251 -10.116 -4.486 1.00 76.88 505 GLN A CA 1
ATOM 3858 C C . GLN A 1 505 ? 13.212 -9.016 -4.938 1.00 76.88 505 GLN A C 1
ATOM 3860 O O . GLN A 1 505 ? 13.642 -9.024 -6.094 1.00 76.88 505 GLN A O 1
ATOM 3865 N N . LYS A 1 506 ? 13.642 -8.136 -4.022 1.00 79.81 506 LYS A N 1
ATOM 3866 C CA . LYS A 1 506 ? 14.653 -7.121 -4.324 1.00 79.81 506 LYS A CA 1
ATOM 3867 C C . LYS A 1 506 ? 15.974 -7.756 -4.754 1.00 79.81 506 LYS A C 1
ATOM 3869 O O . LYS A 1 506 ? 16.614 -8.516 -4.020 1.00 79.81 506 LYS A O 1
ATOM 3874 N N . VAL A 1 507 ? 16.403 -7.384 -5.956 1.00 85.94 507 VAL A N 1
ATOM 3875 C CA . VAL A 1 507 ? 17.690 -7.767 -6.538 1.00 85.94 507 VAL A CA 1
ATOM 3876 C C . VAL A 1 507 ? 18.717 -6.680 -6.240 1.00 85.94 507 VAL A C 1
ATOM 3878 O O . VAL A 1 507 ? 18.455 -5.497 -6.427 1.00 85.94 507 VAL A O 1
ATOM 3881 N N . TRP A 1 508 ? 19.894 -7.097 -5.787 1.00 88.94 508 TRP A N 1
ATOM 3882 C CA . TRP A 1 508 ? 20.993 -6.229 -5.387 1.00 88.94 508 TRP A CA 1
ATOM 3883 C C . TRP A 1 508 ? 22.220 -6.512 -6.239 1.00 88.94 508 TRP A C 1
ATOM 3885 O O . TRP A 1 508 ? 22.674 -7.658 -6.321 1.00 88.94 508 TRP A O 1
ATOM 3895 N N . THR A 1 509 ? 22.789 -5.476 -6.839 1.00 89.50 509 THR A N 1
ATOM 3896 C CA . THR A 1 509 ? 23.963 -5.563 -7.704 1.00 89.50 509 THR A CA 1
ATOM 3897 C C . THR A 1 509 ? 25.206 -5.246 -6.899 1.00 89.50 509 THR A C 1
ATOM 3899 O O . THR A 1 509 ? 25.392 -4.125 -6.423 1.00 89.50 509 THR A O 1
ATOM 3902 N N . SER A 1 510 ? 26.110 -6.212 -6.745 1.00 90.75 510 SER A N 1
ATOM 3903 C CA . SER A 1 510 ? 27.303 -5.971 -5.942 1.00 90.75 510 SER A CA 1
ATOM 3904 C C . SER A 1 510 ? 28.263 -4.990 -6.617 1.00 90.75 510 SER A C 1
ATOM 3906 O O . SER A 1 510 ? 28.613 -5.125 -7.788 1.00 90.75 510 SER A O 1
ATOM 3908 N N . GLY A 1 511 ? 28.750 -4.011 -5.860 1.00 86.44 511 GLY A N 1
ATOM 3909 C CA . GLY A 1 511 ? 29.844 -3.124 -6.254 1.00 86.44 511 GLY A CA 1
ATOM 3910 C C . GLY A 1 511 ? 31.234 -3.669 -5.908 1.00 86.44 511 GLY A C 1
ATOM 3911 O O . GLY A 1 511 ? 32.237 -3.054 -6.271 1.00 86.44 511 GLY A O 1
ATOM 3912 N N . ARG A 1 512 ? 31.335 -4.799 -5.193 1.00 87.50 512 ARG A N 1
ATOM 3913 C CA . ARG A 1 512 ? 32.607 -5.315 -4.660 1.00 87.50 512 ARG A CA 1
ATOM 3914 C C . ARG A 1 512 ? 32.656 -6.835 -4.584 1.00 87.50 512 ARG A C 1
ATOM 3916 O O . ARG A 1 512 ? 31.715 -7.530 -4.928 1.00 87.50 512 ARG A O 1
ATOM 3923 N N . THR A 1 513 ? 33.798 -7.353 -4.145 1.00 92.75 513 THR A N 1
ATOM 3924 C CA . THR A 1 513 ? 33.956 -8.779 -3.866 1.00 92.75 513 THR A CA 1
ATOM 3925 C C . THR A 1 513 ? 33.761 -9.057 -2.378 1.00 92.75 513 THR A C 1
ATOM 3927 O O . THR A 1 513 ? 34.416 -8.411 -1.560 1.00 92.75 513 THR A O 1
ATOM 3930 N N . PHE A 1 514 ? 32.933 -10.043 -2.027 1.00 94.12 514 PHE A N 1
ATOM 3931 C CA . PHE A 1 514 ? 32.791 -10.541 -0.654 1.00 94.12 514 PHE A CA 1
ATOM 3932 C C . PHE A 1 514 ? 32.507 -12.050 -0.616 1.00 94.12 514 PHE A C 1
ATOM 3934 O O . PHE A 1 514 ? 32.016 -12.634 -1.584 1.00 94.12 514 PHE A O 1
ATOM 3941 N N . GLU A 1 515 ? 32.874 -12.694 0.492 1.00 97.25 515 GLU A N 1
ATOM 3942 C CA . GLU A 1 515 ? 32.622 -14.120 0.718 1.00 97.25 515 GLU A CA 1
ATOM 3943 C C . GLU A 1 515 ? 31.294 -14.322 1.445 1.00 97.25 515 GLU A C 1
ATOM 3945 O O . GLU A 1 515 ? 30.953 -13.580 2.366 1.00 97.25 515 GLU A O 1
ATOM 3950 N N . VAL A 1 516 ? 30.565 -15.355 1.032 1.00 98.06 516 VAL A N 1
ATOM 3951 C CA . VAL A 1 516 ? 29.307 -15.780 1.638 1.00 98.06 516 VAL A CA 1
ATOM 3952 C C . VAL A 1 516 ? 29.535 -17.130 2.298 1.00 98.06 516 VAL A C 1
ATOM 3954 O O . VAL A 1 516 ? 29.974 -18.083 1.656 1.00 98.06 516 VAL A O 1
ATOM 3957 N N . MET A 1 517 ? 29.249 -17.207 3.589 1.00 97.94 517 MET A N 1
ATOM 3958 C CA . MET A 1 517 ? 29.515 -18.336 4.471 1.00 97.94 517 MET A CA 1
ATOM 3959 C C . MET A 1 517 ? 28.329 -19.298 4.544 1.00 97.94 517 MET A C 1
ATOM 3961 O O . MET A 1 517 ? 27.184 -18.932 4.287 1.00 97.94 517 MET A O 1
ATOM 3965 N N . THR A 1 518 ? 28.600 -20.546 4.924 1.00 96.00 518 THR A N 1
ATOM 3966 C CA . THR A 1 518 ? 27.548 -21.565 5.113 1.00 96.00 518 THR A CA 1
ATOM 3967 C C . THR A 1 518 ? 26.585 -21.241 6.258 1.00 96.00 518 THR A C 1
ATOM 3969 O O . THR A 1 518 ? 25.382 -21.441 6.124 1.00 96.00 518 THR A O 1
ATOM 3972 N N . GLU A 1 519 ? 27.108 -20.713 7.365 1.00 95.56 519 GLU A N 1
ATOM 3973 C CA . GLU A 1 519 ? 26.361 -20.374 8.579 1.00 95.56 519 GLU A CA 1
ATOM 3974 C C . GLU A 1 519 ? 26.890 -19.049 9.164 1.00 95.56 519 GLU A C 1
ATOM 3976 O O . GLU A 1 519 ? 28.086 -18.754 8.998 1.00 95.56 519 GLU A O 1
ATOM 3981 N N . PRO A 1 520 ? 26.048 -18.265 9.866 1.00 94.44 520 PRO A N 1
ATOM 3982 C CA . PRO A 1 520 ? 26.484 -17.071 10.587 1.00 94.44 520 PRO A CA 1
ATOM 3983 C C . PRO A 1 520 ? 27.593 -17.395 11.597 1.00 94.44 520 PRO A C 1
ATOM 3985 O O . PRO A 1 520 ? 27.507 -18.366 12.347 1.00 94.44 520 PRO A O 1
ATOM 3988 N N . GLY A 1 521 ? 28.653 -16.590 11.622 1.00 92.12 521 GLY A N 1
ATOM 3989 C CA . GLY A 1 521 ? 29.799 -16.784 12.519 1.00 92.12 521 GLY A CA 1
ATOM 3990 C C . GLY A 1 521 ? 30.795 -17.862 12.075 1.00 92.12 521 GLY A C 1
ATOM 3991 O O . GLY A 1 521 ? 31.774 -18.096 12.784 1.00 92.12 521 GLY A O 1
ATOM 3992 N N . SER A 1 522 ? 30.577 -18.524 10.933 1.00 91.81 522 SER A N 1
ATOM 3993 C CA . SER A 1 522 ? 31.515 -19.520 10.398 1.00 91.81 522 SER A CA 1
ATOM 3994 C C . SER A 1 522 ? 32.577 -18.900 9.481 1.00 91.81 522 SER A C 1
ATOM 3996 O O . SER A 1 522 ? 32.301 -17.956 8.749 1.00 91.81 522 SER A O 1
ATOM 3998 N N . ASP A 1 523 ? 33.770 -19.504 9.450 1.00 90.81 523 ASP A N 1
ATOM 3999 C CA . ASP A 1 523 ? 34.845 -19.171 8.493 1.00 90.81 523 ASP A CA 1
ATOM 4000 C C . ASP A 1 523 ? 34.771 -20.019 7.200 1.00 90.81 523 ASP A C 1
ATOM 4002 O O . ASP A 1 523 ? 35.728 -20.096 6.427 1.00 90.81 523 ASP A O 1
ATOM 4006 N N . THR A 1 524 ? 33.677 -20.762 6.990 1.00 95.25 524 THR A N 1
ATOM 4007 C CA . THR A 1 524 ? 33.544 -21.688 5.853 1.00 95.25 524 THR A CA 1
ATOM 4008 C C . THR A 1 524 ? 32.791 -21.018 4.711 1.00 95.25 524 THR A C 1
ATOM 4010 O O . THR A 1 524 ? 31.559 -20.981 4.712 1.00 95.25 524 THR A O 1
ATOM 4013 N N . ALA A 1 525 ? 33.542 -20.536 3.718 1.00 95.38 525 ALA A N 1
ATOM 4014 C CA . ALA A 1 525 ? 32.992 -19.947 2.503 1.00 95.38 525 ALA A CA 1
ATOM 4015 C C . ALA A 1 525 ? 32.194 -20.979 1.684 1.00 95.38 525 ALA A C 1
ATOM 4017 O O . ALA A 1 525 ? 32.688 -22.061 1.354 1.00 95.38 525 ALA A O 1
ATOM 4018 N N . LEU A 1 526 ? 30.957 -20.622 1.348 1.00 97.25 526 LEU A N 1
ATOM 4019 C CA . LEU A 1 526 ? 30.052 -21.369 0.482 1.00 97.25 526 LEU A CA 1
ATOM 4020 C C . LEU A 1 526 ? 30.192 -20.918 -0.978 1.00 97.25 526 LEU A C 1
ATOM 4022 O O . LEU A 1 526 ? 30.348 -21.752 -1.870 1.00 97.25 526 LEU A O 1
ATOM 4026 N N . PHE A 1 527 ? 30.152 -19.607 -1.215 1.00 97.81 527 PHE A N 1
ATOM 4027 C CA . PHE A 1 527 ? 30.413 -18.988 -2.513 1.00 97.81 527 PHE A CA 1
ATOM 4028 C C . PHE A 1 527 ? 30.972 -17.572 -2.333 1.00 97.81 527 PHE A C 1
ATOM 4030 O O . PHE A 1 527 ? 31.049 -17.047 -1.225 1.00 97.81 527 PHE A O 1
ATOM 4037 N N . GLN A 1 528 ? 31.394 -16.965 -3.436 1.00 97.50 528 GLN A N 1
ATOM 4038 C CA . GLN A 1 528 ? 31.893 -15.596 -3.486 1.00 97.50 528 GLN A CA 1
ATOM 4039 C C . GLN A 1 528 ? 30.996 -14.790 -4.420 1.00 97.50 528 GLN A C 1
ATOM 4041 O O . GLN A 1 528 ? 30.608 -15.306 -5.466 1.00 97.50 528 GLN A O 1
ATOM 4046 N N . VAL A 1 529 ? 30.694 -13.551 -4.040 1.00 96.56 529 VAL A N 1
ATOM 4047 C CA . VAL A 1 529 ? 30.013 -12.573 -4.894 1.00 96.56 529 VAL A CA 1
ATOM 4048 C C . VAL A 1 529 ? 31.063 -11.605 -5.424 1.00 96.56 529 VAL A C 1
ATOM 4050 O O . VAL A 1 529 ? 31.923 -11.150 -4.668 1.00 96.56 529 VAL A O 1
ATOM 4053 N N . SER A 1 530 ? 31.030 -11.328 -6.722 1.00 94.19 530 SER A N 1
ATOM 4054 C CA . SER A 1 530 ? 31.943 -10.428 -7.433 1.00 94.19 530 SER A CA 1
ATOM 4055 C C . SER A 1 530 ? 31.237 -9.140 -7.883 1.00 94.19 530 SER A C 1
ATOM 4057 O O . SER A 1 530 ? 30.016 -9.136 -8.035 1.00 94.19 530 SER A O 1
ATOM 4059 N N . PRO A 1 531 ? 31.981 -8.052 -8.175 1.00 91.50 531 PRO A N 1
ATOM 4060 C CA . PRO A 1 531 ? 31.390 -6.831 -8.710 1.00 91.50 531 PRO A CA 1
ATOM 4061 C C . PRO A 1 531 ? 30.582 -7.102 -9.986 1.00 91.50 531 PRO A C 1
ATOM 4063 O O . PRO A 1 531 ? 31.079 -7.746 -10.912 1.00 91.50 531 PRO A O 1
ATOM 4066 N N . GLY A 1 532 ? 29.359 -6.579 -10.038 1.00 86.12 532 GLY A N 1
ATOM 4067 C CA . GLY A 1 532 ? 28.397 -6.762 -11.123 1.00 86.12 532 GLY A CA 1
ATOM 4068 C C . GLY A 1 532 ? 27.543 -8.029 -11.019 1.00 86.12 532 GLY A C 1
ATOM 4069 O O . GLY A 1 532 ? 26.617 -8.179 -11.810 1.00 86.12 532 GLY A O 1
ATOM 4070 N N . GLU A 1 533 ? 27.819 -8.936 -10.076 1.00 93.50 533 GLU A N 1
ATOM 4071 C CA . GLU A 1 533 ? 26.922 -10.061 -9.798 1.00 93.50 533 GLU A CA 1
ATOM 4072 C C . GLU A 1 533 ? 25.726 -9.612 -8.960 1.00 93.50 533 GLU A C 1
ATOM 4074 O O . GLU A 1 533 ? 25.835 -8.717 -8.118 1.00 93.50 533 GLU A O 1
ATOM 4079 N N . THR A 1 534 ? 24.588 -10.267 -9.187 1.00 93.62 534 THR A N 1
ATOM 4080 C CA . THR A 1 534 ? 23.340 -9.979 -8.489 1.00 93.62 534 THR A CA 1
ATOM 4081 C C . THR A 1 534 ? 23.006 -11.040 -7.446 1.00 93.62 534 THR A C 1
ATOM 4083 O O . THR A 1 534 ? 23.254 -12.238 -7.635 1.00 93.62 534 THR A O 1
ATOM 4086 N N . VAL A 1 535 ? 22.420 -10.592 -6.338 1.00 95.06 535 VAL A N 1
ATOM 4087 C CA . VAL A 1 535 ? 21.892 -11.440 -5.262 1.00 95.06 535 VAL A CA 1
ATOM 4088 C C . VAL A 1 535 ? 20.568 -10.883 -4.743 1.00 95.06 535 VAL A C 1
ATOM 4090 O O . VAL A 1 535 ? 20.312 -9.692 -4.871 1.00 95.06 535 VAL A O 1
ATOM 4093 N N . SER A 1 536 ? 19.760 -11.717 -4.098 1.00 94.00 536 SER A N 1
ATOM 4094 C CA . SER A 1 536 ? 18.631 -11.261 -3.276 1.00 94.00 536 SER A CA 1
ATOM 4095 C C . SER A 1 536 ? 19.003 -11.346 -1.802 1.00 94.00 536 SER A C 1
ATOM 4097 O O . SER A 1 536 ? 19.576 -12.357 -1.386 1.00 94.00 536 SER A O 1
ATOM 4099 N N . LEU A 1 537 ? 18.678 -10.332 -0.999 1.00 94.31 537 LEU A N 1
ATOM 4100 C CA . LEU A 1 537 ? 18.827 -10.399 0.459 1.00 94.31 537 LEU A CA 1
ATOM 4101 C C . LEU A 1 537 ? 17.563 -11.030 1.043 1.00 94.31 537 LEU A C 1
ATOM 4103 O O . LEU A 1 537 ? 16.463 -10.607 0.742 1.00 94.31 537 LEU A O 1
ATOM 4107 N N . THR A 1 538 ? 17.704 -12.084 1.839 1.00 92.12 538 THR A N 1
ATOM 4108 C CA . THR A 1 538 ? 16.571 -12.960 2.203 1.00 92.12 538 THR A CA 1
ATOM 4109 C C . THR A 1 538 ? 16.394 -13.131 3.705 1.00 92.12 538 THR A C 1
ATOM 4111 O O . THR A 1 538 ? 15.483 -13.835 4.141 1.00 92.12 538 THR A O 1
ATOM 4114 N N . GLY A 1 539 ? 17.286 -12.567 4.515 1.00 93.12 539 GLY A N 1
ATOM 4115 C CA . GLY A 1 539 ? 17.125 -12.592 5.959 1.00 93.12 539 GLY A CA 1
ATOM 4116 C C . GLY A 1 539 ? 18.238 -11.890 6.722 1.00 93.12 539 GLY A C 1
ATOM 4117 O O . GLY A 1 539 ? 19.323 -11.666 6.186 1.00 93.12 539 GLY A O 1
ATOM 4118 N N . LEU A 1 540 ? 17.960 -11.580 7.982 1.00 93.25 540 LEU A N 1
ATOM 4119 C CA . LEU A 1 540 ? 18.849 -10.915 8.926 1.00 93.25 540 LEU A CA 1
ATOM 4120 C C . LEU A 1 540 ? 18.875 -11.704 10.242 1.00 93.25 540 LEU A C 1
ATOM 4122 O O . LEU A 1 540 ? 17.833 -12.123 10.736 1.00 93.25 540 LEU A O 1
ATOM 4126 N N . THR A 1 541 ? 20.059 -11.908 10.811 1.00 92.81 541 THR A N 1
ATOM 4127 C CA . THR A 1 541 ? 20.245 -12.560 12.120 1.00 92.81 541 THR A CA 1
ATOM 4128 C C . THR A 1 541 ? 21.386 -11.908 12.896 1.00 92.81 541 THR A C 1
ATOM 4130 O O . THR A 1 541 ? 22.208 -11.191 12.319 1.00 92.81 541 THR A O 1
ATOM 4133 N N . GLY A 1 542 ? 21.439 -12.138 14.206 1.00 89.69 542 GLY A N 1
ATOM 4134 C CA . GLY A 1 542 ? 22.473 -11.628 15.099 1.00 89.69 542 GLY A CA 1
ATOM 4135 C C . GLY A 1 542 ? 23.233 -12.776 15.755 1.00 89.69 542 GLY A C 1
ATOM 4136 O O . GLY A 1 542 ? 22.636 -13.638 16.392 1.00 89.69 542 GLY A O 1
ATOM 4137 N N . VAL A 1 543 ? 24.564 -12.788 15.649 1.00 89.06 543 VAL A N 1
ATOM 4138 C CA . VAL A 1 543 ? 25.415 -13.767 16.342 1.00 89.06 543 VAL A CA 1
ATOM 4139 C C . VAL A 1 543 ? 26.542 -13.048 17.068 1.00 89.06 543 VAL A C 1
ATOM 4141 O O . VAL A 1 543 ? 27.435 -12.490 16.438 1.00 89.06 543 VAL A O 1
ATOM 4144 N N . SER A 1 544 ? 26.531 -13.116 18.406 1.00 85.94 544 SER A N 1
ATOM 4145 C CA . SER A 1 544 ? 27.533 -12.476 19.281 1.00 85.94 544 SER A CA 1
ATOM 4146 C C . SER A 1 544 ? 27.693 -10.969 19.006 1.00 85.94 544 SER A C 1
ATOM 4148 O O . SER A 1 544 ? 28.807 -10.494 18.792 1.00 85.94 544 SER A O 1
ATOM 4150 N N . GLY A 1 545 ? 26.576 -10.239 18.926 1.00 84.00 545 GLY A N 1
ATOM 4151 C CA . GLY A 1 545 ? 26.523 -8.800 18.624 1.00 84.00 545 GLY A CA 1
ATOM 4152 C C . GLY A 1 545 ? 26.735 -8.410 17.150 1.00 84.00 545 GLY A C 1
ATOM 4153 O O . GLY A 1 545 ? 26.391 -7.292 16.757 1.00 84.00 545 GLY A O 1
ATOM 4154 N N . GLN A 1 546 ? 27.238 -9.320 16.310 1.00 89.44 546 GLN A N 1
ATOM 4155 C CA . GLN A 1 546 ? 27.436 -9.100 14.877 1.00 89.44 546 GLN A CA 1
ATOM 4156 C C . GLN A 1 546 ? 26.155 -9.419 14.099 1.00 89.44 546 GLN A C 1
ATOM 4158 O O . GLN A 1 546 ? 25.618 -10.520 14.218 1.00 89.44 546 GLN A O 1
ATOM 4163 N N . SER A 1 547 ? 25.697 -8.486 13.264 1.00 92.12 547 SER A N 1
ATOM 4164 C CA . SER A 1 547 ? 24.588 -8.723 12.334 1.00 92.12 547 SER A CA 1
ATOM 4165 C C . SER A 1 547 ? 25.081 -9.476 11.091 1.00 92.12 547 SER A C 1
ATOM 4167 O O . SER A 1 547 ? 26.165 -9.193 10.575 1.00 92.12 547 SER A O 1
ATOM 4169 N N . TRP A 1 548 ? 24.300 -10.445 10.623 1.00 95.06 548 TRP A N 1
ATOM 4170 C CA . TRP A 1 548 ? 24.578 -11.285 9.458 1.00 95.06 548 TRP A CA 1
ATOM 4171 C C . TRP A 1 548 ? 23.393 -11.264 8.507 1.00 95.06 548 TRP A C 1
ATOM 4173 O O . TRP A 1 548 ? 22.246 -11.394 8.930 1.00 95.06 548 TRP A O 1
ATOM 4183 N N . ILE A 1 549 ? 23.682 -11.155 7.216 1.00 96.75 549 ILE A N 1
ATOM 4184 C CA . ILE A 1 549 ? 22.686 -11.026 6.159 1.00 96.75 549 ILE A CA 1
ATOM 4185 C C . ILE A 1 549 ? 22.732 -12.282 5.295 1.00 96.75 549 ILE A C 1
ATOM 4187 O O . ILE A 1 549 ? 23.792 -12.673 4.794 1.00 96.75 549 ILE A O 1
ATOM 4191 N N . ARG A 1 550 ? 21.581 -12.930 5.114 1.00 97.31 550 ARG A N 1
ATOM 4192 C CA . ARG A 1 550 ? 21.433 -14.052 4.189 1.00 97.31 550 ARG A CA 1
ATOM 4193 C C . ARG A 1 550 ? 21.241 -13.507 2.790 1.00 97.31 550 ARG A C 1
ATOM 4195 O O . ARG A 1 550 ? 20.361 -12.678 2.571 1.00 97.31 550 ARG A O 1
ATOM 4202 N N . CYS A 1 551 ? 21.987 -14.025 1.826 1.00 97.19 551 CYS A N 1
ATOM 4203 C CA . CYS A 1 551 ? 21.762 -13.730 0.418 1.00 97.19 551 CYS A CA 1
ATOM 4204 C C . CYS A 1 551 ? 21.615 -14.996 -0.419 1.00 97.19 551 CYS A C 1
ATOM 4206 O O . CYS A 1 551 ? 22.167 -16.047 -0.081 1.00 97.19 551 CYS A O 1
ATOM 4208 N N . ARG A 1 552 ? 20.868 -14.872 -1.517 1.00 97.38 552 ARG A N 1
ATOM 4209 C CA . ARG A 1 552 ? 20.662 -15.902 -2.532 1.00 97.38 552 ARG A CA 1
ATOM 4210 C C . ARG A 1 552 ? 21.291 -15.456 -3.844 1.00 97.38 552 ARG A C 1
ATOM 4212 O O . ARG A 1 552 ? 20.983 -14.370 -4.325 1.00 97.38 552 ARG A O 1
ATOM 4219 N N . ASN A 1 553 ? 22.148 -16.284 -4.434 1.00 94.56 553 ASN A N 1
ATOM 4220 C CA . ASN A 1 553 ? 22.729 -15.999 -5.749 1.00 94.56 553 ASN A CA 1
ATOM 4221 C C . ASN A 1 553 ? 21.812 -16.445 -6.906 1.00 94.56 553 ASN A C 1
ATOM 4223 O O . ASN A 1 553 ? 20.815 -17.140 -6.704 1.00 94.56 553 ASN A O 1
ATOM 4227 N N . SER A 1 554 ? 22.187 -16.110 -8.143 1.00 88.94 554 SER A N 1
ATOM 4228 C CA . SER A 1 554 ? 21.450 -16.482 -9.367 1.00 88.94 554 SER A CA 1
ATOM 4229 C C . SER A 1 554 ? 21.324 -17.994 -9.619 1.00 88.94 554 SER A C 1
ATOM 4231 O O . SER A 1 554 ? 20.507 -18.420 -10.434 1.00 88.94 554 SER A O 1
ATOM 4233 N N . GLN A 1 555 ? 22.105 -18.824 -8.920 1.00 89.19 555 GLN A N 1
ATOM 4234 C CA . GLN A 1 555 ? 22.016 -20.288 -8.963 1.00 89.19 555 GLN A CA 1
ATOM 4235 C C . GLN A 1 555 ? 21.104 -20.854 -7.861 1.00 89.19 555 GLN A C 1
ATOM 4237 O O . GLN A 1 555 ? 20.978 -22.072 -7.735 1.00 89.19 555 GLN A O 1
ATOM 4242 N N . GLY A 1 556 ? 20.484 -19.990 -7.050 1.00 91.31 556 GLY A N 1
ATOM 4243 C CA . GLY A 1 556 ? 19.621 -20.370 -5.936 1.00 91.31 556 GLY A CA 1
ATOM 4244 C C . GLY A 1 556 ? 20.369 -20.847 -4.688 1.00 91.31 556 GLY A C 1
ATOM 4245 O O . GLY A 1 556 ? 19.739 -21.407 -3.794 1.00 91.31 556 GLY A O 1
ATOM 4246 N N . GLN A 1 557 ? 21.692 -20.665 -4.602 1.00 95.56 557 GLN A N 1
ATOM 4247 C CA . GLN A 1 557 ? 22.444 -20.991 -3.386 1.00 95.56 557 GLN A CA 1
ATOM 4248 C C . GLN A 1 557 ? 22.266 -19.883 -2.351 1.00 95.56 557 GLN A C 1
ATOM 4250 O O . GLN A 1 557 ? 22.421 -18.709 -2.685 1.00 95.56 557 GLN A O 1
ATOM 4255 N N . GLU A 1 558 ? 22.000 -20.263 -1.101 1.00 97.00 558 GLU A N 1
ATOM 4256 C CA . GLU A 1 558 ? 21.855 -19.335 0.022 1.00 97.00 558 GLU A CA 1
ATOM 4257 C C . GLU A 1 558 ? 22.979 -19.493 1.040 1.00 97.00 558 GLU A C 1
ATOM 4259 O O . GLU A 1 558 ? 23.358 -20.610 1.391 1.00 97.00 558 GLU A O 1
ATOM 4264 N N . GLY A 1 559 ? 23.474 -18.368 1.543 1.00 97.50 559 GLY A N 1
ATOM 4265 C CA . GLY A 1 559 ? 24.427 -18.321 2.646 1.00 97.50 559 GLY A CA 1
ATOM 4266 C C . GLY A 1 559 ? 24.476 -16.934 3.280 1.00 97.50 559 GLY A C 1
ATOM 4267 O O . GLY A 1 559 ? 23.682 -16.062 2.932 1.00 97.50 559 GLY A O 1
ATOM 4268 N N . TRP A 1 560 ? 25.408 -16.731 4.206 1.00 98.19 560 TRP A N 1
ATOM 4269 C CA . TRP A 1 560 ? 25.445 -15.576 5.101 1.00 98.19 560 TRP A CA 1
ATOM 4270 C C . TRP A 1 560 ? 26.727 -14.766 4.964 1.00 98.19 560 TRP A C 1
ATOM 4272 O O . TRP A 1 560 ? 27.814 -15.333 4.937 1.00 98.19 560 TRP A O 1
ATOM 4282 N N . PHE A 1 561 ? 26.632 -13.443 4.957 1.00 96.94 561 PHE A N 1
ATOM 4283 C CA . PHE A 1 561 ? 27.793 -12.562 5.074 1.00 96.94 561 PHE A CA 1
ATOM 4284 C C . PHE A 1 561 ? 27.587 -11.575 6.233 1.00 96.94 561 PHE A C 1
ATOM 4286 O O . PHE A 1 561 ? 26.442 -11.239 6.546 1.00 96.94 561 PHE A O 1
ATOM 4293 N N . PRO A 1 562 ? 28.657 -11.148 6.924 1.00 95.50 562 PRO A N 1
ATOM 4294 C CA . PRO A 1 562 ? 28.531 -10.212 8.032 1.00 95.50 562 PRO A CA 1
ATOM 4295 C C . PRO A 1 562 ? 28.255 -8.799 7.507 1.00 95.50 562 PRO A C 1
ATOM 4297 O O . PRO A 1 562 ? 28.909 -8.345 6.565 1.00 95.50 562 PRO A O 1
ATOM 4300 N N . ASP A 1 563 ? 27.329 -8.087 8.146 1.00 93.31 563 ASP A N 1
ATOM 4301 C CA . ASP A 1 563 ? 27.216 -6.640 7.957 1.00 93.31 563 ASP A CA 1
ATOM 4302 C C . ASP A 1 563 ? 28.427 -5.968 8.629 1.00 93.31 563 ASP A C 1
ATOM 4304 O O . ASP A 1 563 ? 28.695 -6.245 9.794 1.00 93.31 563 ASP A O 1
ATOM 4308 N N . PRO A 1 564 ? 29.239 -5.150 7.946 1.00 89.44 564 PRO A N 1
ATOM 4309 C CA . PRO A 1 564 ? 30.449 -4.608 8.561 1.00 89.44 564 PRO A CA 1
ATOM 4310 C C . PRO A 1 564 ? 30.122 -3.650 9.719 1.00 89.44 564 PRO A C 1
ATOM 4312 O O . PRO A 1 564 ? 29.095 -2.987 9.712 1.00 89.44 564 PRO A O 1
ATOM 4315 N N . GLU A 1 565 ? 31.025 -3.534 10.698 1.00 81.19 565 GLU A N 1
ATOM 4316 C CA . GLU A 1 565 ? 30.840 -2.626 11.848 1.00 81.19 565 GLU A CA 1
ATOM 4317 C C . GLU A 1 565 ? 30.910 -1.137 11.470 1.00 81.19 565 GLU A C 1
ATOM 4319 O O . GLU A 1 565 ? 30.331 -0.295 12.149 1.00 81.19 565 GLU A O 1
ATOM 4324 N N . GLU A 1 566 ? 31.631 -0.810 10.397 1.00 80.25 566 GLU A N 1
ATOM 4325 C CA . GLU A 1 566 ? 31.849 0.560 9.938 1.00 80.25 566 GLU A CA 1
ATOM 4326 C C . GLU A 1 566 ? 31.295 0.740 8.520 1.00 80.25 566 GLU A C 1
ATOM 4328 O O . GLU A 1 566 ? 31.438 -0.167 7.684 1.00 80.25 566 GLU A O 1
ATOM 4333 N N . PRO A 1 567 ? 30.718 1.915 8.210 1.00 69.69 567 PRO A N 1
ATOM 4334 C CA . PRO A 1 567 ? 30.209 2.207 6.885 1.00 69.69 567 PRO A CA 1
ATOM 4335 C C . PRO A 1 567 ? 31.336 2.123 5.865 1.00 69.69 567 PRO A C 1
ATOM 4337 O O . PRO A 1 567 ? 32.367 2.798 5.959 1.00 69.69 567 PRO A O 1
ATOM 4340 N N . ILE A 1 568 ? 31.117 1.312 4.839 1.00 74.44 568 ILE A N 1
ATOM 4341 C CA . ILE A 1 568 ? 32.021 1.266 3.703 1.00 74.44 568 ILE A CA 1
ATOM 4342 C C . ILE A 1 568 ? 31.613 2.384 2.756 1.00 74.44 568 ILE A C 1
ATOM 4344 O O . ILE A 1 568 ? 30.521 2.358 2.204 1.00 74.44 568 ILE A O 1
ATOM 4348 N N . SER A 1 569 ? 32.489 3.365 2.560 1.00 68.31 569 SER A N 1
ATOM 4349 C CA . SER A 1 569 ? 32.279 4.412 1.562 1.00 68.31 569 SER A CA 1
ATOM 4350 C C . SER A 1 569 ? 33.494 4.537 0.656 1.00 68.31 569 SER A C 1
ATOM 4352 O O . SER A 1 569 ? 34.634 4.627 1.118 1.00 68.31 569 SER A O 1
ATOM 4354 N N . GLU A 1 570 ? 33.251 4.530 -0.651 1.00 65.81 570 GLU A N 1
ATOM 4355 C CA . GLU A 1 570 ? 34.280 4.731 -1.666 1.00 65.81 570 GLU A CA 1
ATOM 4356 C C . GLU A 1 570 ? 33.803 5.752 -2.699 1.00 65.81 570 GLU A C 1
ATOM 4358 O O . GLU A 1 570 ? 32.635 5.800 -3.076 1.00 65.81 570 GLU A O 1
ATOM 4363 N N . THR A 1 571 ? 34.721 6.597 -3.163 1.00 62.56 571 THR A N 1
ATOM 4364 C CA . THR A 1 571 ? 34.469 7.472 -4.309 1.00 62.56 571 THR A CA 1
ATOM 4365 C C . THR A 1 571 ? 34.880 6.720 -5.568 1.00 62.56 571 THR A C 1
ATOM 4367 O O . THR A 1 571 ? 36.063 6.419 -5.751 1.00 62.56 571 THR A O 1
ATOM 4370 N N . ALA A 1 572 ? 33.912 6.403 -6.424 1.00 59.06 572 ALA A N 1
ATOM 4371 C CA . ALA A 1 572 ? 34.152 5.810 -7.729 1.00 59.06 572 ALA A CA 1
ATOM 4372 C C . ALA A 1 572 ? 35.006 6.741 -8.614 1.00 59.06 572 ALA A C 1
ATOM 4374 O O . ALA A 1 572 ? 35.184 7.931 -8.343 1.00 59.06 572 ALA A O 1
ATOM 4375 N N . ALA A 1 573 ? 35.589 6.187 -9.681 1.00 50.72 573 ALA A N 1
ATOM 4376 C CA . ALA A 1 573 ? 36.545 6.903 -10.533 1.00 50.72 573 ALA A CA 1
ATOM 4377 C C . ALA A 1 573 ? 35.946 8.122 -11.268 1.00 50.72 573 ALA A C 1
ATOM 4379 O O . ALA A 1 573 ? 36.689 8.998 -11.714 1.00 50.72 573 ALA A O 1
ATOM 4380 N N . ASP A 1 574 ? 34.623 8.171 -11.395 1.00 57.62 574 ASP A N 1
ATOM 4381 C CA . ASP A 1 574 ? 33.825 9.262 -11.958 1.00 57.62 574 ASP A CA 1
ATOM 4382 C C . ASP A 1 574 ? 33.425 10.329 -10.917 1.00 57.62 574 ASP A C 1
ATOM 4384 O O . ASP A 1 574 ? 32.849 11.352 -11.281 1.00 57.62 574 ASP A O 1
ATOM 4388 N N . GLY A 1 575 ? 33.782 10.134 -9.644 1.00 55.12 575 GLY A N 1
ATOM 4389 C CA . GLY A 1 575 ? 33.420 11.019 -8.538 1.00 55.12 575 GLY A CA 1
ATOM 4390 C C . GLY A 1 575 ? 32.127 10.631 -7.819 1.00 55.12 575 GLY A C 1
ATOM 4391 O O . GLY A 1 575 ? 31.780 11.300 -6.845 1.00 55.12 575 GLY A O 1
ATOM 4392 N N . THR A 1 576 ? 31.441 9.568 -8.249 1.00 54.09 576 THR A N 1
ATOM 4393 C CA . THR A 1 576 ? 30.205 9.084 -7.623 1.00 54.09 576 THR A CA 1
ATOM 4394 C C . THR A 1 576 ? 30.511 8.466 -6.258 1.00 54.09 576 THR A C 1
ATOM 4396 O O . THR A 1 576 ? 31.465 7.702 -6.105 1.00 54.09 576 THR A O 1
ATOM 4399 N N . TRP A 1 577 ? 29.733 8.822 -5.237 1.00 59.34 577 TRP A N 1
ATOM 4400 C CA . TRP A 1 577 ? 29.879 8.267 -3.892 1.00 59.34 577 TRP A CA 1
ATOM 4401 C C . TRP A 1 577 ? 29.106 6.949 -3.800 1.00 59.34 577 TRP A C 1
ATOM 4403 O O . TRP A 1 577 ? 27.912 6.926 -4.081 1.00 59.34 577 TRP A O 1
ATOM 4413 N N . VAL A 1 578 ? 29.785 5.860 -3.439 1.00 62.38 578 VAL A N 1
ATOM 4414 C CA . VAL A 1 578 ? 29.189 4.525 -3.299 1.00 62.38 578 VAL A CA 1
ATOM 4415 C C . VAL A 1 578 ? 29.227 4.130 -1.828 1.00 62.38 578 VAL A C 1
ATOM 4417 O O . VAL A 1 578 ? 30.296 4.151 -1.207 1.00 62.38 578 VAL A O 1
ATOM 4420 N N . TYR A 1 579 ? 28.065 3.777 -1.283 1.00 74.38 579 TYR A N 1
ATOM 4421 C CA . TYR A 1 579 ? 27.891 3.311 0.090 1.00 74.38 579 TYR A CA 1
ATOM 4422 C C . TYR A 1 579 ? 27.691 1.791 0.110 1.00 74.38 579 TYR A C 1
ATOM 4424 O O . TYR A 1 579 ? 26.942 1.253 -0.692 1.00 74.38 579 TYR A O 1
ATOM 4432 N N . GLY A 1 580 ? 28.347 1.079 1.020 1.00 85.62 580 GLY A N 1
ATOM 4433 C CA . GLY A 1 580 ? 28.132 -0.349 1.233 1.00 85.62 580 GLY A CA 1
ATOM 4434 C C . GLY A 1 580 ? 28.679 -1.280 0.139 1.00 85.62 580 GLY A C 1
ATOM 4435 O O . GLY A 1 580 ? 29.717 -1.042 -0.485 1.00 85.62 580 GLY A O 1
ATOM 4436 N N . TYR A 1 581 ? 28.034 -2.440 0.004 1.00 89.62 581 TYR A N 1
ATOM 4437 C CA . TYR A 1 581 ? 28.440 -3.560 -0.850 1.00 89.62 581 TYR A CA 1
ATOM 4438 C C . TYR A 1 581 ? 27.706 -3.560 -2.191 1.00 89.62 581 TYR A C 1
ATOM 4440 O O . TYR A 1 581 ? 28.180 -4.211 -3.127 1.00 89.62 581 TYR A O 1
ATOM 4448 N N . PHE A 1 582 ? 26.574 -2.863 -2.280 1.00 87.44 582 PHE A N 1
ATOM 4449 C CA . PHE A 1 582 ? 25.643 -2.907 -3.403 1.00 87.44 582 PHE A CA 1
ATOM 4450 C C . PHE A 1 582 ? 25.451 -1.516 -4.012 1.00 87.44 582 PHE A C 1
ATOM 4452 O O . PHE A 1 582 ? 25.672 -0.505 -3.350 1.00 87.44 582 PHE A O 1
ATOM 4459 N N . GLN A 1 583 ? 25.089 -1.461 -5.291 1.00 83.94 583 GLN A N 1
ATOM 4460 C CA . GLN A 1 583 ? 24.889 -0.198 -6.014 1.00 83.94 583 GLN A CA 1
ATOM 4461 C C . GLN A 1 583 ? 23.614 0.524 -5.563 1.00 83.94 583 GLN A C 1
ATOM 4463 O O . GLN A 1 583 ? 23.544 1.746 -5.609 1.00 83.94 583 GLN A O 1
ATOM 4468 N N . GLU A 1 584 ? 22.633 -0.241 -5.095 1.00 84.12 584 GLU A N 1
ATOM 4469 C CA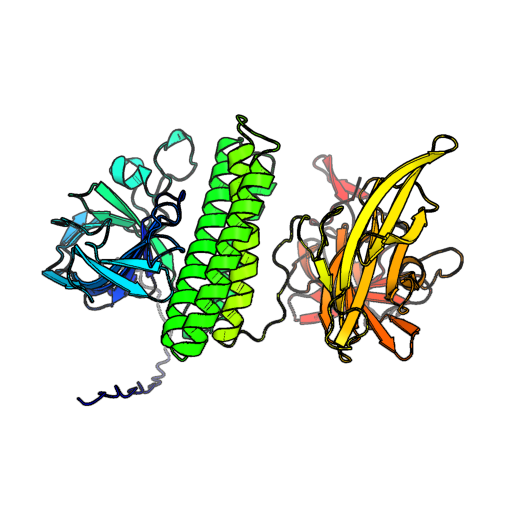 . GLU A 1 584 ? 21.322 0.208 -4.628 1.00 84.12 584 GLU A CA 1
ATOM 4470 C C . GLU A 1 584 ? 21.344 0.686 -3.164 1.00 84.12 584 GLU A C 1
ATOM 4472 O O . GLU A 1 584 ? 20.325 1.123 -2.629 1.00 84.12 584 GLU A O 1
ATOM 4477 N N . SER A 1 585 ? 22.492 0.576 -2.491 1.00 80.19 585 SER A N 1
ATOM 4478 C CA . SER A 1 585 ? 22.654 0.966 -1.096 1.00 80.19 585 SER A CA 1
ATOM 4479 C C . SER A 1 585 ? 22.557 2.486 -0.939 1.00 80.19 585 SER A C 1
ATOM 4481 O O . SER A 1 585 ? 23.453 3.230 -1.341 1.00 80.19 585 SER A O 1
ATOM 4483 N N . MET A 1 586 ? 21.490 2.950 -0.288 1.00 65.88 586 MET A N 1
ATOM 4484 C CA . MET A 1 586 ? 21.305 4.358 0.075 1.00 65.88 586 MET A CA 1
ATOM 4485 C C . MET A 1 586 ? 21.675 4.603 1.541 1.00 65.88 586 MET A C 1
ATOM 4487 O O . MET A 1 586 ? 21.316 3.816 2.419 1.00 65.88 586 MET A O 1
ATOM 4491 N N . PHE A 1 587 ? 22.375 5.709 1.807 1.00 61.03 587 PHE A N 1
ATOM 4492 C CA . PHE A 1 587 ? 22.659 6.174 3.166 1.00 61.03 587 PHE A CA 1
ATOM 4493 C C . PHE A 1 587 ? 21.557 7.126 3.643 1.00 61.03 587 PHE A C 1
ATOM 4495 O O . PHE A 1 587 ? 21.201 8.056 2.923 1.00 61.03 587 PHE A O 1
ATOM 4502 N N . ALA A 1 588 ? 21.053 6.921 4.863 1.00 49.56 588 ALA A N 1
ATOM 4503 C CA . ALA A 1 588 ? 20.197 7.890 5.541 1.00 49.56 588 ALA A CA 1
ATOM 4504 C C . ALA A 1 588 ? 21.083 9.014 6.109 1.00 49.56 588 ALA A C 1
ATOM 4506 O O . ALA A 1 588 ? 21.711 8.830 7.153 1.00 49.56 588 ALA A O 1
ATOM 4507 N N . GLY A 1 589 ? 21.193 10.142 5.404 1.00 37.38 589 GLY A N 1
ATOM 4508 C CA . GLY A 1 589 ? 22.044 11.271 5.794 1.00 37.38 589 GLY A CA 1
ATOM 4509 C C . GLY A 1 589 ? 21.411 12.617 5.520 1.00 37.38 589 GLY A C 1
ATOM 4510 O O . GLY A 1 589 ? 20.909 12.789 4.389 1.00 37.38 589 GLY A O 1
#

Solvent-accessible surface area (backbone atoms only — not comparable to full-atom values): 31988 Å² total; per-residue (Å²): 133,82,91,79,86,85,76,90,78,88,83,81,88,78,93,80,93,82,88,81,94,80,79,89,71,82,83,72,84,76,79,90,56,42,59,80,36,52,50,34,36,34,40,34,54,81,74,67,75,66,44,40,24,42,37,37,37,39,56,86,32,38,33,41,35,42,21,43,34,58,41,61,83,57,48,48,96,77,15,74,65,3,28,34,40,34,22,48,37,38,35,28,48,45,81,74,41,79,74,54,100,39,33,33,38,30,34,72,75,46,77,48,60,80,61,62,67,78,40,69,51,70,58,97,27,28,30,41,34,28,42,72,40,65,59,60,45,80,48,66,42,36,37,39,33,36,58,66,29,48,50,90,79,50,57,63,58,37,27,54,45,62,78,48,60,58,64,89,79,48,90,71,62,43,34,87,43,47,35,41,32,17,66,68,62,48,26,25,24,43,41,46,75,49,65,59,79,88,55,44,61,60,50,38,52,54,55,52,50,54,54,44,51,56,34,50,47,62,58,66,63,82,77,67,52,64,66,56,37,27,46,36,23,30,51,39,20,45,54,27,47,52,49,33,52,55,49,49,56,54,44,62,75,69,46,56,73,68,59,42,51,52,50,49,53,51,48,54,51,48,50,54,51,48,55,49,52,20,53,56,57,18,56,85,32,67,96,45,81,53,16,62,27,43,23,24,44,45,46,18,52,55,34,43,56,48,34,58,64,56,38,43,80,70,67,44,78,74,75,88,76,83,67,89,76,82,83,78,74,54,55,56,62,60,69,77,42,83,40,80,42,32,42,80,31,81,81,58,65,43,44,33,31,34,45,56,43,65,48,78,57,98,89,39,45,18,15,28,39,37,39,23,50,76,84,38,78,47,38,73,51,67,52,93,53,72,24,56,34,56,48,37,25,75,51,62,29,73,78,43,25,34,39,37,42,39,34,36,29,26,80,93,53,31,32,79,44,30,34,34,34,39,58,73,89,75,34,65,46,77,59,41,50,51,42,73,69,40,23,28,43,98,91,34,50,60,30,63,38,54,71,73,35,18,66,76,32,51,75,47,70,58,41,53,31,41,23,36,29,27,41,36,74,42,33,32,54,15,64,44,68,38,59,45,34,34,37,57,57,95,81,39,70,43,83,50,72,81,60,29,56,34,62,54,82,52,75,40,40,22,68,42,74,51,66,24,10,66,45,82,97,50,92,50,69,68,50,72,48,43,60,74,42,54,33,20,45,46,24,41,41,54,60,94,54,43,37,27,37,30,35,30,39,89,84,70,53,71,29,22,33,72,46,52,95,58,74,42,71,49,69,46,98,88,68,50,79,45,37,36,41,24,73,80,18,45,80,96,125

Foldseek 3Di:
DDDDDDDDDDDDDDDDDDDDDDDDDDDDDDDDFLCVQQQKKKKFDQLDADWIKIKGADRQFKMWIKTKHFAQVQADDLANRGEMEIWTKIFGWDDWDDPDPFKTKIATPDMDTPDDAQDWDRDLRYIYHYHDRPQCPPFGMKMKGAWFAFLVPDDLLQCSRVVNNDVVQDPDGTHHFIKIARPVNSTIIGMDGRQPCVVFLVSVLVVLLVVLLVLVCQLPVPPDDLVSLLVSLSVLLVSLSVLLVVLLVVLVVVDDPVVNSVVVVVVSVLVVVQQVQLVVQLVVQPPHSCSSSSSSNSSSVSSNVSSVVSSVSRVDPDQPDDRPPPADPQAFDDAPDWDFAAAPQPPGTWTKHKHWAWDDDPNATWIKIFIDTPRHGQDIDIDPHRFGTKTKGWDAAPSRHIKIWIFTAHPLRFTPWTFIWGDPPRHIDTLDTVLVQAEDDPVRLQHFAHNRKHWSHWNDDYHQKTWTWIWGQFLAAGTFTFTWMWGQDPSHIHIDDPFTFGPQVDKFFFQAKDFFAAAPPDPHGPDIDGGRFIWGFTTWHTDPSWIWTWIAGPVRDIGIDTRDPDWDWDQPPVRDIQTHGTNNHDHSD

Secondary structure (DSSP, 8-state):
----PPPP-PPPP----------PPP---PPP-GGGTTTEEEEE--SSSSEEEEEEE-TTSEEEEEEEEEETT--BTTBTT-EEEEEEEEEEEPPPEEEETTEEEE-EEEEEESS-TT-EEEETTEEEEE---TTTTT-S-EEEEPTT-BGGGS-HHHHHHTT-S-GGG-S--B-SS-EEEETTTTEEEEEEEPPPGGGHHHHHHHHHHHHHHHHHHHHHSS---HHHHHHHHHHHHHHHHHHHHHHHHHHHHHS-HHHHHHHHHHHHHHHHHHHHHHHHHHHTTTTSTTHHHHHHHHHHHHHHHHHHHHHGGGT--S--------SS-SSPBPTT--EEE-SSSSSPPEEEEEEEEEEEETTEEEEEEEEEETTEEEEEEE-SSS-SEEEEEEEE-TTS-EEEEEEEE-GGG--S-EEEEEE-SSSEEEEEEHHHHHB--SS-TT-SB-TT-EEEEEEEEETTEEEEEEEEEETTTEEEEEEEEEEEETTEEEEE-SSBP--SS-EEEBSS-EEEESSTT---EEEEE-TT-EEEEEEEEEETTEEEEEEEETT--EEEEEPPSS--EEE-TTS-EEESSBTT-----

Sequence (589 aa):
MKKQNFRITAVLCAFGLISGVQGLPALASEDFSFGQLSNLTFAFSSGVGAWGTTLTISSDGSFEGTYSDSDMGDSGEGYPNGTVYLSEFQGRFSEPSKVNDYTYSVEIQEMTLAEDVGTSEIIDGTRYVYSEPYGLDGAEEILFYLPGAPLEELPEAYRSWVGYNDLSAVEDTELPFTGLYNVAAESGFSSYEQIAQDSGIEGELAAIEAQAAELETRINEGSLSQSELTQAAGELYSLWDAELNSIWERIGALLPKEEMAQLTSEELAWIQEKETAVAQAGAEFEGGSMQPFIENSTAARLTRERVYELAVYLGYTGESDGGQTDSRTAYGLEPDTDYMLDFDGDGTQERFSFSTYTQENDGMSRAVLELSVDGQTVWSVTDEAWSYQWRVSHWTAEDGSVYLAACSSSDNDWTSQALLLEYTGDSFAPLADLCALTRKSEDTPDNLLSAWARVSGVTAAEGNTVTLTWTETLMSAGIVSVPVTYEITGGQVTQNADPIPLDAQKVWTSGRTFEVMTEPGSDTALFQVSPGETVSLTGLTGVSGQSWIRCRNSQGQEGWFPDPEEPISETAADGTWVYGYFQESMFAG